Protein AF-A0A384A0X5-F1 (afdb_monomer)

Organism: Balaenoptera acutorostrata (NCBI:txid9767)

Foldseek 3Di:
DDDDDDDDDDDDDDDDDDDDDDDDDDDDDDDDDDDDDDDDDDYDDDDDDDDDDDDDDDDDDDDDDDDDDDPDDDDDDPPDPPLDLVNLLVLLVVLLVVLVPDPQNVQQVVQVVVQVVLLVVLVPPPPPPPVCVPPPPDDDDDDDDDDDDDDDDDDPPDDPDDQAEAEEEEDLPDSSPDVLSSNLVSSVLVVCVVSVPQLCSYEYDYPRDDPSNCVSSVVSVHHYDPDDCQLLDFCPQAQYEYEYAPADLSNVLNVCLNQVDLRRQSSYKYWYAALVVVVVPDDPVCCCQQRVSSVQCVQQKDKAARDDDPVNCVRRPRTIIIGGRSVRRVVGDPVSSVDNDRGDCPVPPPGRTDDDDDDDPDDPDPDDD

Radius of gyration: 32.98 Å; Cα contacts (8 Å, |Δi|>4): 385; chains: 1; bounding box: 104×112×93 Å

Solvent-accessible surface area (backbone atoms only — not comparable to full-atom values): 23920 Å² total; per-residue (Å²): 130,82,84,89,87,82,88,88,84,90,90,84,88,86,90,83,90,86,87,85,90,81,90,83,83,90,88,86,80,90,78,90,84,89,87,88,86,82,89,87,86,83,91,85,91,88,89,88,90,87,86,87,84,90,81,89,90,85,87,85,84,89,87,81,87,82,91,77,82,89,81,88,71,89,70,73,86,76,74,70,80,77,79,47,56,70,58,43,52,47,54,34,50,51,41,34,52,62,40,71,78,30,73,59,47,58,48,34,50,48,51,49,53,57,51,52,49,58,48,54,51,60,74,65,48,77,84,67,66,65,64,57,77,67,60,81,79,73,91,78,89,83,92,85,87,86,90,88,84,88,83,90,70,86,78,80,74,74,74,81,75,75,70,76,49,34,36,42,33,41,45,53,61,50,39,79,79,39,68,44,25,22,42,52,50,21,49,50,56,50,48,30,62,74,69,62,30,57,44,75,46,26,38,38,39,48,100,70,62,46,75,63,51,54,51,44,39,52,74,71,40,33,37,74,57,94,67,86,60,59,45,50,58,62,59,88,90,41,43,30,36,38,40,29,52,85,47,30,70,58,37,58,24,32,27,44,56,56,28,62,43,64,76,47,38,46,33,37,35,35,42,19,62,30,66,66,58,50,60,73,72,37,57,68,74,52,35,55,66,65,29,42,47,54,63,65,38,67,74,27,51,45,77,46,66,51,66,88,50,83,94,49,38,92,63,50,58,65,28,19,44,34,36,33,46,59,80,34,40,74,68,52,58,69,72,65,64,68,61,75,80,78,87,67,58,90,91,46,86,88,61,57,64,84,71,79,82,76,79,72,82,75,77,78,84,81,75,82,131

Sequence (369 aa):
MGQEAIGNRRQQWEVSGLSSRGLGLVGKGAGINRGRVTARRGRQKGLSAGVPPFGVPAPPGAAHPPDREAAAAARAPGAQPEVDGGVVLRRIQEAREDLLISDFWSSALETVNRCLRKHLEQLKAPVGPLSEAIGSLHLDSSPGESDV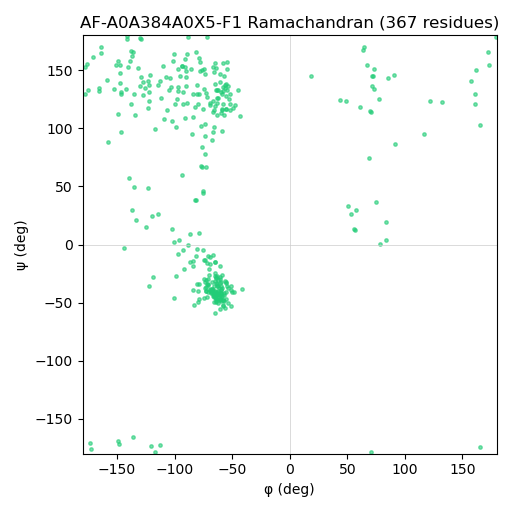APGSVPEETPVTGSCCLKCVCYGVGNFATCVIARNQLAFLLLFLEKCQIPRSHCWVYDPLFSQLEIAVLSTLGVVVLSENEEGKRSVYGEPTVFYMLHCGTALYNNLLWRNWSIDALSKMVIVGNSFRGLEEKLLTRILQKHYPYVAKIAKGVEELAFPQTSQYTDVFNDTSVHWFPVQKLTQLSTDTWAFREEPDYQDCEDLEIIRNKTEDPSAPDLNPL

Secondary structure (DSSP, 8-state):
---------------------------------------------------------------PPPP-----------------HHHHHHHHHHHHHHHHT-HHHHHHHHHHHHHHHHHHHHHHS---STTHHHH-----------------PPP-PPP------EEEEE----TTT-HHHHHHHHHHHHHHHHHT--GGGEEEE-TT--HHHHHHHHHHT-EE-SS--TT----TTS-EEEE-TT--HHHHHHHHHHT-SHHHHTTEEEEEE-HHHHHHHS-HHHHHHH-HHHHHHTTT-EEEEPPP-STTHHHHTTEEEEE--HHHHTTS-HHHHH--PPP--TT-TT---PPPPP---PPP-----

InterPro domains:
  IPR012942 SRR1-like domain [PF07985] (126-283)
  IPR040044 SRR1-like protein [PTHR28626] (8-309)

Mean predicted aligned error: 16.69 Å

Structure (mmCIF, N/CA/C/O backbone):
data_AF-A0A384A0X5-F1
#
_entry.id   AF-A0A384A0X5-F1
#
loop_
_atom_site.group_PDB
_atom_site.id
_atom_site.type_symbol
_atom_site.label_atom_id
_atom_site.label_alt_id
_atom_site.label_comp_id
_atom_site.label_asym_id
_atom_site.label_entity_id
_atom_site.label_seq_id
_atom_site.pdbx_PDB_ins_code
_atom_site.Cartn_x
_atom_site.Cartn_y
_atom_site.Cartn_z
_atom_site.occupancy
_atom_site.B_iso_or_equiv
_atom_site.auth_seq_id
_atom_site.auth_comp_id
_atom_site.auth_asym_id
_atom_site.auth_atom_id
_atom_site.pdbx_PDB_model_num
ATOM 1 N N . MET A 1 1 ? 58.157 34.458 21.959 1.00 34.28 1 MET A N 1
ATOM 2 C CA . MET A 1 1 ? 57.967 35.872 22.359 1.00 34.28 1 MET A CA 1
ATOM 3 C C . MET A 1 1 ? 56.711 36.364 21.649 1.00 34.28 1 MET A C 1
ATOM 5 O O . MET A 1 1 ? 56.581 36.007 20.487 1.00 34.28 1 MET A O 1
ATOM 9 N N . GLY A 1 2 ? 55.824 37.121 22.313 1.00 31.44 2 GLY A N 1
ATOM 10 C CA . GLY A 1 2 ? 54.483 37.503 21.800 1.00 31.44 2 GLY A CA 1
ATOM 11 C C . GLY A 1 2 ? 53.484 36.325 21.818 1.00 31.44 2 GLY A C 1
ATOM 12 O O . GLY A 1 2 ? 53.908 35.204 21.550 1.00 31.44 2 GLY A O 1
ATOM 13 N N . GLN A 1 3 ? 52.225 36.414 22.281 1.00 31.67 3 GLN A N 1
ATOM 14 C CA . GLN A 1 3 ? 51.144 37.430 22.163 1.00 31.67 3 GLN A CA 1
ATOM 15 C C . GLN A 1 3 ? 50.549 37.482 20.740 1.00 31.67 3 GLN A C 1
ATOM 17 O O . GLN A 1 3 ? 51.302 37.634 19.786 1.00 31.67 3 GLN A O 1
ATOM 22 N N . GLU A 1 4 ? 49.275 37.113 20.507 1.00 36.28 4 GLU A N 1
ATOM 23 C CA . GLU A 1 4 ? 47.984 37.739 20.928 1.00 36.28 4 GLU A CA 1
ATOM 24 C C . GLU A 1 4 ? 47.694 39.059 20.183 1.00 36.28 4 GLU A C 1
ATOM 26 O O . GLU A 1 4 ? 48.594 39.878 20.053 1.00 36.28 4 GLU A O 1
ATOM 31 N N . ALA A 1 5 ? 46.485 39.377 19.687 1.00 36.09 5 ALA A N 1
ATOM 32 C CA . ALA A 1 5 ? 45.211 38.642 19.495 1.00 36.09 5 ALA A CA 1
ATOM 33 C C . ALA A 1 5 ? 44.503 39.223 18.216 1.00 36.09 5 ALA A C 1
ATOM 35 O O . ALA A 1 5 ? 45.148 39.964 17.485 1.00 36.09 5 ALA A O 1
ATOM 36 N N . ILE A 1 6 ? 43.256 38.946 17.786 1.00 32.41 6 ILE A N 1
ATOM 37 C CA . ILE A 1 6 ? 41.935 39.226 18.405 1.00 32.41 6 ILE A CA 1
ATOM 38 C C . ILE A 1 6 ? 40.809 38.582 17.546 1.00 32.41 6 ILE A C 1
ATOM 40 O O . ILE A 1 6 ? 40.747 38.860 16.355 1.00 32.41 6 ILE A O 1
ATOM 44 N N . GLY A 1 7 ? 39.857 37.870 18.182 1.00 30.61 7 GLY A N 1
ATOM 45 C CA . GLY A 1 7 ? 38.392 37.921 17.916 1.00 30.61 7 GLY A CA 1
ATOM 46 C C . GLY A 1 7 ? 37.783 37.469 16.562 1.00 30.61 7 GLY A C 1
ATOM 47 O O . GLY A 1 7 ? 38.485 37.264 15.587 1.00 30.61 7 GLY A O 1
ATOM 48 N N . ASN A 1 8 ? 36.454 37.330 16.385 1.00 30.17 8 ASN A N 1
ATOM 49 C CA . ASN A 1 8 ? 35.273 37.283 17.286 1.00 30.17 8 ASN A CA 1
ATOM 50 C C . ASN A 1 8 ? 34.008 37.042 16.395 1.00 30.17 8 ASN A C 1
ATOM 52 O O . ASN A 1 8 ? 33.839 37.809 15.457 1.00 30.17 8 ASN A O 1
ATOM 56 N N . ARG A 1 9 ? 33.044 36.113 16.574 1.00 29.70 9 ARG A N 1
ATOM 57 C CA . ARG A 1 9 ? 32.759 34.996 17.517 1.00 29.70 9 ARG A CA 1
ATOM 58 C C . ARG A 1 9 ? 31.668 34.076 16.887 1.00 29.70 9 ARG A C 1
ATOM 60 O O . ARG A 1 9 ? 30.985 34.516 15.969 1.00 29.70 9 ARG A O 1
ATOM 67 N N . ARG A 1 10 ? 31.443 32.846 17.387 1.00 30.55 10 ARG A N 1
ATOM 68 C CA . ARG A 1 10 ? 30.250 32.008 17.063 1.00 30.55 10 ARG A CA 1
ATOM 69 C C . ARG A 1 10 ? 29.017 32.398 17.903 1.00 30.55 10 ARG A C 1
ATOM 71 O O . ARG A 1 10 ? 29.182 32.962 18.983 1.00 30.55 10 ARG A O 1
ATOM 78 N N . GLN A 1 11 ? 27.827 31.937 17.501 1.00 27.52 11 GLN A N 1
ATOM 79 C CA . GLN A 1 11 ? 26.827 31.418 18.449 1.00 27.52 11 GLN A CA 1
ATOM 80 C C . GLN A 1 11 ? 26.262 30.064 17.992 1.00 27.52 11 GLN A C 1
ATOM 82 O O . GLN A 1 11 ? 26.262 29.738 16.808 1.00 27.52 11 GLN A O 1
ATOM 87 N N . GLN A 1 12 ? 25.852 29.282 18.985 1.00 24.22 12 GLN A N 1
ATOM 88 C CA . GLN A 1 12 ? 25.380 27.899 18.963 1.00 24.22 12 GLN A CA 1
ATOM 89 C C . GLN A 1 12 ? 24.565 27.752 20.259 1.00 24.22 12 GLN A C 1
ATOM 91 O O . GLN A 1 12 ? 24.974 28.324 21.271 1.00 24.22 12 GLN A O 1
ATOM 96 N N . TRP A 1 13 ? 23.438 27.038 20.247 1.00 22.91 13 TRP A N 1
ATOM 97 C CA . TRP A 1 13 ? 22.599 26.852 21.438 1.00 22.91 13 TRP A CA 1
ATOM 98 C C . TRP A 1 13 ? 22.273 25.371 21.645 1.00 22.91 13 TRP A C 1
ATOM 100 O O . TRP A 1 13 ? 22.003 24.654 20.683 1.00 22.91 13 TRP A O 1
ATOM 110 N N . GLU A 1 14 ? 22.364 24.922 22.898 1.00 24.28 14 GLU A N 1
ATOM 111 C CA . GLU A 1 14 ? 22.324 23.511 23.309 1.00 24.28 14 GLU A CA 1
ATOM 112 C C . GLU A 1 14 ? 21.115 23.183 24.211 1.00 24.28 14 GLU A C 1
ATOM 114 O O . GLU A 1 14 ? 20.257 24.022 24.481 1.00 24.28 14 GLU A O 1
ATOM 119 N N . VAL A 1 15 ? 21.035 21.921 24.639 1.00 29.91 15 VAL A N 1
ATOM 120 C CA . VAL A 1 15 ? 19.864 21.271 25.246 1.00 29.91 15 VAL A CA 1
ATOM 121 C C . VAL A 1 15 ? 19.918 21.258 26.781 1.00 29.91 15 VAL A C 1
ATOM 123 O O . VAL A 1 15 ? 20.930 20.873 27.359 1.00 29.91 15 VAL A O 1
ATOM 126 N N . SER A 1 16 ? 18.802 21.589 27.448 1.00 29.75 16 SER A N 1
ATOM 127 C CA . SER A 1 16 ? 18.333 21.059 28.759 1.00 29.75 16 SER A CA 1
ATOM 128 C C . SER A 1 16 ? 17.092 21.853 29.234 1.00 29.75 16 SER A C 1
ATOM 130 O O . SER A 1 16 ? 16.904 22.990 28.821 1.00 29.75 16 SER A O 1
ATOM 132 N N . GLY A 1 17 ? 16.162 21.357 30.064 1.00 25.08 17 GLY A N 1
ATOM 133 C CA . GLY A 1 17 ? 15.954 20.000 30.594 1.00 25.08 17 GLY A CA 1
ATOM 134 C C . GLY A 1 17 ? 16.102 19.883 32.120 1.00 25.08 17 GLY A C 1
ATOM 135 O O . GLY A 1 17 ? 17.221 19.681 32.572 1.00 25.08 17 GLY A O 1
ATOM 136 N N . LEU A 1 18 ? 15.000 19.959 32.898 1.00 27.27 18 LEU A N 1
ATOM 137 C CA . LEU A 1 18 ? 14.859 19.447 34.289 1.00 27.27 18 LEU A CA 1
ATOM 138 C C . LEU A 1 18 ? 13.394 19.535 34.813 1.00 27.27 18 LEU A C 1
ATOM 140 O O . LEU A 1 18 ? 12.494 19.821 34.027 1.00 27.27 18 LEU A O 1
ATOM 144 N N . SER A 1 19 ? 13.121 19.177 36.086 1.00 26.03 19 SER A N 1
ATOM 145 C CA . SER A 1 19 ? 11.835 18.556 36.490 1.00 26.03 19 SER A CA 1
ATOM 146 C C . SER A 1 19 ? 11.284 18.857 37.912 1.00 26.03 19 SER A C 1
ATOM 148 O O . SER A 1 19 ? 12.044 18.974 38.871 1.00 26.03 19 SER A O 1
ATOM 150 N N . SER A 1 20 ? 9.946 18.754 38.042 1.00 30.17 20 SER A N 1
ATOM 151 C CA . SER A 1 20 ? 9.143 18.272 39.203 1.00 30.17 20 SER A CA 1
ATOM 152 C C . SER A 1 20 ? 8.621 19.213 40.325 1.00 30.17 20 SER A C 1
ATOM 154 O O . SER A 1 20 ? 9.316 20.102 40.800 1.00 30.17 20 SER A O 1
ATOM 156 N N . ARG A 1 21 ? 7.414 18.846 40.831 1.00 30.44 21 ARG A N 1
ATOM 157 C CA . ARG A 1 21 ? 6.661 19.301 42.045 1.00 30.44 21 ARG A CA 1
ATOM 158 C C . ARG A 1 21 ? 6.051 20.727 41.997 1.00 30.44 21 ARG A C 1
ATOM 160 O O . ARG A 1 21 ? 6.657 21.625 41.441 1.00 30.44 21 ARG A O 1
ATOM 167 N N . GLY A 1 22 ? 4.875 21.020 42.582 1.00 26.02 22 GLY A N 1
ATOM 168 C CA . GLY A 1 22 ? 3.819 20.174 43.186 1.00 26.02 22 GLY A CA 1
ATOM 169 C C . GLY A 1 22 ? 2.859 20.963 44.120 1.00 26.02 22 GLY A C 1
ATOM 170 O O . GLY A 1 22 ? 3.325 21.886 44.776 1.00 26.02 22 GLY A O 1
ATOM 171 N N . LEU A 1 23 ? 1.576 20.548 44.238 1.00 28.58 23 LEU A N 1
ATOM 172 C CA . LEU A 1 23 ? 0.474 21.156 45.054 1.00 28.58 23 LEU A CA 1
ATOM 173 C C . LEU A 1 23 ? -0.005 22.559 44.568 1.00 28.58 23 LEU A C 1
ATOM 175 O O . LEU A 1 23 ? 0.759 23.271 43.935 1.00 28.58 23 LEU A O 1
ATOM 179 N N . GLY A 1 24 ? -1.242 23.041 44.801 1.00 23.98 24 GLY A N 1
ATOM 180 C CA . GLY A 1 24 ? -2.475 22.432 45.342 1.00 23.98 24 GLY A CA 1
ATOM 181 C C . GLY A 1 24 ? -3.608 23.471 45.601 1.00 23.98 24 GLY A C 1
ATOM 182 O O . GLY A 1 24 ? -3.330 24.659 45.669 1.00 23.98 24 GLY A O 1
ATOM 183 N N . LEU A 1 25 ? -4.853 22.999 45.811 1.00 27.83 25 LEU A N 1
ATOM 184 C CA . LEU A 1 25 ? -6.041 23.689 46.400 1.00 27.83 25 LEU A CA 1
ATOM 185 C C . LEU A 1 25 ? -6.793 24.843 45.657 1.00 27.83 25 LEU A C 1
ATOM 187 O O . LEU A 1 25 ? -6.325 25.965 45.553 1.00 27.83 25 LEU A O 1
ATOM 191 N N . VAL A 1 26 ? -8.064 24.553 45.315 1.00 26.84 26 VAL A N 1
ATOM 192 C CA . VAL A 1 26 ? -9.329 25.290 45.632 1.00 26.84 26 VAL A CA 1
ATOM 193 C C . VAL A 1 26 ? -9.412 26.837 45.519 1.00 26.84 26 VAL A C 1
ATOM 195 O O . VAL A 1 26 ? -8.804 27.558 46.300 1.00 26.84 26 VAL A O 1
ATOM 198 N N . GLY A 1 27 ? -10.379 27.346 44.728 1.00 26.97 27 GLY A N 1
ATOM 199 C CA . GLY A 1 27 ? -10.875 28.741 44.803 1.00 26.97 27 GLY A CA 1
ATOM 200 C C . GLY A 1 27 ? -12.203 28.995 44.052 1.00 26.97 27 GLY A C 1
ATOM 201 O O . GLY A 1 27 ? -12.368 28.534 42.928 1.00 26.97 27 GLY A O 1
ATOM 202 N N . LYS A 1 28 ? -13.171 29.703 44.668 1.00 28.08 28 LYS A N 1
ATOM 203 C CA . LYS A 1 28 ? -14.528 30.004 44.128 1.00 28.08 28 LYS A CA 1
ATOM 204 C C . LYS A 1 28 ? -14.648 31.437 43.563 1.00 28.08 28 LYS A C 1
ATOM 206 O O . LYS A 1 28 ? -13.984 32.332 44.069 1.00 28.08 28 LYS A O 1
ATOM 211 N N . GLY A 1 29 ? -15.624 31.669 42.671 1.00 26.66 29 GLY A N 1
ATOM 212 C CA . GLY A 1 29 ? -16.152 32.997 42.266 1.00 26.66 29 GLY A CA 1
ATOM 213 C C . GLY A 1 29 ? -16.241 33.130 40.735 1.00 26.66 29 GLY A C 1
ATOM 214 O O . GLY A 1 29 ? -15.263 32.833 40.067 1.00 26.66 29 GLY A O 1
ATOM 215 N N . ALA A 1 30 ? -17.363 33.417 40.057 1.00 27.98 30 ALA A N 1
ATOM 216 C CA . ALA A 1 30 ? -18.440 34.404 40.264 1.00 27.98 30 ALA A CA 1
ATOM 217 C C . ALA A 1 30 ? -17.932 35.863 40.227 1.00 27.98 30 ALA A C 1
ATOM 219 O O . ALA A 1 30 ? -17.138 36.236 41.079 1.00 27.98 30 ALA A O 1
ATOM 220 N N . GLY A 1 31 ? -18.369 36.741 39.311 1.00 26.83 31 GLY A N 1
ATOM 221 C CA . GLY A 1 31 ? -19.287 36.598 38.161 1.00 26.83 31 GLY A CA 1
ATOM 222 C C . GLY A 1 31 ? -19.747 37.983 37.650 1.00 26.83 31 GLY A C 1
ATOM 223 O O . GLY A 1 31 ? -19.316 38.981 38.216 1.00 26.83 31 GLY A O 1
ATOM 224 N N . ILE A 1 32 ? -20.684 38.043 36.678 1.00 29.31 32 ILE A N 1
ATOM 225 C CA . ILE A 1 32 ? -21.378 39.285 36.210 1.00 29.31 32 ILE A CA 1
ATOM 226 C C . ILE A 1 32 ? -20.419 40.200 35.370 1.00 29.31 32 ILE A C 1
ATOM 228 O O . ILE A 1 32 ? -19.220 40.196 35.593 1.00 29.31 32 ILE A O 1
ATOM 232 N N . ASN A 1 33 ? -20.794 40.945 34.312 1.00 29.16 33 ASN A N 1
ATOM 233 C CA . ASN A 1 33 ? -22.085 41.507 33.884 1.00 29.16 33 ASN A CA 1
ATOM 234 C C . ASN A 1 33 ? -22.350 41.458 32.353 1.00 29.16 33 ASN A C 1
ATOM 236 O O . ASN A 1 33 ? -21.531 41.015 31.556 1.00 29.16 33 ASN A O 1
ATOM 240 N N . ARG A 1 34 ? -23.530 41.955 31.957 1.00 30.55 34 ARG A N 1
ATOM 241 C CA . ARG A 1 34 ? -24.068 42.083 30.592 1.00 30.55 34 ARG A CA 1
ATOM 242 C C . ARG A 1 34 ? -23.450 43.254 29.807 1.00 30.55 34 ARG A C 1
ATOM 244 O O . ARG A 1 34 ? -23.226 44.318 30.374 1.00 30.55 34 ARG A O 1
ATOM 251 N N . GLY A 1 35 ? -23.368 43.119 28.479 1.00 29.17 35 GLY A N 1
ATOM 252 C CA . GLY A 1 35 ? -23.142 44.226 27.537 1.00 29.17 35 GLY A CA 1
ATOM 253 C C . GLY A 1 35 ? -23.825 43.952 26.191 1.00 29.17 35 GLY A C 1
ATOM 254 O O . GLY A 1 35 ? -23.445 43.024 25.488 1.00 29.17 35 GLY A O 1
ATOM 255 N N . ARG A 1 36 ? -24.867 44.720 25.843 1.00 30.66 36 ARG A N 1
ATOM 256 C CA . ARG A 1 36 ? -25.721 44.507 24.655 1.00 30.66 36 ARG A CA 1
ATOM 257 C C . ARG A 1 36 ? -25.714 45.766 23.788 1.00 30.66 36 ARG A C 1
ATOM 259 O O . ARG A 1 36 ? -26.209 46.793 24.240 1.00 30.66 36 ARG A O 1
ATOM 266 N N . VAL A 1 37 ? -25.225 45.679 22.551 1.00 32.44 37 VAL A N 1
ATOM 267 C CA . VAL A 1 37 ? -25.279 46.777 21.564 1.00 32.44 37 VAL A CA 1
ATOM 268 C C . VAL A 1 37 ? -25.859 46.257 20.246 1.00 32.44 37 VAL A C 1
ATOM 270 O O . VAL A 1 37 ? -25.671 45.096 19.888 1.00 32.44 37 VAL A O 1
ATOM 273 N N . THR A 1 38 ? -26.638 47.096 19.566 1.00 31.28 38 THR A N 1
ATOM 274 C CA . THR A 1 38 ? -27.467 46.752 18.403 1.00 31.28 38 THR A CA 1
ATOM 275 C C . THR A 1 38 ? -26.937 47.358 17.101 1.00 31.28 38 THR A C 1
ATOM 277 O O . THR A 1 38 ? -26.296 48.405 17.095 1.00 31.28 38 THR A O 1
ATOM 280 N N . ALA A 1 39 ? -27.241 46.711 15.974 1.00 32.19 39 ALA A N 1
ATOM 281 C CA . ALA A 1 39 ? -26.873 47.189 14.641 1.00 32.19 39 ALA A CA 1
ATOM 282 C C . ALA A 1 39 ? -27.779 48.328 14.128 1.00 32.19 39 ALA A C 1
ATOM 284 O O . ALA A 1 39 ? -28.960 48.402 14.478 1.00 32.19 39 ALA A O 1
ATOM 285 N N . ARG A 1 40 ? -27.273 49.137 13.181 1.00 28.11 40 ARG A N 1
ATOM 286 C CA . ARG A 1 40 ? -28.094 49.902 12.219 1.00 28.11 40 ARG A CA 1
ATOM 287 C C . ARG A 1 40 ? -27.359 50.144 10.889 1.00 28.11 40 ARG A C 1
ATOM 289 O O . ARG A 1 40 ? -26.137 50.123 10.835 1.00 28.11 40 ARG A O 1
ATOM 296 N N . ARG A 1 41 ? -28.133 50.330 9.811 1.00 31.56 41 ARG A N 1
ATOM 297 C CA . ARG A 1 41 ? -27.697 50.546 8.409 1.00 31.56 41 ARG A CA 1
ATOM 298 C C . ARG A 1 41 ? -27.764 52.035 8.024 1.00 31.56 41 ARG A C 1
ATOM 300 O O . ARG A 1 41 ? -28.605 52.732 8.587 1.00 31.56 41 ARG A O 1
ATOM 307 N N . GLY A 1 42 ? -27.102 52.450 6.929 1.00 28.50 42 GLY A N 1
ATOM 308 C CA . GLY A 1 42 ? -27.685 53.507 6.075 1.00 28.50 42 GLY A CA 1
ATOM 309 C C . GLY A 1 42 ? -26.830 54.243 5.021 1.00 28.50 42 GLY A C 1
ATOM 310 O O . GLY A 1 42 ? -26.244 55.256 5.362 1.00 28.50 42 GLY A O 1
ATOM 311 N N . ARG A 1 43 ? -27.007 53.870 3.733 1.00 31.72 43 ARG A N 1
ATOM 312 C CA . ARG A 1 43 ? -27.036 54.737 2.509 1.00 31.72 43 ARG A CA 1
ATOM 313 C C . ARG A 1 43 ? -25.769 55.537 2.074 1.00 31.72 43 ARG A C 1
ATOM 315 O O . ARG A 1 43 ? -24.870 55.721 2.871 1.00 31.72 43 ARG A O 1
ATOM 322 N N . GLN A 1 44 ? -25.667 56.128 0.860 1.00 31.17 44 GLN A N 1
ATOM 323 C CA . GLN A 1 44 ? -26.045 55.737 -0.536 1.00 31.17 44 GLN A CA 1
ATOM 324 C C . GLN A 1 44 ? -25.588 56.823 -1.570 1.00 31.17 44 GLN A C 1
ATOM 326 O O . GLN A 1 44 ? -25.630 58.000 -1.232 1.00 31.17 44 GLN A O 1
ATOM 331 N N . LYS A 1 45 ? -25.374 56.432 -2.848 1.00 34.16 45 LYS A N 1
ATOM 332 C CA . LYS A 1 45 ? -25.359 57.229 -4.122 1.00 34.16 45 LYS A CA 1
ATOM 333 C C . LYS A 1 45 ? -24.068 57.952 -4.583 1.00 34.16 45 LYS A C 1
ATOM 335 O O . LYS A 1 45 ? -23.397 58.599 -3.796 1.00 34.16 45 LYS A O 1
ATOM 340 N N . GLY A 1 46 ? -23.859 57.951 -5.915 1.00 28.03 46 GLY A N 1
ATOM 341 C CA . GLY A 1 46 ? -23.008 58.889 -6.680 1.00 28.03 46 GLY A CA 1
ATOM 342 C C . GLY A 1 46 ? -22.591 58.368 -8.077 1.00 28.03 46 GLY A C 1
ATOM 343 O O . GLY A 1 46 ? -21.964 57.320 -8.149 1.00 28.03 46 GLY A O 1
ATOM 344 N N . LEU A 1 47 ? -22.924 59.077 -9.172 1.00 32.81 47 LEU A N 1
ATOM 345 C CA . LEU A 1 47 ? -22.420 58.851 -10.550 1.00 32.81 47 LEU A CA 1
ATOM 346 C C . LEU A 1 47 ? -22.311 60.186 -11.319 1.00 32.81 47 LEU A C 1
ATOM 348 O O . LEU A 1 47 ? -23.266 60.959 -11.268 1.00 32.81 47 LEU A O 1
ATOM 352 N N . SER A 1 48 ? -21.235 60.382 -12.099 1.00 29.50 48 SER A N 1
ATOM 353 C CA . SER A 1 48 ? -21.176 61.098 -13.402 1.00 29.50 48 SER A CA 1
ATOM 354 C C . SER A 1 48 ? -19.724 61.114 -13.952 1.00 29.50 48 SER A C 1
ATOM 356 O O . SER A 1 48 ? -18.842 60.525 -13.328 1.00 29.50 48 SER A O 1
ATOM 358 N N . ALA A 1 49 ? -19.472 61.698 -15.137 1.00 31.05 49 ALA A N 1
ATOM 359 C CA . ALA A 1 49 ? -18.220 61.546 -15.908 1.00 31.05 49 ALA A CA 1
ATOM 360 C C . ALA A 1 49 ? -17.683 62.858 -16.543 1.00 31.05 49 ALA A C 1
ATOM 362 O O . ALA A 1 49 ? -18.414 63.842 -16.643 1.00 31.05 49 ALA A O 1
ATOM 363 N N . GLY A 1 50 ? -16.422 62.842 -17.010 1.00 27.00 50 GLY A N 1
ATOM 364 C CA . GLY A 1 50 ? -15.713 63.921 -17.735 1.00 27.00 50 GLY A CA 1
ATOM 365 C C . GLY A 1 50 ? -14.357 63.440 -18.308 1.00 27.00 50 GLY A C 1
ATOM 366 O O . GLY A 1 50 ? -13.879 62.388 -17.889 1.00 27.00 50 GLY A O 1
ATOM 367 N N . VAL A 1 51 ? -13.757 64.145 -19.286 1.00 29.62 51 VAL A N 1
ATOM 368 C CA . VAL A 1 51 ? -12.586 63.674 -20.094 1.00 29.62 51 VAL A CA 1
ATOM 369 C C . VAL A 1 51 ? -11.553 64.821 -20.401 1.00 29.62 51 VAL A C 1
ATOM 371 O O . VAL A 1 51 ? -11.798 65.928 -19.919 1.00 29.62 51 VAL A O 1
ATOM 374 N N . PRO A 1 52 ? -10.372 64.613 -21.062 1.00 50.28 52 PRO A N 1
ATOM 375 C CA . PRO A 1 52 ? -9.115 65.354 -20.804 1.00 50.28 52 PRO A CA 1
ATOM 376 C C . PRO A 1 52 ? -8.657 66.281 -21.963 1.00 50.28 52 PRO A C 1
ATOM 378 O O . PRO A 1 52 ? -9.380 66.429 -22.950 1.00 50.28 52 PRO A O 1
ATOM 381 N N . PRO A 1 53 ? -7.446 66.886 -21.887 1.00 49.44 53 PRO A N 1
ATOM 382 C CA . PRO A 1 53 ? -6.371 66.497 -22.835 1.00 49.44 53 PRO A CA 1
ATOM 383 C C . PRO A 1 53 ? -4.908 66.619 -22.290 1.00 49.44 53 PRO A C 1
ATOM 385 O O . PRO A 1 53 ? -4.704 66.862 -21.107 1.00 49.44 53 PRO A O 1
ATOM 388 N N . PHE A 1 54 ? -3.916 66.499 -23.200 1.00 28.88 54 PHE A N 1
ATOM 389 C CA . PHE A 1 54 ? -2.443 66.707 -23.083 1.00 28.88 54 PHE A CA 1
ATOM 390 C C . PHE A 1 54 ? -1.584 65.595 -22.409 1.00 28.88 54 PHE A C 1
ATOM 392 O O . PHE A 1 54 ? -1.811 65.262 -21.254 1.00 28.88 54 PHE A O 1
ATOM 399 N N . GLY A 1 55 ? -0.525 65.027 -23.027 1.00 28.89 55 GLY A N 1
ATOM 400 C CA . GLY A 1 55 ? -0.183 64.951 -24.466 1.00 28.89 55 GLY A CA 1
ATOM 401 C C . GLY A 1 55 ? 1.294 64.635 -24.836 1.00 28.89 55 GLY A C 1
ATOM 402 O O . GLY A 1 55 ? 2.164 65.409 -24.461 1.00 28.89 55 GLY A O 1
ATOM 403 N N . VAL A 1 56 ? 1.509 63.629 -25.721 1.00 28.75 56 VAL A N 1
ATOM 404 C CA . VAL A 1 56 ? 2.645 63.476 -26.699 1.00 28.75 56 VAL A CA 1
ATOM 405 C C . VAL A 1 56 ? 4.045 63.097 -26.116 1.00 28.75 56 VAL A C 1
ATOM 407 O O . VAL A 1 56 ? 4.310 63.490 -24.984 1.00 28.75 56 VAL A O 1
ATOM 410 N N . PRO A 1 57 ? 4.988 62.386 -26.817 1.00 37.25 57 PRO A N 1
ATOM 411 C CA . PRO A 1 57 ? 4.995 61.708 -28.142 1.00 37.25 57 PRO A CA 1
ATOM 412 C C . PRO A 1 57 ? 5.301 60.174 -28.111 1.00 37.25 57 PRO A C 1
ATOM 414 O O . PRO A 1 57 ? 5.461 59.577 -27.053 1.00 37.25 57 PRO A O 1
ATOM 417 N N . ALA A 1 58 ? 5.452 59.550 -29.294 1.00 34.62 58 ALA A N 1
ATOM 418 C CA . ALA A 1 58 ? 5.975 58.185 -29.516 1.00 34.62 58 ALA A CA 1
ATOM 419 C C . ALA A 1 58 ? 6.956 58.133 -30.718 1.00 34.62 58 ALA A C 1
ATOM 421 O O . ALA A 1 58 ? 6.923 59.043 -31.550 1.00 34.62 58 ALA A O 1
ATOM 422 N N . PRO A 1 59 ? 7.798 57.083 -30.844 1.00 38.28 59 PRO A N 1
ATOM 423 C CA . PRO A 1 59 ? 8.238 56.578 -32.161 1.00 38.28 59 PRO A CA 1
ATOM 424 C C . PRO A 1 59 ? 8.197 55.001 -32.204 1.00 38.28 59 PRO A C 1
ATOM 426 O O . PRO A 1 59 ? 7.446 54.432 -31.414 1.00 38.28 59 PRO A O 1
ATOM 429 N N . PRO A 1 60 ? 8.797 54.248 -33.163 1.00 39.22 60 PRO A N 1
ATOM 430 C CA . PRO A 1 60 ? 7.966 53.664 -34.231 1.00 39.22 60 PRO A CA 1
ATOM 431 C C . PRO A 1 60 ? 8.228 52.180 -34.629 1.00 39.22 60 PRO A C 1
ATOM 433 O O . PRO A 1 60 ? 9.310 51.641 -34.439 1.00 39.22 60 PRO A O 1
ATOM 436 N N . GLY A 1 61 ? 7.279 51.589 -35.373 1.00 28.91 61 GLY A N 1
ATOM 437 C CA . GLY A 1 61 ? 7.615 50.855 -36.612 1.00 28.91 61 GLY A CA 1
ATOM 438 C C . GLY A 1 61 ? 7.911 49.340 -36.589 1.00 28.91 61 GLY A C 1
ATOM 439 O O . GLY A 1 61 ? 9.063 48.942 -36.660 1.00 28.91 61 GLY A O 1
ATOM 440 N N . ALA A 1 62 ? 6.844 48.537 -36.689 1.00 28.75 62 ALA A N 1
ATOM 441 C CA . ALA A 1 62 ? 6.683 47.341 -37.548 1.00 28.75 62 ALA A CA 1
ATOM 442 C C . ALA A 1 62 ? 7.745 46.207 -37.624 1.00 28.75 62 ALA A C 1
ATOM 444 O O . ALA A 1 62 ? 8.820 46.384 -38.186 1.00 28.75 62 ALA A O 1
ATOM 445 N N . ALA A 1 63 ? 7.299 44.973 -37.330 1.00 30.61 63 ALA A N 1
ATOM 446 C CA . ALA A 1 63 ? 7.363 43.825 -38.261 1.00 30.61 63 ALA A CA 1
ATOM 447 C C . ALA A 1 63 ? 6.462 42.660 -37.783 1.00 30.61 63 ALA A C 1
ATOM 449 O O . ALA A 1 63 ? 6.553 42.253 -36.629 1.00 30.61 63 ALA A O 1
ATOM 450 N N . HIS A 1 64 ? 5.638 42.086 -38.671 1.00 34.75 64 HIS A N 1
ATOM 451 C CA . HIS A 1 64 ? 4.975 40.786 -38.454 1.00 34.75 64 HIS A CA 1
ATOM 452 C C . HIS A 1 64 ? 5.694 39.696 -39.274 1.00 34.75 64 HIS A C 1
ATOM 454 O O . HIS A 1 64 ? 5.958 39.932 -40.456 1.00 34.75 64 HIS A O 1
ATOM 460 N N . PRO A 1 65 ? 5.971 38.501 -38.716 1.00 35.56 65 PRO A N 1
ATOM 461 C CA . PRO A 1 65 ? 6.245 37.311 -39.519 1.00 35.56 65 PRO A CA 1
ATOM 462 C C . PRO A 1 65 ? 4.935 36.772 -40.142 1.00 35.56 65 PRO A C 1
ATOM 464 O O . PRO A 1 65 ? 3.870 36.969 -39.555 1.00 35.56 65 PRO A O 1
ATOM 467 N N . PRO A 1 66 ? 4.980 36.117 -41.318 1.00 35.84 66 PRO A N 1
ATOM 468 C CA . PRO A 1 66 ? 3.779 35.694 -42.041 1.00 35.84 66 PRO A CA 1
ATOM 469 C C . PRO A 1 66 ? 3.290 34.289 -41.660 1.00 35.84 66 PRO A C 1
ATOM 471 O O . PRO A 1 66 ? 4.093 33.385 -41.420 1.00 35.84 66 PRO A O 1
ATOM 474 N N . ASP A 1 67 ? 1.977 34.079 -41.747 1.00 37.44 67 ASP A N 1
ATOM 475 C CA . ASP A 1 67 ? 1.368 32.748 -41.740 1.00 37.44 67 ASP A CA 1
ATOM 476 C C . ASP A 1 67 ? 1.781 31.926 -42.972 1.00 37.44 67 ASP A C 1
ATOM 478 O O . ASP A 1 67 ? 1.788 32.423 -44.104 1.00 37.44 67 ASP A O 1
ATOM 482 N N . ARG A 1 68 ? 2.073 30.636 -42.762 1.00 32.34 68 ARG A N 1
ATOM 483 C CA . ARG A 1 68 ? 2.167 29.619 -43.822 1.00 32.34 68 ARG A CA 1
ATOM 484 C C . ARG A 1 68 ? 1.699 28.253 -43.327 1.00 32.34 68 ARG A C 1
ATOM 486 O O . ARG A 1 68 ? 2.474 27.484 -42.762 1.00 32.34 68 ARG A O 1
ATOM 493 N N . GLU A 1 69 ? 0.443 27.936 -43.613 1.00 33.78 69 GLU A N 1
ATOM 494 C CA . GLU A 1 69 ? -0.029 26.551 -43.666 1.00 33.78 69 GLU A CA 1
ATOM 495 C C . GLU A 1 69 ? 0.518 25.807 -44.907 1.00 33.78 69 GLU A C 1
ATOM 497 O O . GLU A 1 69 ? 1.198 26.378 -45.761 1.00 33.78 69 GLU A O 1
ATOM 502 N N . ALA A 1 70 ? 0.151 24.524 -45.018 1.00 33.09 70 ALA A N 1
ATOM 503 C CA . ALA A 1 70 ? 0.268 23.676 -46.209 1.00 33.09 70 ALA A CA 1
ATOM 504 C C . ALA A 1 70 ? 1.690 23.275 -46.667 1.00 33.09 70 ALA A C 1
ATOM 506 O O . ALA A 1 70 ? 2.168 23.648 -47.737 1.00 33.09 70 ALA A O 1
ATOM 507 N N . ALA A 1 71 ? 2.292 22.342 -45.922 1.00 31.27 71 ALA A N 1
ATOM 508 C CA . ALA A 1 71 ? 3.278 21.389 -46.452 1.00 31.27 71 ALA A CA 1
ATOM 509 C C . ALA A 1 71 ? 3.069 19.984 -45.845 1.00 31.27 71 ALA A C 1
ATOM 511 O O . ALA A 1 71 ? 3.952 19.421 -45.199 1.00 31.27 71 ALA A O 1
ATOM 512 N N . ALA A 1 72 ? 1.864 19.426 -46.012 1.00 38.97 72 ALA A N 1
ATOM 513 C CA . ALA A 1 72 ? 1.471 18.132 -45.449 1.00 38.97 72 ALA A CA 1
ATOM 514 C C . ALA A 1 72 ? 2.123 16.941 -46.186 1.00 38.97 72 ALA A C 1
ATOM 516 O O . ALA A 1 72 ? 1.490 16.254 -46.984 1.00 38.97 72 ALA A O 1
ATOM 517 N N . ALA A 1 73 ? 3.401 16.681 -45.903 1.00 35.66 73 ALA A N 1
ATOM 518 C CA . ALA A 1 73 ? 4.060 15.431 -46.269 1.00 35.66 73 ALA A CA 1
ATOM 519 C C . ALA A 1 73 ? 3.740 14.355 -45.219 1.00 35.66 73 ALA A C 1
ATOM 521 O O . ALA A 1 73 ? 4.085 14.504 -44.045 1.00 35.66 73 ALA A O 1
ATOM 522 N N . ALA A 1 74 ? 3.087 13.267 -45.635 1.00 42.31 74 ALA A N 1
ATOM 523 C CA . ALA A 1 74 ? 2.650 12.204 -44.735 1.00 42.31 74 ALA A CA 1
ATOM 524 C C . ALA A 1 74 ? 3.837 11.441 -44.117 1.00 42.31 74 ALA A C 1
ATOM 526 O O . ALA A 1 74 ? 4.361 10.489 -44.694 1.00 42.31 74 ALA A O 1
ATOM 527 N N . ARG A 1 75 ? 4.230 11.826 -42.900 1.00 36.50 75 ARG A N 1
ATOM 528 C CA . ARG A 1 75 ? 4.880 10.904 -41.966 1.00 36.50 75 ARG A CA 1
ATOM 529 C C . ARG A 1 75 ? 3.787 10.126 -41.241 1.00 36.50 75 ARG A C 1
ATOM 531 O O . ARG A 1 75 ? 2.856 10.727 -40.711 1.00 36.50 75 ARG A O 1
ATOM 538 N N . ALA A 1 76 ? 3.914 8.800 -41.222 1.00 39.72 76 ALA A N 1
ATOM 539 C CA . ALA A 1 76 ? 3.131 7.956 -40.323 1.00 39.72 76 ALA A CA 1
ATOM 540 C C . ALA A 1 76 ? 3.321 8.426 -38.864 1.00 39.72 76 ALA A C 1
ATOM 542 O O . ALA A 1 76 ? 4.350 9.053 -38.577 1.00 39.72 76 ALA A O 1
ATOM 543 N N . PRO A 1 77 ? 2.383 8.126 -37.942 1.00 44.22 77 PRO A N 1
ATOM 544 C CA . PRO A 1 77 ? 2.582 8.398 -36.524 1.00 44.22 77 PRO A CA 1
ATOM 545 C C . PRO A 1 77 ? 3.916 7.791 -36.103 1.00 44.22 77 PRO A C 1
ATOM 547 O O . PRO A 1 77 ? 4.114 6.581 -36.222 1.00 44.22 77 PRO A O 1
ATOM 550 N N . GLY A 1 78 ? 4.860 8.642 -35.702 1.00 36.47 78 GLY A N 1
ATOM 551 C CA . GLY A 1 78 ? 6.176 8.178 -35.295 1.00 36.47 78 GLY A CA 1
ATOM 552 C C . GLY A 1 78 ? 5.994 7.297 -34.075 1.00 36.47 78 GLY A C 1
ATOM 553 O O . GLY A 1 78 ? 5.602 7.808 -33.026 1.00 36.47 78 GLY A O 1
ATOM 554 N N . ALA A 1 79 ? 6.246 5.994 -34.221 1.00 44.41 79 ALA A N 1
ATOM 555 C CA . ALA A 1 79 ? 6.285 5.094 -33.085 1.00 44.41 79 ALA A CA 1
ATOM 556 C C . ALA A 1 79 ? 7.235 5.709 -32.053 1.00 44.41 79 ALA A C 1
ATOM 558 O O . ALA A 1 79 ? 8.405 5.971 -32.358 1.00 44.41 79 ALA A O 1
ATOM 559 N N . GLN A 1 80 ? 6.726 5.978 -30.847 1.00 44.12 80 GLN A N 1
ATOM 560 C CA . GLN A 1 80 ? 7.629 6.185 -29.723 1.00 44.12 80 GLN A CA 1
ATOM 561 C C . GLN A 1 80 ? 8.508 4.932 -29.645 1.00 44.12 80 GLN A C 1
ATOM 563 O O . GLN A 1 80 ? 7.982 3.840 -29.874 1.00 44.12 80 GLN A O 1
ATOM 568 N N . PRO A 1 81 ? 9.824 5.063 -29.404 1.00 46.53 81 PRO A N 1
ATOM 569 C CA . PRO A 1 81 ? 10.703 3.905 -29.367 1.00 46.53 81 PRO A CA 1
ATOM 570 C C . PRO A 1 81 ? 10.164 2.938 -28.316 1.00 46.53 81 PRO A C 1
ATOM 572 O O . PRO A 1 81 ? 10.154 3.277 -27.131 1.00 46.53 81 PRO A O 1
ATOM 575 N N . GLU A 1 82 ? 9.662 1.782 -28.763 1.00 54.97 82 GLU A N 1
ATOM 576 C CA . GLU A 1 82 ? 9.059 0.793 -27.875 1.00 54.97 82 GLU A CA 1
ATOM 577 C C . GLU A 1 82 ? 10.092 0.444 -26.808 1.00 54.97 82 GLU A C 1
ATOM 579 O O . GLU A 1 82 ? 11.201 -0.006 -27.113 1.00 54.97 82 GLU A O 1
ATOM 584 N N . VAL A 1 83 ? 9.763 0.753 -25.553 1.00 66.00 83 VAL A N 1
ATOM 585 C CA . VAL A 1 83 ? 10.696 0.574 -24.446 1.00 66.00 83 VAL A CA 1
ATOM 586 C C . VAL A 1 83 ? 10.775 -0.922 -24.184 1.00 66.00 83 VAL A C 1
ATOM 588 O O . VAL A 1 83 ? 9.941 -1.469 -23.475 1.00 66.00 83 VAL A O 1
ATOM 591 N N . ASP A 1 84 ? 11.753 -1.580 -24.802 1.00 88.06 84 ASP A N 1
ATOM 592 C CA . ASP A 1 84 ? 11.974 -3.020 -24.682 1.00 88.06 84 ASP A CA 1
ATOM 593 C C . ASP A 1 84 ? 11.879 -3.483 -23.217 1.00 88.06 84 ASP A C 1
ATOM 595 O O . ASP A 1 84 ? 12.487 -2.895 -22.315 1.00 88.06 84 ASP A O 1
ATOM 599 N N . GLY A 1 85 ? 11.139 -4.570 -22.986 1.00 92.94 85 GLY A N 1
ATOM 600 C CA . GLY A 1 85 ? 11.012 -5.193 -21.672 1.00 92.94 85 GLY A CA 1
ATOM 601 C C . GLY A 1 85 ? 12.370 -5.563 -21.072 1.00 92.94 85 GLY A C 1
ATOM 602 O O . GLY A 1 85 ? 12.549 -5.426 -19.864 1.00 92.94 85 GLY A O 1
ATOM 603 N N . GLY A 1 86 ? 13.361 -5.923 -21.897 1.00 95.31 86 GLY A N 1
ATOM 604 C CA . GLY A 1 86 ? 14.748 -6.125 -21.469 1.00 95.31 86 GLY A CA 1
ATOM 605 C C . GLY A 1 86 ? 15.420 -4.859 -20.919 1.00 95.31 86 GLY A C 1
ATOM 606 O O . GLY A 1 86 ? 16.177 -4.935 -19.948 1.00 95.31 86 GLY A O 1
ATOM 607 N N . VAL A 1 87 ? 15.110 -3.679 -21.466 1.00 96.81 87 VAL A N 1
ATOM 608 C CA . VAL A 1 87 ? 15.563 -2.376 -20.944 1.00 96.81 87 VAL A CA 1
ATOM 609 C C . VAL A 1 87 ? 14.828 -2.007 -19.651 1.00 96.81 87 VAL A C 1
ATOM 611 O O . VAL A 1 87 ? 15.466 -1.513 -18.719 1.00 96.81 87 VAL A O 1
ATOM 614 N N . VAL A 1 88 ? 13.519 -2.268 -19.549 1.00 97.88 88 VAL A N 1
ATOM 615 C CA . VAL A 1 88 ? 12.761 -2.028 -18.304 1.00 97.88 88 VAL A CA 1
ATOM 616 C C . VAL A 1 88 ? 13.268 -2.930 -17.174 1.00 97.88 88 VAL A C 1
ATOM 618 O O . VAL A 1 88 ? 13.589 -2.430 -16.097 1.00 97.88 88 VAL A O 1
ATOM 621 N N . LEU A 1 89 ? 13.414 -4.235 -17.429 1.00 98.38 89 LEU A N 1
ATOM 622 C CA . LEU A 1 89 ? 13.940 -5.214 -16.472 1.00 98.38 89 LEU A CA 1
ATOM 623 C C . LEU A 1 89 ? 15.342 -4.840 -15.983 1.00 98.38 89 LEU A C 1
ATOM 625 O O . LEU A 1 89 ? 15.597 -4.885 -14.780 1.00 98.38 89 LEU A O 1
ATOM 629 N N . ARG A 1 90 ? 16.233 -4.405 -16.887 1.00 98.31 90 ARG A N 1
ATOM 630 C CA . ARG A 1 90 ? 17.573 -3.940 -16.506 1.00 98.31 90 ARG A CA 1
ATOM 631 C C . ARG A 1 90 ? 17.506 -2.740 -15.563 1.00 98.31 90 ARG A C 1
ATOM 633 O O . ARG A 1 90 ? 18.123 -2.785 -14.510 1.00 98.31 90 ARG A O 1
ATOM 640 N N . ARG A 1 91 ? 16.696 -1.725 -15.879 1.00 98.50 91 ARG A N 1
ATOM 641 C CA . ARG A 1 91 ? 16.530 -0.529 -15.033 1.00 98.50 91 ARG A CA 1
ATOM 642 C C . ARG A 1 91 ? 15.904 -0.823 -13.667 1.00 98.50 91 ARG A C 1
ATOM 644 O O . ARG A 1 91 ? 16.150 -0.085 -12.717 1.00 98.50 91 ARG A O 1
ATOM 651 N N . ILE A 1 92 ? 15.069 -1.860 -13.561 1.00 98.56 92 ILE A N 1
ATOM 652 C CA . ILE A 1 92 ? 14.543 -2.340 -12.273 1.00 98.56 92 ILE A CA 1
ATOM 653 C C . ILE A 1 92 ? 15.659 -3.019 -11.470 1.00 98.56 92 ILE A C 1
ATOM 655 O O . ILE A 1 92 ? 15.759 -2.792 -10.268 1.00 98.56 92 ILE A O 1
ATOM 659 N N . GLN A 1 93 ? 16.514 -3.815 -12.121 1.00 98.44 93 GLN A N 1
ATOM 660 C CA . GLN A 1 93 ? 17.653 -4.458 -11.464 1.00 98.44 93 GLN A CA 1
ATOM 661 C C . GLN A 1 93 ? 18.732 -3.447 -11.037 1.00 98.44 93 GLN A C 1
ATOM 663 O O . GLN A 1 93 ? 19.227 -3.555 -9.921 1.00 98.44 93 GLN A O 1
ATOM 668 N N . GLU A 1 94 ? 19.020 -2.431 -11.856 1.00 98.56 94 GLU A N 1
ATOM 669 C CA . GLU A 1 94 ? 19.887 -1.289 -11.517 1.00 98.56 94 GLU A CA 1
ATOM 670 C C . GLU A 1 94 ? 19.371 -0.579 -10.246 1.00 98.56 94 GLU A C 1
ATOM 672 O O . GLU A 1 94 ? 20.073 -0.524 -9.239 1.00 98.56 94 GLU A O 1
ATOM 677 N N . ALA A 1 95 ? 18.096 -0.162 -10.221 1.00 98.38 95 ALA A N 1
ATOM 678 C CA . ALA A 1 95 ? 17.486 0.465 -9.039 1.00 98.38 95 ALA A CA 1
ATOM 679 C C . ALA A 1 95 ? 17.442 -0.462 -7.802 1.00 98.38 95 ALA A C 1
ATOM 681 O O . ALA A 1 95 ? 17.517 -0.002 -6.663 1.00 98.38 95 ALA A O 1
ATOM 682 N N . ARG A 1 96 ? 17.331 -1.781 -8.007 1.00 98.31 96 ARG A N 1
ATOM 683 C CA . ARG A 1 96 ? 17.385 -2.796 -6.943 1.00 98.31 96 ARG A CA 1
ATOM 684 C C . ARG A 1 96 ? 18.794 -2.943 -6.356 1.00 98.31 96 ARG A C 1
ATOM 686 O O . ARG A 1 96 ? 18.917 -3.170 -5.154 1.00 98.31 96 ARG A O 1
ATOM 693 N N . GLU A 1 97 ? 19.837 -2.803 -7.167 1.00 98.31 97 GLU A N 1
ATOM 694 C CA . GLU A 1 97 ? 21.234 -2.797 -6.719 1.00 98.31 97 GLU A CA 1
ATOM 695 C C . GLU A 1 97 ? 21.575 -1.496 -5.969 1.00 98.31 97 GLU A C 1
ATOM 697 O O . GLU A 1 97 ? 22.092 -1.572 -4.853 1.00 98.31 97 GLU A O 1
ATOM 702 N N . ASP A 1 98 ? 21.173 -0.333 -6.498 1.00 97.69 98 ASP A N 1
ATOM 703 C CA . ASP A 1 98 ? 21.329 0.982 -5.847 1.00 97.69 98 ASP A CA 1
ATOM 704 C C . ASP A 1 98 ? 20.611 1.063 -4.486 1.00 97.69 98 ASP A C 1
ATOM 706 O O . ASP A 1 98 ? 21.135 1.628 -3.518 1.00 97.69 98 ASP A O 1
ATOM 710 N N . LEU A 1 99 ? 19.416 0.469 -4.375 1.00 97.38 99 LEU A N 1
ATOM 711 C CA . LEU A 1 99 ? 18.714 0.342 -3.097 1.00 97.38 99 LEU A CA 1
ATOM 712 C C . LEU A 1 99 ? 19.474 -0.577 -2.138 1.00 97.38 99 LEU A C 1
ATOM 714 O O . LEU A 1 99 ? 19.721 -0.173 -1.002 1.00 97.38 99 LEU A O 1
ATOM 718 N N . LEU A 1 100 ? 19.877 -1.776 -2.577 1.00 96.50 100 LEU A N 1
ATOM 719 C CA . LEU A 1 100 ? 20.529 -2.788 -1.731 1.00 96.50 100 LEU A CA 1
ATOM 720 C C . LEU A 1 100 ? 21.775 -2.281 -0.996 1.00 96.50 100 LEU A C 1
ATOM 722 O O . LEU A 1 100 ? 22.011 -2.712 0.134 1.00 96.50 100 LEU A O 1
ATOM 726 N N . ILE A 1 101 ? 22.554 -1.397 -1.622 1.00 96.38 101 ILE A N 1
ATOM 727 C CA . ILE A 1 101 ? 23.791 -0.838 -1.053 1.00 96.38 101 ILE A CA 1
ATOM 728 C C . ILE A 1 101 ? 23.575 0.431 -0.210 1.00 96.38 101 ILE A C 1
ATOM 730 O O . ILE A 1 101 ? 24.541 0.978 0.315 1.00 96.38 101 ILE A O 1
ATOM 734 N N . SER A 1 102 ? 22.335 0.917 -0.077 1.00 96.75 102 SER A N 1
ATOM 735 C CA . SER A 1 102 ? 22.037 2.186 0.599 1.00 96.75 102 SER A CA 1
ATOM 736 C C . SER A 1 102 ? 21.770 2.052 2.108 1.00 96.75 102 SER A C 1
ATOM 738 O O . SER A 1 102 ? 21.087 1.133 2.578 1.00 96.75 102 SER A O 1
ATOM 740 N N . ASP A 1 103 ? 22.216 3.051 2.876 1.00 95.62 103 ASP A N 1
ATOM 741 C CA . ASP A 1 103 ? 21.877 3.202 4.303 1.00 95.62 103 ASP A CA 1
ATOM 742 C C . ASP A 1 103 ? 20.361 3.343 4.518 1.00 95.62 103 ASP A C 1
ATOM 744 O O . ASP A 1 103 ? 19.812 2.878 5.523 1.00 95.62 103 ASP A O 1
ATOM 748 N N . PHE A 1 104 ? 19.673 3.951 3.542 1.00 96.62 104 PHE A N 1
ATOM 749 C CA . PHE A 1 104 ? 18.218 4.076 3.511 1.00 96.62 104 PHE A CA 1
ATOM 750 C C . PHE A 1 104 ? 17.538 2.709 3.551 1.00 96.62 104 PHE A C 1
ATOM 752 O O . PHE A 1 104 ? 16.707 2.472 4.425 1.00 96.62 104 PHE A O 1
ATOM 759 N N . TRP A 1 105 ? 17.909 1.800 2.645 1.00 96.88 105 TRP A N 1
ATOM 760 C CA . TRP A 1 105 ? 17.332 0.459 2.581 1.00 96.88 105 TRP A CA 1
ATOM 761 C C . TRP A 1 105 ? 17.553 -0.313 3.882 1.00 96.88 105 TRP A C 1
ATOM 763 O O . TRP A 1 105 ? 16.606 -0.879 4.426 1.00 96.88 105 TRP A O 1
ATOM 773 N N . SER A 1 106 ? 18.772 -0.273 4.427 1.00 95.81 106 SER A N 1
ATOM 774 C CA . SER A 1 106 ? 19.100 -0.925 5.701 1.00 95.81 106 SER A CA 1
ATOM 775 C C . SER A 1 106 ? 18.233 -0.400 6.853 1.00 95.81 106 SER A C 1
ATOM 777 O O . SER A 1 106 ? 17.672 -1.180 7.625 1.00 95.81 106 SER A O 1
ATOM 779 N N . SER A 1 107 ? 18.050 0.920 6.922 1.00 96.69 107 SER A N 1
ATOM 780 C CA . SER A 1 107 ? 17.260 1.592 7.961 1.00 96.69 107 SER A CA 1
ATOM 781 C C . SER A 1 107 ? 15.743 1.387 7.783 1.00 96.69 107 SER A C 1
ATOM 783 O O . SER A 1 107 ? 15.014 1.198 8.759 1.00 96.69 107 SER A O 1
ATOM 785 N N . ALA A 1 108 ? 15.247 1.363 6.542 1.00 96.75 108 ALA A N 1
ATOM 786 C CA . ALA A 1 108 ? 13.846 1.087 6.223 1.00 96.75 108 ALA A CA 1
ATOM 787 C C . ALA A 1 108 ? 13.496 -0.379 6.515 1.00 96.75 108 ALA A C 1
ATOM 789 O O . ALA A 1 108 ? 12.439 -0.667 7.082 1.00 96.75 108 ALA A O 1
ATOM 790 N N . LEU A 1 109 ? 14.416 -1.300 6.214 1.00 95.31 109 LEU A N 1
ATOM 791 C CA . LEU A 1 109 ? 14.303 -2.716 6.543 1.00 95.31 109 LEU A CA 1
ATOM 792 C C . LEU A 1 109 ? 14.333 -2.961 8.062 1.00 95.31 109 LEU A C 1
ATOM 794 O O . LEU A 1 109 ? 13.599 -3.825 8.536 1.00 95.31 109 LEU A O 1
ATOM 798 N N . GLU A 1 110 ? 15.098 -2.198 8.855 1.00 95.88 110 GLU A N 1
ATOM 799 C CA . GLU A 1 110 ? 14.996 -2.259 10.324 1.00 95.88 110 GLU A CA 1
ATOM 800 C C . GLU A 1 110 ? 13.605 -1.818 10.810 1.00 95.88 110 GLU A C 1
ATOM 802 O O . GLU A 1 110 ? 12.976 -2.521 11.607 1.00 95.88 110 GLU A O 1
ATOM 807 N N . THR A 1 111 ? 13.093 -0.696 10.289 1.00 96.50 111 THR A N 1
ATOM 808 C CA . THR A 1 111 ? 11.743 -0.189 10.587 1.00 96.50 111 THR A CA 1
ATOM 809 C C . THR A 1 111 ? 10.663 -1.230 10.260 1.00 96.50 111 THR A C 1
ATOM 811 O O . THR A 1 111 ? 9.849 -1.560 11.127 1.00 96.50 111 THR A O 1
ATOM 814 N N . VAL A 1 112 ? 10.716 -1.835 9.070 1.00 95.19 112 VAL A N 1
ATOM 815 C CA . VAL A 1 112 ? 9.851 -2.953 8.658 1.00 95.19 112 VAL A CA 1
ATOM 816 C C . VAL A 1 112 ? 9.982 -4.141 9.615 1.00 95.19 112 VAL A C 1
ATOM 818 O O . VAL A 1 112 ? 8.982 -4.599 10.167 1.00 95.19 112 VAL A O 1
ATOM 821 N N . ASN A 1 113 ? 11.203 -4.607 9.892 1.00 93.88 113 ASN A N 1
ATOM 822 C CA . ASN A 1 113 ? 11.456 -5.757 10.765 1.00 93.88 113 ASN A CA 1
ATOM 823 C C . ASN A 1 113 ? 11.048 -5.515 12.226 1.00 93.88 113 ASN A C 1
ATOM 825 O O . ASN A 1 113 ? 10.795 -6.470 12.963 1.00 93.88 113 ASN A O 1
ATOM 829 N N . ARG A 1 114 ? 10.991 -4.262 12.690 1.00 94.25 114 ARG A N 1
ATOM 830 C CA . ARG A 1 114 ? 10.474 -3.911 14.021 1.00 94.25 114 ARG A CA 1
ATOM 831 C C . ARG A 1 114 ? 8.952 -4.052 14.092 1.00 94.25 114 ARG A C 1
ATOM 833 O O . ARG A 1 114 ? 8.458 -4.574 15.088 1.00 94.25 114 ARG A O 1
ATOM 840 N N . CYS A 1 115 ? 8.223 -3.658 13.050 1.00 93.94 115 CYS A N 1
ATOM 841 C CA . CYS A 1 115 ? 6.772 -3.853 12.975 1.00 93.94 115 CYS A CA 1
ATOM 842 C C . CYS A 1 115 ? 6.393 -5.317 12.697 1.00 93.94 115 CYS A C 1
ATOM 844 O O . CYS A 1 115 ? 5.550 -5.865 13.405 1.00 93.94 115 CYS A O 1
ATOM 846 N N . LEU A 1 116 ? 7.052 -5.982 11.740 1.00 92.06 116 LEU A N 1
ATOM 847 C CA . LEU A 1 116 ? 6.763 -7.379 11.396 1.00 92.06 116 LEU A CA 1
ATOM 848 C C . LEU A 1 116 ? 7.025 -8.346 12.559 1.00 92.06 116 LEU A C 1
ATOM 850 O O . LEU A 1 116 ? 6.248 -9.278 12.733 1.00 92.06 116 LEU A O 1
ATOM 854 N N . ARG A 1 117 ? 8.047 -8.119 13.401 1.00 92.62 117 ARG A N 1
ATOM 855 C CA . ARG A 1 117 ? 8.253 -8.931 14.618 1.00 92.62 117 ARG A CA 1
ATOM 856 C C . ARG A 1 117 ? 7.064 -8.843 15.574 1.00 92.62 117 ARG A C 1
ATOM 858 O O . ARG A 1 117 ? 6.450 -9.872 15.834 1.00 92.62 117 ARG A O 1
ATOM 865 N N . LYS A 1 118 ? 6.663 -7.631 15.985 1.00 93.12 118 LYS A N 1
ATOM 866 C CA . LYS A 1 118 ? 5.481 -7.424 16.846 1.00 93.12 118 LYS A CA 1
ATOM 867 C C . LYS A 1 118 ? 4.207 -8.038 16.250 1.00 93.12 118 LYS A C 1
ATOM 869 O O . LYS A 1 118 ? 3.407 -8.636 16.962 1.00 93.12 118 LYS A O 1
ATOM 874 N N . HIS A 1 119 ? 4.022 -7.896 14.938 1.00 92.62 119 HIS A N 1
ATOM 875 C CA . HIS A 1 119 ? 2.878 -8.451 14.218 1.00 92.62 119 HIS A CA 1
ATOM 876 C C . HIS A 1 119 ? 2.879 -9.990 14.223 1.00 92.62 119 HIS A C 1
ATOM 878 O O . HIS A 1 119 ? 1.862 -10.608 14.526 1.00 92.62 119 HIS A O 1
ATOM 884 N N . LEU A 1 120 ? 4.025 -10.627 13.968 1.00 91.19 120 LEU A N 1
ATOM 885 C CA . LEU A 1 120 ? 4.165 -12.087 14.008 1.00 91.19 120 LEU A CA 1
ATOM 886 C C . LEU A 1 120 ? 4.112 -12.652 15.436 1.00 91.19 120 LEU A C 1
ATOM 888 O O . LEU A 1 120 ? 3.650 -13.772 15.622 1.00 91.19 120 LEU A O 1
ATOM 892 N N . GLU A 1 121 ? 4.546 -11.892 16.441 1.00 92.38 121 GLU A N 1
ATOM 893 C CA . GLU A 1 121 ? 4.347 -12.201 17.863 1.00 92.38 121 GLU A CA 1
ATOM 894 C C . GLU A 1 121 ? 2.851 -12.167 18.221 1.00 92.38 121 GLU A C 1
ATOM 896 O O . GLU A 1 121 ? 2.348 -13.108 18.831 1.00 92.38 121 GLU A O 1
ATOM 901 N N . GLN A 1 122 ? 2.115 -11.148 17.760 1.00 93.56 122 GLN A N 1
ATOM 902 C CA . GLN A 1 122 ? 0.658 -11.046 17.898 1.00 93.56 122 GLN A CA 1
ATOM 903 C C . GLN A 1 122 ? -0.087 -12.207 17.222 1.00 93.56 122 GLN A C 1
ATOM 905 O O . GLN A 1 122 ? -1.001 -12.764 17.820 1.00 93.56 122 GLN A O 1
ATOM 910 N N . LEU A 1 123 ? 0.308 -12.601 16.007 1.00 90.19 123 LEU A N 1
ATOM 911 C CA . LEU A 1 123 ? -0.310 -13.717 15.276 1.00 90.19 123 LEU A CA 1
ATOM 912 C C . LEU A 1 123 ? -0.003 -15.098 15.878 1.00 90.19 123 LEU A C 1
ATOM 914 O O . LEU A 1 123 ? -0.730 -16.052 15.614 1.00 90.19 123 LEU A O 1
ATOM 918 N N . LYS A 1 124 ? 1.074 -15.216 16.663 1.00 87.00 124 LYS A N 1
ATOM 919 C CA . LYS A 1 124 ? 1.467 -16.445 17.376 1.00 87.00 124 LYS A CA 1
ATOM 920 C C . LYS A 1 124 ? 1.001 -16.480 18.830 1.00 87.00 124 LYS A C 1
ATOM 922 O O . LYS A 1 124 ? 1.159 -17.511 19.482 1.00 87.00 124 LYS A O 1
ATOM 927 N N . ALA A 1 125 ? 0.463 -15.380 19.353 1.00 76.56 125 ALA A N 1
ATOM 928 C CA . ALA A 1 125 ? -0.142 -15.369 20.674 1.00 76.56 125 ALA A CA 1
ATOM 929 C C . ALA A 1 125 ? -1.296 -16.391 20.694 1.00 76.56 125 ALA A C 1
ATOM 931 O O . ALA A 1 125 ? -2.120 -16.376 19.776 1.00 76.56 125 ALA A O 1
ATOM 932 N N . PRO A 1 126 ? -1.381 -17.280 21.704 1.00 57.47 126 PRO A N 1
ATOM 933 C CA . PRO A 1 126 ? -2.501 -18.202 21.813 1.00 57.47 126 PRO A CA 1
ATOM 934 C C . PRO A 1 126 ? -3.823 -17.438 21.771 1.00 57.47 126 PRO A C 1
ATOM 936 O O . PRO A 1 126 ? -3.965 -16.409 22.439 1.00 57.47 126 PRO A O 1
ATOM 939 N N . VAL A 1 127 ? -4.796 -17.951 21.013 1.00 52.88 127 VAL A N 1
ATOM 940 C CA . VAL A 1 127 ? -6.162 -17.418 21.015 1.00 52.88 127 VAL A CA 1
ATOM 941 C C . VAL A 1 127 ? -6.766 -17.706 22.388 1.00 52.88 127 VAL A C 1
ATOM 943 O O . VAL A 1 127 ? -7.339 -18.767 22.627 1.00 52.88 127 VAL A O 1
ATOM 946 N N . GLY A 1 128 ? -6.578 -16.764 23.315 1.00 42.09 128 GLY A N 1
ATOM 947 C CA . GLY A 1 128 ? -7.188 -16.807 24.639 1.00 42.09 128 GLY A CA 1
ATOM 948 C C . GLY A 1 128 ? -8.719 -16.863 24.529 1.00 42.09 128 GLY A C 1
ATOM 949 O O . GLY A 1 128 ? -9.252 -16.455 23.495 1.00 42.09 128 GLY A O 1
ATOM 950 N N . PRO A 1 129 ? -9.441 -17.375 25.545 1.00 42.19 129 PRO A N 1
ATOM 951 C CA . PRO A 1 129 ? -10.721 -18.058 25.317 1.00 42.19 129 PRO A CA 1
ATOM 952 C C . PRO A 1 129 ? -11.944 -17.192 24.938 1.00 42.19 129 PRO A C 1
ATOM 954 O O . PRO A 1 129 ? -12.961 -17.179 25.628 1.00 42.19 129 PRO A O 1
ATOM 957 N N . LEU A 1 130 ? -11.934 -16.561 23.759 1.00 39.81 130 LEU A N 1
ATOM 958 C CA . LEU A 1 130 ? -13.140 -15.986 23.142 1.00 39.81 130 LEU A CA 1
ATOM 959 C C . LEU A 1 130 ? -14.221 -17.055 22.875 1.00 39.81 130 LEU A C 1
ATOM 961 O O . LEU A 1 130 ? -15.394 -16.715 22.751 1.00 39.81 130 LEU A O 1
ATOM 965 N N . SER A 1 131 ? -13.848 -18.341 22.854 1.00 35.19 131 SER A N 1
ATOM 966 C CA . SER A 1 131 ? -14.794 -19.464 22.843 1.00 35.19 131 SER A CA 1
ATOM 967 C C . SER A 1 131 ? -15.586 -19.588 24.156 1.00 35.19 131 SER A C 1
ATOM 969 O O . SER A 1 131 ? -16.784 -19.862 24.119 1.00 35.19 131 SER A O 1
ATOM 971 N N . GLU A 1 132 ? -14.967 -19.356 25.320 1.00 36.38 132 GLU A N 1
ATOM 972 C CA . GLU A 1 132 ? -15.655 -19.425 26.624 1.00 36.38 132 GLU A CA 1
ATOM 973 C C . GLU A 1 132 ? -16.584 -18.221 26.840 1.00 36.38 132 GLU A C 1
ATOM 975 O O . GLU A 1 132 ? -17.664 -18.357 27.418 1.00 36.38 132 GLU A O 1
ATOM 980 N N . ALA A 1 133 ? -16.210 -17.055 26.300 1.00 34.41 133 ALA A N 1
ATOM 981 C CA . ALA A 1 133 ? -16.998 -15.822 26.363 1.00 34.41 133 ALA A CA 1
ATOM 982 C C . ALA A 1 133 ? -18.300 -15.848 25.530 1.00 34.41 133 ALA A C 1
ATOM 984 O O . ALA A 1 133 ? -19.118 -14.939 25.660 1.00 34.41 133 ALA A O 1
ATOM 985 N N . ILE A 1 134 ? -18.494 -16.864 24.678 1.00 40.31 134 ILE A N 1
ATOM 986 C CA . ILE A 1 134 ? -19.714 -17.059 23.870 1.00 40.31 134 ILE A CA 1
ATOM 987 C C . ILE A 1 134 ? -20.420 -18.384 24.221 1.00 40.31 134 ILE A C 1
ATOM 989 O O . ILE A 1 134 ? -21.642 -18.464 24.130 1.00 40.31 134 ILE A O 1
ATOM 993 N N . GLY A 1 135 ? -19.694 -19.407 24.690 1.00 33.72 135 GLY A N 1
ATOM 994 C CA . GLY A 1 135 ? -20.280 -20.690 25.107 1.00 33.72 135 GLY A CA 1
ATOM 995 C C . GLY A 1 135 ? -21.037 -20.672 26.445 1.00 33.72 135 GLY A C 1
ATOM 996 O O . GLY A 1 135 ? -21.769 -21.612 26.745 1.00 33.72 135 GLY A O 1
ATOM 997 N N . SER A 1 136 ? -20.901 -19.621 27.256 1.00 34.06 136 SER A N 1
ATOM 998 C CA . SER A 1 136 ? -21.402 -19.552 28.642 1.00 34.06 136 SER A CA 1
ATOM 999 C C . SER A 1 136 ? -22.900 -19.194 28.786 1.00 34.06 136 SER A C 1
ATOM 1001 O O . SER A 1 136 ? -23.303 -18.503 29.721 1.00 34.06 136 SER A O 1
ATOM 1003 N N . LEU A 1 137 ? -23.750 -19.720 27.892 1.00 36.47 137 LEU A N 1
ATOM 1004 C CA . LEU A 1 137 ? -25.220 -19.693 28.002 1.00 36.47 137 LEU A CA 1
ATOM 1005 C C . LEU A 1 137 ? -25.876 -21.048 27.665 1.00 36.47 137 LEU A C 1
ATOM 1007 O O . LEU A 1 137 ? -26.860 -21.112 26.934 1.00 36.47 137 LEU A O 1
ATOM 1011 N N . HIS A 1 138 ? -25.380 -22.137 28.256 1.00 33.91 138 HIS A N 1
ATOM 1012 C CA . HIS A 1 138 ? -26.178 -23.355 28.433 1.00 33.91 138 HIS A CA 1
ATOM 1013 C C . HIS A 1 138 ? -25.965 -23.963 29.825 1.00 33.91 138 HIS A C 1
ATOM 1015 O O . HIS A 1 138 ? -24.851 -24.313 30.207 1.00 33.91 138 HIS A O 1
ATOM 1021 N N . LEU A 1 139 ? -27.062 -24.081 30.574 1.00 33.38 139 LEU A N 1
ATOM 1022 C CA . LEU A 1 139 ? -27.153 -24.852 31.811 1.00 33.38 139 LEU A CA 1
ATOM 1023 C C . LEU A 1 139 ? -27.549 -26.293 31.464 1.00 33.38 139 LEU A C 1
ATOM 1025 O O . LEU A 1 139 ? -28.575 -26.488 30.816 1.00 33.38 139 LEU A O 1
ATOM 1029 N N . ASP A 1 140 ? -26.717 -27.267 31.845 1.00 28.84 140 ASP A N 1
ATOM 1030 C CA . ASP A 1 140 ? -27.054 -28.371 32.771 1.00 28.84 140 ASP A CA 1
ATOM 1031 C C . ASP A 1 140 ? -26.140 -29.610 32.593 1.00 28.84 140 ASP A C 1
ATOM 1033 O O . ASP A 1 140 ? -25.775 -29.970 31.481 1.00 28.84 140 ASP A O 1
ATOM 1037 N N . SER A 1 141 ? -25.785 -30.219 33.738 1.00 31.67 141 SER A N 1
ATOM 1038 C CA . SER A 1 141 ? -25.382 -31.618 34.059 1.00 31.67 141 SER A CA 1
ATOM 1039 C C . SER A 1 141 ? -24.903 -32.598 32.953 1.00 31.67 141 SER A C 1
ATOM 1041 O O . SER A 1 141 ? -25.487 -32.689 31.886 1.00 31.67 141 SER A O 1
ATOM 1043 N N . SER A 1 142 ? -23.954 -33.526 33.167 1.00 32.12 142 SER A N 1
ATOM 1044 C CA . SER A 1 142 ? -23.300 -34.078 34.379 1.00 32.12 142 SER A CA 1
ATOM 1045 C C . SER A 1 142 ? -21.998 -34.835 33.983 1.00 32.12 142 SER A C 1
ATOM 1047 O O . SER A 1 142 ? -21.801 -35.064 32.789 1.00 32.12 142 SER A O 1
ATOM 1049 N N . PRO A 1 143 ? -21.107 -35.253 34.912 1.00 43.50 143 PRO A N 1
ATOM 1050 C CA . PRO A 1 143 ? -19.795 -35.826 34.571 1.00 43.50 143 PRO A CA 1
ATOM 1051 C C . PRO A 1 143 ? -19.779 -37.357 34.374 1.00 43.50 143 PRO A C 1
ATOM 1053 O O . PRO A 1 143 ? -20.658 -38.071 34.855 1.00 43.50 143 PRO A O 1
ATOM 1056 N N . GLY A 1 144 ? -18.708 -37.857 33.742 1.00 31.12 144 GLY A N 1
ATOM 1057 C CA . GLY A 1 144 ? -18.331 -39.274 33.688 1.00 31.12 144 GLY A CA 1
ATOM 1058 C C . GLY A 1 144 ? -16.815 -39.441 33.501 1.00 31.12 144 GLY A C 1
ATOM 1059 O O . GLY A 1 144 ? -16.216 -38.749 32.682 1.00 31.12 144 GLY A O 1
ATOM 1060 N N . GLU A 1 145 ? -16.199 -40.323 34.288 1.00 34.59 145 GLU A N 1
ATOM 1061 C CA . GLU A 1 145 ? -14.748 -40.583 34.331 1.00 34.59 145 GLU A CA 1
ATOM 1062 C C . GLU A 1 145 ? -14.341 -41.745 33.401 1.00 34.59 145 GLU A C 1
ATOM 1064 O O . GLU A 1 145 ? -15.144 -42.652 33.187 1.00 34.59 145 GLU A O 1
ATOM 1069 N N . SER A 1 146 ? -13.087 -41.768 32.918 1.00 34.53 146 SER A N 1
ATOM 1070 C CA . SER A 1 146 ? -12.202 -42.959 32.919 1.00 34.53 146 SER A CA 1
ATOM 1071 C C . SER A 1 146 ? -10.812 -42.628 32.338 1.00 34.53 146 SER A C 1
ATOM 1073 O O . SER A 1 146 ? -10.671 -41.745 31.495 1.00 34.53 146 SER A O 1
ATOM 1075 N N . ASP A 1 147 ? -9.795 -43.373 32.774 1.00 36.81 147 ASP A N 1
ATOM 1076 C CA . ASP A 1 147 ? -8.368 -43.183 32.471 1.00 36.81 147 ASP A CA 1
ATOM 1077 C C . ASP A 1 147 ? -7.850 -43.885 31.191 1.00 36.81 147 ASP A C 1
ATOM 1079 O O . ASP A 1 147 ? -8.539 -44.694 30.569 1.00 36.81 147 ASP A O 1
ATOM 1083 N N . VAL A 1 148 ? -6.546 -43.660 30.943 1.00 37.12 148 VAL A N 1
ATOM 1084 C CA . VAL A 1 148 ? -5.508 -44.581 30.410 1.00 37.12 148 VAL A CA 1
ATOM 1085 C C . VAL A 1 148 ? -4.809 -44.131 29.113 1.00 37.12 148 VAL A C 1
ATOM 1087 O O . VAL A 1 148 ? -5.400 -43.943 28.055 1.00 37.12 148 VAL A O 1
ATOM 1090 N N . ALA A 1 149 ? -3.479 -44.059 29.218 1.00 37.44 149 ALA A N 1
ATOM 1091 C CA . ALA A 1 149 ? -2.469 -43.915 28.165 1.00 37.44 149 ALA A CA 1
ATOM 1092 C C . ALA A 1 149 ? -1.380 -45.007 28.398 1.00 37.44 149 ALA A C 1
ATOM 1094 O O . ALA A 1 149 ? -1.475 -45.701 29.416 1.00 37.44 149 ALA A O 1
ATOM 1095 N N . PRO A 1 150 ? -0.317 -45.173 27.573 1.00 46.53 150 PRO A N 1
ATOM 1096 C CA . PRO A 1 150 ? 0.060 -44.431 26.363 1.00 46.53 150 PRO A CA 1
ATOM 1097 C C . PRO A 1 150 ? 0.356 -45.321 25.131 1.00 46.53 150 PRO A C 1
ATOM 1099 O O . PRO A 1 150 ? 0.415 -46.545 25.214 1.00 46.53 150 PRO A O 1
ATOM 1102 N N . GLY A 1 151 ? 0.644 -44.691 23.987 1.00 33.34 151 GLY A N 1
ATOM 1103 C CA . GLY A 1 151 ? 1.154 -45.368 22.787 1.00 33.34 151 GLY A CA 1
ATOM 1104 C C . GLY A 1 151 ? 1.887 -44.402 21.856 1.00 33.34 151 GLY A C 1
ATOM 1105 O O . GLY A 1 151 ? 1.276 -43.803 20.979 1.00 33.34 151 GLY A O 1
ATOM 1106 N N . SER A 1 152 ? 3.191 -44.217 22.063 1.00 35.69 152 SER A N 1
ATOM 1107 C CA . SER A 1 152 ? 4.011 -43.257 21.315 1.00 35.69 152 SER A CA 1
ATOM 1108 C C . SER A 1 152 ? 4.515 -43.832 19.986 1.00 35.69 152 SER A C 1
ATOM 1110 O O . SER A 1 152 ? 5.414 -44.675 19.969 1.00 35.69 152 SER A O 1
ATOM 1112 N N . VAL A 1 153 ? 3.973 -43.321 18.882 1.00 42.94 153 VAL A N 1
ATOM 1113 C CA . VAL A 1 153 ? 4.555 -43.393 17.530 1.00 42.94 153 VAL A CA 1
ATOM 1114 C C . VAL A 1 153 ? 5.340 -42.088 17.294 1.00 42.94 153 VAL A C 1
ATOM 1116 O O . VAL A 1 153 ? 4.910 -41.060 17.820 1.00 42.94 153 VAL A O 1
ATOM 1119 N N . PRO A 1 154 ? 6.480 -42.079 16.573 1.00 42.19 154 PRO A N 1
ATOM 1120 C CA . PRO A 1 154 ? 7.250 -40.853 16.365 1.00 42.19 154 PRO A CA 1
ATOM 1121 C C . PRO A 1 154 ? 6.431 -39.760 15.670 1.00 42.19 154 PRO A C 1
ATOM 1123 O O . PRO A 1 154 ? 5.846 -40.000 14.615 1.00 42.19 154 PRO A O 1
ATOM 1126 N N . GLU A 1 155 ? 6.430 -38.555 16.240 1.00 35.84 155 GLU A N 1
ATOM 1127 C CA . GLU A 1 155 ? 5.923 -37.367 15.558 1.00 35.84 155 GLU A CA 1
ATOM 1128 C C . GLU A 1 155 ? 6.820 -37.058 14.352 1.00 35.84 155 GLU A C 1
ATOM 1130 O O . GLU A 1 155 ? 7.992 -36.705 14.511 1.00 35.84 155 GLU A O 1
ATOM 1135 N N . GLU A 1 156 ? 6.267 -37.139 13.140 1.00 36.56 156 GLU A N 1
ATOM 1136 C CA . GLU A 1 156 ? 6.824 -36.393 12.014 1.00 36.56 156 GLU A CA 1
ATOM 1137 C C . GLU A 1 156 ? 6.629 -34.907 12.320 1.00 36.56 156 GLU A C 1
ATOM 1139 O O . GLU A 1 156 ? 5.523 -34.375 12.215 1.00 36.56 156 GLU A O 1
ATOM 1144 N N . THR A 1 157 ? 7.695 -34.239 12.767 1.00 36.62 157 THR A N 1
ATOM 1145 C CA . THR A 1 157 ? 7.647 -32.820 13.118 1.00 36.62 157 THR A CA 1
ATOM 1146 C C . THR A 1 157 ? 7.217 -32.003 11.898 1.00 36.62 157 THR A C 1
ATOM 1148 O O . THR A 1 157 ? 7.945 -31.976 10.899 1.00 36.62 157 THR A O 1
ATOM 1151 N N . PRO A 1 158 ? 6.060 -31.311 11.939 1.00 40.03 158 PRO A N 1
ATOM 1152 C CA . PRO A 1 158 ? 5.621 -30.505 10.812 1.00 40.03 158 PRO A CA 1
ATOM 1153 C C . PRO A 1 158 ? 6.645 -29.392 10.591 1.00 40.03 158 PRO A C 1
ATOM 1155 O O . PRO A 1 158 ? 6.932 -28.615 11.504 1.00 40.03 158 PRO A O 1
ATOM 1158 N N . VAL A 1 159 ? 7.218 -29.349 9.382 1.00 37.16 159 VAL A N 1
ATOM 1159 C CA . VAL A 1 159 ? 8.309 -28.432 9.015 1.00 37.16 159 VAL A CA 1
ATOM 1160 C C . VAL A 1 159 ? 7.946 -27.011 9.438 1.00 37.16 159 VAL A C 1
ATOM 1162 O O . VAL A 1 159 ? 6.947 -26.466 8.969 1.00 37.16 159 VAL A O 1
ATOM 1165 N N . THR A 1 160 ? 8.751 -26.448 10.347 1.00 39.50 160 THR A N 1
ATOM 1166 C CA . THR A 1 160 ? 8.452 -25.230 11.115 1.00 39.50 160 THR A CA 1
ATOM 1167 C C . THR A 1 160 ? 7.834 -24.151 10.233 1.00 39.50 160 THR A C 1
ATOM 1169 O O . THR A 1 160 ? 8.505 -23.609 9.356 1.00 39.50 160 THR A O 1
ATOM 1172 N N . GLY A 1 161 ? 6.544 -23.882 10.464 1.00 45.69 161 GLY A N 1
ATOM 1173 C CA . GLY A 1 161 ? 5.644 -23.309 9.463 1.00 45.69 161 GLY A CA 1
ATOM 1174 C C . GLY A 1 161 ? 6.205 -22.100 8.716 1.00 45.69 161 GLY A C 1
ATOM 1175 O O . GLY A 1 161 ? 6.485 -21.061 9.322 1.00 45.69 161 GLY A O 1
ATOM 1176 N N . SER A 1 162 ? 6.316 -22.236 7.391 1.00 53.16 162 SER A N 1
ATOM 1177 C CA . SER A 1 162 ? 6.645 -21.120 6.503 1.00 53.16 162 SER A CA 1
ATOM 1178 C C . SER A 1 162 ? 5.640 -19.986 6.701 1.00 53.16 162 SER A C 1
ATOM 1180 O O . SER A 1 162 ? 4.436 -20.214 6.838 1.00 53.16 162 SER A O 1
ATOM 1182 N N . CYS A 1 163 ? 6.135 -18.753 6.752 1.00 55.03 163 CYS A N 1
ATOM 1183 C CA . CYS A 1 163 ? 5.304 -17.603 7.062 1.00 55.03 163 CYS A CA 1
ATOM 1184 C C . CYS A 1 163 ? 4.412 -17.266 5.858 1.00 55.03 163 CYS A C 1
ATOM 1186 O O . CYS A 1 163 ? 4.886 -16.690 4.882 1.00 55.03 163 CYS A O 1
ATOM 1188 N N . CYS A 1 164 ? 3.123 -17.617 5.923 1.00 77.12 164 CYS A N 1
ATOM 1189 C CA . CYS A 1 164 ? 2.148 -17.389 4.848 1.00 77.12 164 CYS A CA 1
ATO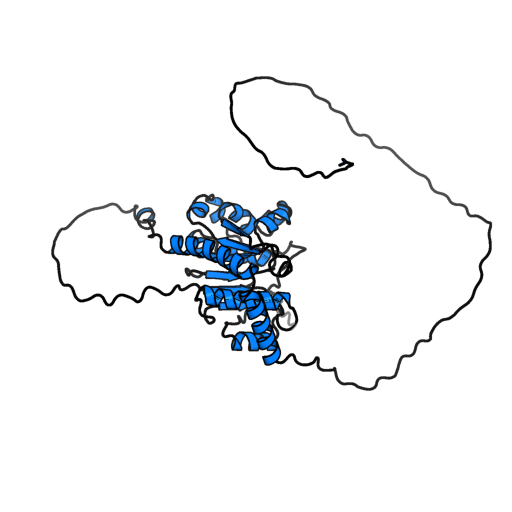M 1190 C C . CYS A 1 164 ? 1.706 -15.911 4.741 1.00 77.12 164 CYS A C 1
ATOM 1192 O O . CYS A 1 164 ? 0.522 -15.603 4.628 1.00 77.12 164 CYS A O 1
ATOM 1194 N N . LEU A 1 165 ? 2.663 -14.981 4.809 1.00 91.56 165 LEU A N 1
ATOM 1195 C CA . LEU A 1 165 ? 2.425 -13.572 4.528 1.00 91.56 165 LEU A CA 1
ATOM 1196 C C . LEU A 1 165 ? 2.081 -13.411 3.046 1.00 91.56 165 LEU A C 1
ATOM 1198 O O . LEU A 1 165 ? 2.851 -13.795 2.165 1.00 91.56 165 LEU A O 1
ATOM 1202 N N . LYS A 1 166 ? 0.925 -12.813 2.782 1.00 96.19 166 LYS A N 1
ATOM 1203 C CA . LYS A 1 166 ? 0.504 -12.365 1.452 1.00 96.19 166 LYS A CA 1
ATOM 1204 C C . LYS A 1 166 ? 0.893 -10.908 1.264 1.00 96.19 166 LYS A C 1
ATOM 1206 O O . LYS A 1 166 ? 0.991 -10.159 2.236 1.00 96.19 166 LYS A O 1
ATOM 1211 N N . CYS A 1 167 ? 1.094 -10.485 0.023 1.00 98.19 167 CYS A N 1
ATOM 1212 C CA . CYS A 1 167 ? 1.319 -9.084 -0.301 1.00 98.19 167 CYS A CA 1
ATOM 1213 C C . CYS A 1 167 ? 0.321 -8.613 -1.359 1.00 98.19 167 CYS A C 1
ATOM 1215 O O . CYS A 1 167 ? 0.091 -9.299 -2.351 1.00 98.19 167 CYS A O 1
ATOM 1217 N N . VAL A 1 168 ? -0.265 -7.438 -1.158 1.00 98.62 168 VAL A N 1
ATOM 1218 C CA . VAL A 1 168 ? -1.114 -6.772 -2.148 1.00 98.62 168 VAL A CA 1
ATOM 1219 C C . VAL A 1 168 ? -0.582 -5.361 -2.333 1.00 98.62 168 VAL A C 1
ATOM 1221 O O . VAL A 1 168 ? -0.356 -4.646 -1.360 1.00 98.62 168 VAL A O 1
ATOM 1224 N N . CYS A 1 169 ? -0.348 -4.960 -3.573 1.00 98.62 169 CYS A N 1
ATOM 1225 C CA . CYS A 1 169 ? 0.230 -3.676 -3.912 1.00 98.62 169 CYS A CA 1
ATOM 1226 C C . CYS A 1 169 ? -0.700 -2.887 -4.832 1.00 98.62 169 CYS A C 1
ATOM 1228 O O . CYS A 1 169 ? -1.166 -3.408 -5.846 1.00 98.62 169 CYS A O 1
ATOM 1230 N N . TYR A 1 170 ? -0.927 -1.625 -4.474 1.00 98.50 170 TYR A N 1
ATOM 1231 C CA . TYR A 1 170 ? -1.686 -0.661 -5.262 1.00 98.50 170 TYR A CA 1
ATOM 1232 C C . TYR A 1 170 ? -0.805 0.548 -5.587 1.00 98.50 170 TYR A C 1
ATOM 1234 O O . TYR A 1 170 ? 0.003 0.954 -4.751 1.00 98.50 170 TYR A O 1
ATOM 1242 N N . GLY A 1 171 ? -0.993 1.146 -6.766 1.00 95.69 171 GLY A N 1
ATOM 1243 C CA . GLY A 1 171 ? -0.474 2.486 -7.069 1.00 95.69 171 GLY A CA 1
ATOM 1244 C C . GLY A 1 171 ? 1.034 2.572 -7.332 1.00 95.69 171 GLY A C 1
ATOM 1245 O O . GLY A 1 171 ? 1.659 3.545 -6.927 1.00 95.69 171 GLY A O 1
ATOM 1246 N N . VAL A 1 172 ? 1.633 1.567 -7.982 1.00 95.25 172 VAL A N 1
ATOM 1247 C CA . VAL A 1 172 ? 3.072 1.570 -8.337 1.00 95.25 172 VAL A CA 1
ATOM 1248 C C . VAL A 1 172 ? 3.424 2.688 -9.329 1.00 95.25 172 VAL A C 1
ATOM 1250 O O . VAL A 1 172 ? 4.562 3.149 -9.362 1.00 95.25 172 VAL A O 1
ATOM 1253 N N . GLY A 1 173 ? 2.475 3.111 -10.166 1.00 93.81 173 GLY A N 1
ATOM 1254 C CA . GLY A 1 173 ? 2.696 4.016 -11.287 1.00 93.81 173 GLY A CA 1
ATOM 1255 C C . GLY A 1 173 ? 3.480 3.391 -12.450 1.00 93.81 173 GLY A C 1
ATOM 1256 O O . GLY A 1 173 ? 3.868 2.220 -12.444 1.00 93.81 173 GLY A O 1
ATOM 1257 N N . ASN A 1 174 ? 3.728 4.204 -13.482 1.00 95.12 174 ASN A N 1
ATOM 1258 C CA . ASN A 1 174 ? 4.407 3.783 -14.710 1.00 95.12 174 ASN A CA 1
ATOM 1259 C C . ASN A 1 174 ? 5.930 3.634 -14.500 1.00 95.12 174 ASN A C 1
ATOM 1261 O O . ASN A 1 174 ? 6.705 4.554 -14.770 1.00 95.12 174 ASN A O 1
ATOM 1265 N N . PHE 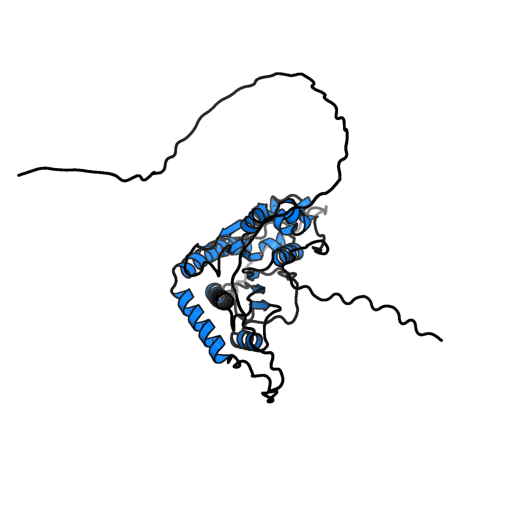A 1 175 ? 6.380 2.489 -13.987 1.00 97.00 175 PHE A N 1
ATOM 1266 C CA . PHE A 1 175 ? 7.794 2.207 -13.710 1.00 97.00 175 PHE A CA 1
ATOM 1267 C C . PHE A 1 175 ? 8.660 2.051 -14.975 1.00 97.00 175 PHE A C 1
ATOM 1269 O O . PHE A 1 175 ? 9.893 2.162 -14.898 1.00 97.00 175 PHE A O 1
ATOM 1276 N N . ALA A 1 176 ? 8.057 1.839 -16.151 1.00 96.38 176 ALA A N 1
ATOM 1277 C CA . ALA A 1 176 ? 8.788 1.844 -17.417 1.00 96.38 176 ALA A CA 1
ATOM 1278 C C . ALA A 1 176 ? 9.451 3.211 -17.667 1.00 96.38 176 ALA A C 1
ATOM 1280 O O . ALA A 1 176 ? 10.655 3.274 -17.944 1.00 96.38 176 ALA A O 1
ATOM 1281 N N . THR A 1 177 ? 8.709 4.310 -17.484 1.00 95.38 177 THR A N 1
ATOM 1282 C CA . THR A 1 177 ? 9.208 5.678 -17.711 1.00 95.38 177 THR A CA 1
ATOM 1283 C C . THR A 1 177 ? 9.613 6.400 -16.422 1.00 95.38 177 THR A C 1
ATOM 1285 O O . THR A 1 177 ? 10.717 6.947 -16.359 1.00 95.38 177 THR A O 1
ATOM 1288 N N . CYS A 1 178 ? 8.796 6.349 -15.368 1.00 96.31 178 CYS A N 1
ATOM 1289 C CA . CYS A 1 178 ? 9.010 7.092 -14.128 1.00 96.31 178 CYS A CA 1
ATOM 1290 C C . CYS A 1 178 ? 10.054 6.425 -13.216 1.00 96.31 178 CYS A C 1
ATOM 1292 O O . CYS A 1 178 ? 9.974 5.239 -12.894 1.00 96.31 178 CYS A O 1
ATOM 1294 N N . VAL A 1 179 ? 11.040 7.208 -12.762 1.00 96.69 179 VAL A N 1
ATOM 1295 C CA . VAL A 1 179 ? 12.103 6.736 -11.857 1.00 96.69 179 VAL A CA 1
ATOM 1296 C C . VAL A 1 179 ? 11.603 6.490 -10.428 1.00 96.69 179 VAL A C 1
ATOM 1298 O O . VAL A 1 179 ? 12.094 5.572 -9.775 1.00 96.69 179 VAL A O 1
ATOM 1301 N N . ILE A 1 180 ? 10.596 7.241 -9.967 1.00 96.38 180 ILE A N 1
ATOM 1302 C CA . ILE A 1 180 ? 9.982 7.080 -8.638 1.00 96.38 180 ILE A CA 1
ATOM 1303 C C . ILE A 1 180 ? 9.283 5.717 -8.563 1.00 96.38 180 ILE A C 1
ATOM 1305 O O . ILE A 1 180 ? 9.710 4.851 -7.802 1.00 96.38 180 ILE A O 1
ATOM 1309 N N . ALA A 1 181 ? 8.316 5.485 -9.456 1.00 97.19 181 ALA A N 1
ATOM 1310 C CA . ALA A 1 181 ? 7.607 4.213 -9.628 1.00 97.19 181 ALA A CA 1
ATOM 1311 C C . ALA A 1 181 ? 8.555 3.001 -9.714 1.00 97.19 181 ALA A C 1
ATOM 1313 O O . ALA A 1 181 ? 8.328 1.953 -9.109 1.00 97.19 181 ALA A O 1
ATOM 1314 N N . ARG A 1 182 ? 9.679 3.153 -10.429 1.00 98.06 182 ARG A N 1
ATOM 1315 C CA . ARG A 1 182 ? 10.688 2.095 -10.567 1.00 98.06 182 ARG A CA 1
ATOM 1316 C C . ARG A 1 182 ? 11.429 1.780 -9.271 1.00 98.06 182 ARG A C 1
ATOM 1318 O O . ARG A 1 182 ? 11.680 0.608 -9.005 1.00 98.06 182 ARG A O 1
ATOM 1325 N N . ASN A 1 183 ? 11.752 2.788 -8.462 1.00 98.12 183 ASN A N 1
ATOM 1326 C CA . ASN A 1 183 ? 12.363 2.577 -7.149 1.00 98.12 183 ASN A CA 1
ATOM 1327 C C . ASN A 1 183 ? 11.363 1.984 -6.144 1.00 98.12 183 ASN A C 1
ATOM 1329 O O . ASN A 1 183 ? 11.746 1.136 -5.342 1.00 98.12 183 ASN A O 1
ATOM 1333 N N . GLN A 1 184 ? 10.079 2.344 -6.228 1.00 97.50 184 GLN A N 1
ATOM 1334 C CA . GLN A 1 184 ? 9.022 1.709 -5.432 1.00 97.50 184 GLN A CA 1
ATOM 1335 C C . GLN A 1 184 ? 8.861 0.222 -5.799 1.00 97.50 184 GLN A C 1
ATOM 1337 O O . GLN A 1 184 ? 8.883 -0.634 -4.916 1.00 97.50 184 GLN A O 1
ATOM 1342 N N . LEU A 1 185 ? 8.820 -0.123 -7.093 1.00 98.56 185 LEU A N 1
ATOM 1343 C CA . LEU A 1 185 ? 8.802 -1.523 -7.538 1.00 98.56 185 LEU A CA 1
ATOM 1344 C C . LEU A 1 185 ? 10.076 -2.288 -7.129 1.00 98.56 185 LEU A C 1
ATOM 1346 O O . LEU A 1 185 ? 9.992 -3.426 -6.671 1.00 98.56 185 LEU A O 1
ATOM 1350 N N . ALA A 1 186 ? 11.256 -1.674 -7.250 1.00 98.62 186 ALA A N 1
ATOM 1351 C CA . ALA A 1 186 ? 12.516 -2.284 -6.821 1.00 98.62 186 ALA A CA 1
ATOM 1352 C C . ALA A 1 186 ? 12.548 -2.540 -5.300 1.00 98.62 186 ALA A C 1
ATOM 1354 O O . ALA A 1 186 ? 12.949 -3.624 -4.869 1.00 98.62 186 ALA A O 1
ATOM 1355 N N . PHE A 1 187 ? 12.049 -1.598 -4.491 1.00 98.44 187 PHE A N 1
ATOM 1356 C CA . PHE A 1 187 ? 11.880 -1.777 -3.048 1.00 98.44 187 PHE A CA 1
ATOM 1357 C C . PHE A 1 187 ? 10.877 -2.893 -2.735 1.00 98.44 187 PHE A C 1
ATOM 1359 O O . PHE A 1 187 ? 11.161 -3.724 -1.876 1.00 98.44 187 PHE A O 1
ATOM 1366 N N . LEU A 1 188 ? 9.735 -2.961 -3.430 1.00 98.62 188 LEU A N 1
ATOM 1367 C CA . LEU A 1 188 ? 8.751 -4.036 -3.260 1.00 98.62 188 LEU A CA 1
ATOM 1368 C C . LEU A 1 188 ? 9.378 -5.415 -3.523 1.00 98.62 188 LEU A C 1
ATOM 1370 O O . LEU A 1 188 ? 9.238 -6.317 -2.700 1.00 98.62 188 LEU A O 1
ATOM 1374 N N . LEU A 1 189 ? 10.122 -5.578 -4.620 1.00 98.62 189 LEU A N 1
ATOM 1375 C CA . LEU A 1 189 ? 10.797 -6.842 -4.944 1.00 98.62 189 LEU A CA 1
ATOM 1376 C C . LEU A 1 189 ? 11.801 -7.257 -3.854 1.00 98.62 189 LEU A C 1
ATOM 1378 O O . LEU A 1 189 ? 11.830 -8.423 -3.458 1.00 98.62 189 LEU A O 1
ATOM 1382 N N . LEU A 1 190 ? 12.574 -6.307 -3.317 1.00 98.31 190 LEU A N 1
ATOM 1383 C CA . LEU A 1 190 ? 13.484 -6.549 -2.193 1.00 98.31 190 LEU A CA 1
ATOM 1384 C C . LEU A 1 190 ? 12.751 -6.853 -0.881 1.00 98.31 190 LEU A C 1
ATOM 1386 O O . LEU A 1 190 ? 13.192 -7.705 -0.108 1.00 98.31 190 LEU A O 1
ATOM 1390 N N . PHE A 1 191 ? 11.635 -6.175 -0.622 1.00 96.88 191 PHE A N 1
ATOM 1391 C CA . PHE A 1 191 ? 10.785 -6.400 0.542 1.00 96.88 191 PHE A CA 1
ATOM 1392 C C . PHE A 1 191 ? 10.233 -7.831 0.544 1.00 96.88 191 PHE A C 1
ATOM 1394 O O . PHE A 1 191 ? 10.353 -8.519 1.559 1.00 96.88 191 PHE A O 1
ATOM 1401 N N . LEU A 1 192 ? 9.713 -8.310 -0.594 1.00 97.00 192 LEU A N 1
ATOM 1402 C CA . LEU A 1 192 ? 9.241 -9.690 -0.758 1.00 97.00 192 LEU A CA 1
ATOM 1403 C C . LEU A 1 192 ? 10.362 -10.696 -0.459 1.00 97.00 192 LEU A C 1
ATOM 1405 O O . LEU A 1 192 ? 10.170 -11.619 0.330 1.00 97.00 192 LEU A O 1
ATOM 1409 N N . GLU A 1 193 ? 11.555 -10.474 -1.021 1.00 95.38 193 GLU A N 1
ATOM 1410 C CA . GLU A 1 193 ? 12.730 -11.331 -0.815 1.00 95.38 193 GLU A CA 1
ATOM 1411 C C . GLU A 1 193 ? 13.184 -11.382 0.653 1.00 95.38 193 GLU A C 1
ATOM 1413 O O . GLU A 1 193 ? 13.460 -12.466 1.168 1.00 95.38 193 GLU A O 1
ATOM 1418 N N . LYS A 1 194 ? 13.234 -10.245 1.365 1.00 93.88 194 LYS A N 1
ATOM 1419 C CA . LYS A 1 194 ? 13.611 -10.223 2.794 1.00 93.88 194 LYS A CA 1
ATOM 1420 C C . LYS A 1 194 ? 12.534 -10.796 3.709 1.00 93.88 194 LYS A C 1
ATOM 1422 O O . LYS A 1 194 ? 12.872 -11.435 4.702 1.00 93.88 194 LYS A O 1
ATOM 1427 N N . CYS A 1 195 ? 11.260 -10.601 3.375 1.00 91.38 195 CYS A N 1
ATOM 1428 C CA . CYS A 1 195 ? 10.139 -11.167 4.125 1.00 91.38 195 CYS A CA 1
ATOM 1429 C C . CYS A 1 195 ? 9.871 -12.643 3.778 1.00 91.38 195 CYS A C 1
ATOM 1431 O O . CYS A 1 195 ? 9.013 -13.256 4.405 1.00 91.38 195 CYS A O 1
ATOM 1433 N N . GLN A 1 196 ? 10.604 -13.211 2.809 1.00 92.62 196 GLN A N 1
ATOM 1434 C CA . GLN A 1 196 ? 10.421 -14.568 2.273 1.00 92.62 196 GLN A CA 1
ATOM 1435 C C . GLN A 1 196 ? 9.007 -14.812 1.708 1.00 92.62 196 GLN A C 1
ATOM 1437 O O . GLN A 1 196 ? 8.514 -15.939 1.698 1.00 92.62 196 GLN A O 1
ATOM 1442 N N . ILE A 1 197 ? 8.364 -13.754 1.204 1.00 94.50 197 ILE A N 1
ATOM 1443 C CA . ILE A 1 197 ? 7.058 -13.822 0.544 1.00 94.50 197 ILE A CA 1
ATOM 1444 C C . ILE A 1 197 ? 7.283 -14.306 -0.898 1.00 94.50 197 ILE A C 1
ATOM 1446 O O . ILE A 1 197 ? 7.992 -13.631 -1.654 1.00 94.50 197 ILE A O 1
ATOM 1450 N N . PRO A 1 198 ? 6.693 -15.440 -1.327 1.00 95.88 198 PRO A N 1
ATOM 1451 C CA . PRO A 1 198 ? 6.755 -15.867 -2.720 1.00 95.88 198 PRO A CA 1
ATOM 1452 C C . PRO A 1 198 ? 6.180 -14.782 -3.632 1.00 95.88 198 PRO A C 1
ATOM 1454 O O . PRO A 1 198 ? 5.114 -14.240 -3.349 1.00 95.88 198 PRO A O 1
ATOM 1457 N N . ARG A 1 199 ? 6.838 -14.477 -4.758 1.00 96.62 199 ARG A N 1
ATOM 1458 C CA . ARG A 1 199 ? 6.340 -13.444 -5.688 1.00 96.62 199 ARG A CA 1
ATOM 1459 C C . ARG A 1 199 ? 4.951 -13.787 -6.255 1.00 96.62 199 ARG A C 1
ATOM 1461 O O . ARG A 1 199 ? 4.135 -12.892 -6.429 1.00 96.62 199 ARG A O 1
ATOM 1468 N N . SER A 1 200 ? 4.627 -15.075 -6.383 1.00 96.31 200 SER A N 1
ATOM 1469 C CA . SER A 1 200 ? 3.285 -15.588 -6.707 1.00 96.31 200 SER A CA 1
ATOM 1470 C C . SER A 1 200 ? 2.209 -15.312 -5.641 1.00 96.31 200 SER A C 1
ATOM 1472 O O . SER A 1 200 ? 1.026 -15.463 -5.926 1.00 96.31 200 SER A O 1
ATOM 1474 N N . HIS A 1 201 ? 2.599 -14.926 -4.421 1.00 96.25 201 HIS A N 1
ATOM 1475 C CA . HIS A 1 201 ? 1.720 -14.449 -3.342 1.00 96.25 201 HIS A CA 1
ATOM 1476 C C . HIS A 1 201 ? 1.774 -12.912 -3.199 1.00 96.25 201 HIS A C 1
ATOM 1478 O O . HIS A 1 201 ? 1.319 -12.363 -2.191 1.00 96.25 201 HIS A O 1
ATOM 1484 N N . CYS A 1 202 ? 2.349 -12.215 -4.186 1.00 98.06 202 CYS A N 1
ATOM 1485 C CA . CYS A 1 202 ? 2.258 -10.771 -4.342 1.00 98.06 202 CYS A CA 1
ATOM 1486 C C . CYS A 1 202 ? 1.319 -10.441 -5.506 1.00 98.06 202 CYS A C 1
ATOM 1488 O O . CYS A 1 202 ? 1.613 -10.757 -6.661 1.00 98.06 202 CYS A O 1
ATOM 1490 N N . TRP A 1 203 ? 0.203 -9.790 -5.190 1.00 98.50 203 TRP A N 1
ATOM 1491 C CA . 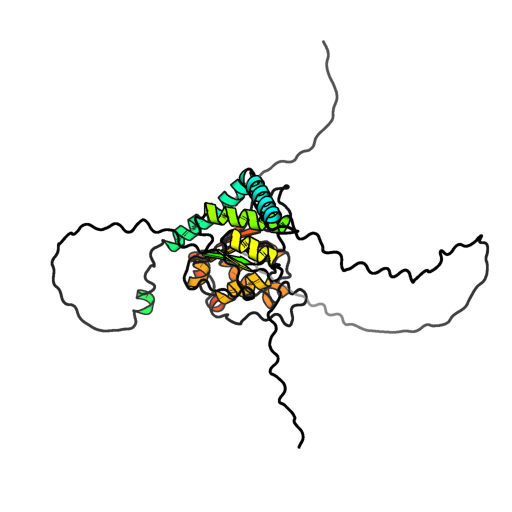TRP A 1 203 ? -0.728 -9.241 -6.168 1.00 98.50 203 TRP A CA 1
ATOM 1492 C C . TRP A 1 203 ? -0.437 -7.759 -6.386 1.00 98.50 203 TRP A C 1
ATOM 1494 O O . TRP A 1 203 ? -0.292 -7.020 -5.417 1.00 98.50 203 TRP A O 1
ATOM 1504 N N . VAL A 1 204 ? -0.360 -7.316 -7.638 1.00 98.56 204 VAL A N 1
ATOM 1505 C CA . VAL A 1 204 ? -0.064 -5.923 -8.010 1.00 98.56 204 VAL A CA 1
ATOM 1506 C C . VAL A 1 204 ? -1.191 -5.349 -8.868 1.00 98.56 204 VAL A C 1
ATOM 1508 O O . VAL A 1 204 ? -1.680 -6.015 -9.782 1.00 98.56 204 VAL A O 1
ATOM 1511 N N . TYR A 1 205 ? -1.594 -4.108 -8.599 1.00 98.25 205 TYR A N 1
ATOM 1512 C CA . TYR A 1 205 ? -2.551 -3.379 -9.427 1.00 98.25 205 TYR A CA 1
ATOM 1513 C C . TYR A 1 205 ? -2.207 -1.896 -9.549 1.00 98.25 205 TYR A C 1
ATOM 1515 O O . TYR A 1 205 ? -1.980 -1.201 -8.557 1.00 98.25 205 TYR A O 1
ATOM 1523 N N . ASP A 1 206 ? -2.260 -1.401 -10.778 1.00 96.94 206 ASP A N 1
ATOM 1524 C CA . ASP A 1 206 ? -2.296 0.019 -11.083 1.00 96.94 206 ASP A CA 1
ATOM 1525 C C . ASP A 1 206 ? -3.153 0.223 -12.346 1.00 96.94 206 ASP A C 1
ATOM 1527 O O . ASP A 1 206 ? -2.920 -0.464 -13.346 1.00 96.94 206 ASP A O 1
ATOM 1531 N N . PRO A 1 207 ? -4.140 1.138 -12.340 1.00 93.38 207 PRO A N 1
ATOM 1532 C CA . PRO A 1 207 ? -4.970 1.422 -13.513 1.00 93.38 207 PRO A CA 1
ATOM 1533 C C . PRO A 1 207 ? -4.194 2.064 -14.681 1.00 93.38 207 PRO A C 1
ATOM 1535 O O . PRO A 1 207 ? -4.751 2.198 -15.769 1.00 93.38 207 PRO A O 1
ATOM 1538 N N . LEU A 1 208 ? -2.936 2.472 -14.474 1.00 90.25 208 LEU A N 1
ATOM 1539 C CA . LEU A 1 208 ? -2.056 3.082 -15.475 1.00 90.25 208 LEU A CA 1
ATOM 1540 C C . LEU A 1 208 ? -1.029 2.100 -16.075 1.00 90.25 208 LEU A C 1
ATOM 1542 O O . LEU A 1 208 ? -0.208 2.521 -16.894 1.00 90.25 208 LEU A O 1
ATOM 1546 N N . PHE A 1 209 ? -1.036 0.815 -15.690 1.00 95.62 209 PHE A N 1
ATOM 1547 C CA . PHE A 1 209 ? -0.110 -0.172 -16.259 1.00 95.62 209 PHE A CA 1
ATOM 1548 C C . PHE A 1 209 ? -0.337 -0.379 -17.763 1.00 95.62 209 PHE A C 1
ATOM 1550 O O . PHE A 1 209 ? -1.423 -0.732 -18.219 1.00 95.62 209 PHE A O 1
ATOM 1557 N N . SER A 1 210 ? 0.736 -0.232 -18.539 1.00 95.88 210 SER A N 1
ATOM 1558 C CA . SER A 1 210 ? 0.764 -0.604 -19.955 1.00 95.88 210 SER A CA 1
ATOM 1559 C C . SER A 1 210 ? 0.941 -2.118 -20.155 1.00 95.88 210 SER A C 1
ATOM 1561 O O . SER A 1 210 ? 1.466 -2.817 -19.290 1.00 95.88 210 SER A O 1
ATOM 1563 N N . GLN A 1 211 ? 0.597 -2.638 -21.341 1.00 96.12 211 GLN A N 1
ATOM 1564 C CA . GLN A 1 211 ? 0.816 -4.056 -21.694 1.00 96.12 211 GLN A CA 1
ATOM 1565 C C . GLN A 1 211 ? 2.286 -4.495 -21.533 1.00 96.12 211 GLN A C 1
ATOM 1567 O O . GLN A 1 211 ? 2.559 -5.629 -21.144 1.00 96.12 211 GLN A O 1
ATOM 1572 N N . LEU A 1 212 ? 3.229 -3.580 -21.790 1.00 96.25 212 LEU A N 1
ATOM 1573 C CA . LEU A 1 212 ? 4.660 -3.756 -21.534 1.00 96.25 212 LEU A CA 1
ATOM 1574 C C . LEU A 1 212 ? 4.937 -4.021 -20.047 1.00 96.25 212 LEU A C 1
ATOM 1576 O O . LEU A 1 212 ? 5.659 -4.949 -19.694 1.00 96.25 212 LEU A O 1
ATOM 1580 N N . GLU A 1 213 ? 4.356 -3.207 -19.171 1.00 97.50 213 GLU A N 1
ATOM 1581 C CA . GLU A 1 213 ? 4.553 -3.294 -17.726 1.00 97.50 213 GLU A CA 1
ATOM 1582 C C . GLU A 1 213 ? 3.898 -4.551 -17.150 1.00 97.50 213 GLU A C 1
ATOM 1584 O O . GLU A 1 213 ? 4.520 -5.244 -16.349 1.00 97.50 213 GLU A O 1
ATOM 1589 N N . ILE A 1 214 ? 2.718 -4.933 -17.644 1.00 97.75 214 ILE A N 1
ATOM 1590 C CA . ILE A 1 214 ? 2.058 -6.202 -17.300 1.00 97.75 214 ILE A CA 1
ATOM 1591 C C . ILE A 1 214 ? 2.934 -7.405 -17.699 1.00 97.75 214 ILE A C 1
ATOM 1593 O O . ILE A 1 214 ? 3.098 -8.340 -16.908 1.00 97.75 214 ILE A O 1
ATOM 1597 N N . ALA A 1 215 ? 3.564 -7.373 -18.879 1.00 97.75 215 ALA A N 1
ATOM 1598 C CA . ALA A 1 215 ? 4.496 -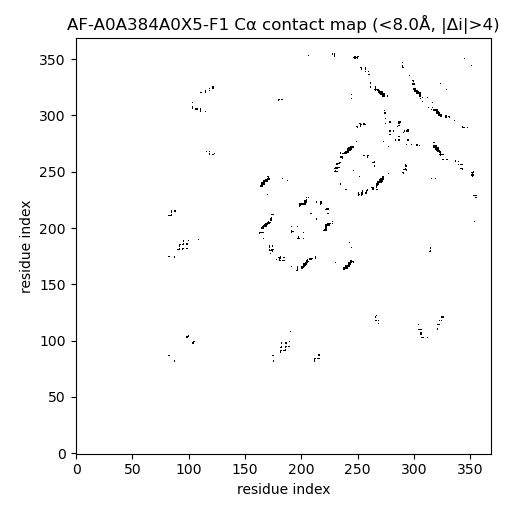8.414 -19.323 1.00 97.75 215 ALA A CA 1
ATOM 1599 C C . ALA A 1 215 ? 5.785 -8.456 -18.474 1.00 97.75 215 ALA A C 1
ATOM 1601 O O . ALA A 1 215 ? 6.267 -9.538 -18.128 1.00 97.75 215 ALA A O 1
ATOM 1602 N N . VAL A 1 216 ? 6.321 -7.297 -18.077 1.00 98.38 216 VAL A N 1
ATOM 1603 C CA . VAL A 1 216 ? 7.491 -7.196 -17.186 1.00 98.38 216 VAL A CA 1
ATOM 1604 C C . VAL A 1 216 ? 7.172 -7.718 -15.780 1.00 98.38 216 VAL A C 1
ATOM 1606 O O . VAL A 1 216 ? 7.947 -8.506 -15.245 1.00 98.38 216 VAL A O 1
ATOM 1609 N N . LEU A 1 217 ? 6.021 -7.363 -15.202 1.00 98.44 217 LEU A N 1
ATOM 1610 C CA . LEU A 1 217 ? 5.559 -7.865 -13.900 1.00 98.44 217 LEU A CA 1
ATOM 1611 C C . LEU A 1 217 ? 5.350 -9.386 -13.921 1.00 98.44 217 LEU A C 1
ATOM 1613 O O . LEU A 1 217 ? 5.826 -10.087 -13.027 1.00 98.44 217 LEU A O 1
ATOM 1617 N N . SER A 1 218 ? 4.747 -9.903 -14.996 1.00 96.75 218 SER A N 1
ATOM 1618 C CA . SER A 1 218 ? 4.608 -11.346 -15.232 1.00 96.75 218 SER A CA 1
ATOM 1619 C C . SER A 1 218 ? 5.973 -12.044 -15.316 1.00 96.75 218 SER A C 1
ATOM 1621 O O . SER A 1 218 ? 6.169 -13.094 -14.709 1.00 96.75 218 SER A O 1
ATOM 1623 N N . THR A 1 219 ? 6.953 -11.433 -15.994 1.00 97.88 219 THR A N 1
ATOM 1624 C CA . THR A 1 219 ? 8.337 -11.943 -16.096 1.00 97.88 219 THR A CA 1
ATOM 1625 C C . THR A 1 219 ? 9.075 -11.899 -14.753 1.00 97.88 219 THR A C 1
ATOM 1627 O O . THR A 1 219 ? 9.893 -12.769 -14.458 1.00 97.88 219 THR A O 1
ATOM 1630 N N . LEU A 1 220 ? 8.765 -10.917 -13.902 1.00 98.12 220 LEU A N 1
ATOM 1631 C CA . LEU A 1 220 ? 9.266 -10.827 -12.528 1.00 98.12 220 LEU A CA 1
ATOM 1632 C C . LEU A 1 220 ? 8.596 -11.839 -11.580 1.00 98.12 220 LEU A C 1
ATOM 1634 O O . LEU A 1 220 ? 9.113 -12.055 -10.481 1.00 98.12 220 LEU A O 1
ATOM 1638 N N . GLY A 1 221 ? 7.495 -12.473 -11.994 1.00 97.81 221 GLY A N 1
ATOM 1639 C CA . GLY A 1 221 ? 6.787 -13.510 -11.244 1.00 97.81 221 GLY A CA 1
ATOM 1640 C C . GLY A 1 221 ? 5.800 -12.994 -10.194 1.00 97.81 221 GLY A C 1
ATOM 1641 O O . GLY A 1 221 ? 5.462 -13.754 -9.288 1.00 97.81 221 GLY A O 1
ATOM 1642 N N . VAL A 1 222 ? 5.361 -11.731 -10.285 1.00 98.00 222 VAL A N 1
ATOM 1643 C CA . VAL A 1 222 ? 4.270 -11.179 -9.456 1.00 98.00 222 VAL A CA 1
ATOM 1644 C C . VAL A 1 222 ? 2.937 -11.229 -10.207 1.00 98.00 222 VAL A C 1
ATOM 1646 O O . VAL A 1 222 ? 2.907 -11.179 -11.437 1.00 98.00 222 VAL A O 1
ATOM 1649 N N . VAL A 1 223 ? 1.824 -11.347 -9.481 1.00 98.25 223 VAL A N 1
ATOM 1650 C CA . VAL A 1 223 ? 0.497 -11.560 -10.076 1.00 98.25 223 VAL A CA 1
ATOM 1651 C C . VAL A 1 223 ? -0.186 -10.222 -10.345 1.00 98.25 223 VAL A C 1
ATOM 1653 O O . VAL A 1 223 ? -0.623 -9.544 -9.418 1.00 98.25 223 VAL A O 1
ATOM 1656 N N . VAL A 1 224 ? -0.318 -9.839 -11.613 1.00 98.38 224 VAL A N 1
ATOM 1657 C CA . VAL A 1 224 ? -1.091 -8.645 -11.990 1.00 98.38 224 VAL A CA 1
ATOM 1658 C C . VAL A 1 224 ? -2.587 -8.921 -11.825 1.00 98.38 224 VAL A C 1
ATOM 1660 O O . VAL A 1 224 ? -3.090 -9.934 -12.312 1.00 98.38 224 VAL A O 1
ATOM 1663 N N . LEU A 1 225 ? -3.304 -8.029 -11.140 1.00 97.94 225 LEU A N 1
ATOM 1664 C CA . LEU A 1 225 ? -4.762 -8.087 -11.030 1.00 97.94 225 LEU A CA 1
ATOM 1665 C C . LEU A 1 225 ? -5.426 -7.513 -12.289 1.00 97.94 225 LEU A C 1
ATOM 1667 O O . LEU A 1 225 ? -5.024 -6.468 -12.794 1.00 97.94 225 LEU A O 1
ATOM 1671 N N . SER A 1 226 ? -6.468 -8.187 -12.776 1.00 94.44 226 SER A N 1
ATOM 1672 C CA . SER A 1 226 ? -7.251 -7.775 -13.951 1.00 94.44 226 SER A CA 1
ATOM 1673 C C . SER A 1 226 ? -8.358 -6.762 -13.646 1.00 94.44 226 SER A C 1
ATOM 1675 O O . SER A 1 226 ? -8.919 -6.178 -14.569 1.00 94.44 226 SER A O 1
ATOM 1677 N N . GLU A 1 227 ? -8.699 -6.572 -12.371 1.00 94.94 227 GLU A N 1
ATOM 1678 C CA . GLU A 1 227 ? -9.861 -5.802 -11.921 1.00 94.94 227 GLU A CA 1
ATOM 1679 C C . GLU A 1 227 ? -9.441 -4.667 -10.984 1.00 94.94 227 GLU A C 1
ATOM 1681 O O . GLU A 1 227 ? -8.590 -4.843 -10.109 1.00 94.94 227 GLU A O 1
ATOM 1686 N N . ASN A 1 228 ? -10.082 -3.506 -11.136 1.00 96.50 228 ASN A N 1
ATOM 1687 C CA . ASN A 1 228 ? -9.936 -2.405 -10.195 1.00 96.50 228 ASN A CA 1
ATOM 1688 C C . ASN A 1 228 ? -10.766 -2.689 -8.939 1.00 96.50 228 ASN A C 1
ATOM 1690 O O . ASN A 1 228 ? -11.979 -2.490 -8.923 1.00 96.50 228 ASN A O 1
ATOM 1694 N N . GLU A 1 229 ? -10.112 -3.120 -7.866 1.00 96.81 229 GLU A N 1
ATOM 1695 C CA . GLU A 1 229 ? -10.781 -3.359 -6.583 1.00 96.81 229 GLU A CA 1
ATOM 1696 C C . GLU A 1 229 ? -11.125 -2.074 -5.814 1.00 96.81 229 GLU A C 1
ATOM 1698 O O . GLU A 1 229 ? -11.693 -2.155 -4.729 1.00 96.81 229 GLU A O 1
ATOM 1703 N N . GLU A 1 230 ? -10.731 -0.890 -6.293 1.00 96.88 230 GLU A N 1
ATOM 1704 C CA . GLU A 1 230 ? -10.839 0.381 -5.557 1.00 96.88 230 GLU A CA 1
ATOM 1705 C C . GLU A 1 230 ? -10.199 0.323 -4.145 1.00 96.88 230 GLU A C 1
ATOM 1707 O O . GLU A 1 230 ? -10.610 1.040 -3.232 1.00 96.88 230 GLU A O 1
ATOM 1712 N N . GLY A 1 231 ? -9.214 -0.560 -3.927 1.00 96.94 231 GLY A N 1
ATOM 1713 C CA . GLY A 1 231 ? -8.608 -0.842 -2.614 1.00 96.94 231 GLY A CA 1
ATOM 1714 C C . GLY A 1 231 ? -9.440 -1.751 -1.689 1.00 96.94 231 GLY A C 1
ATOM 1715 O O . GLY A 1 231 ? -9.004 -2.066 -0.584 1.00 96.94 231 GLY A O 1
ATOM 1716 N N . LYS A 1 232 ? -10.618 -2.222 -2.120 1.00 97.56 232 LYS A N 1
ATOM 1717 C CA . LYS A 1 232 ? -11.600 -3.001 -1.334 1.00 97.56 232 LYS A CA 1
ATOM 1718 C C . LYS A 1 232 ? -11.255 -4.501 -1.236 1.00 97.56 232 LYS A C 1
ATOM 1720 O O . LYS A 1 232 ? -12.143 -5.361 -1.234 1.00 97.56 232 LYS A O 1
ATOM 1725 N N . ARG A 1 233 ? -9.967 -4.836 -1.102 1.00 97.94 233 ARG A N 1
ATOM 1726 C CA . ARG A 1 233 ? -9.468 -6.207 -0.889 1.00 97.94 233 ARG A CA 1
ATOM 1727 C C . ARG A 1 233 ? -9.605 -6.610 0.577 1.00 97.94 233 ARG A C 1
ATOM 1729 O O . ARG A 1 233 ? -9.158 -5.901 1.475 1.00 97.94 233 ARG A O 1
ATOM 1736 N N . SER A 1 234 ? -10.202 -7.775 0.829 1.00 97.44 234 SER A N 1
ATOM 1737 C CA . SER A 1 234 ? -10.195 -8.376 2.168 1.00 97.44 234 SER A CA 1
ATOM 1738 C C . SER A 1 234 ? -8.931 -9.210 2.393 1.00 97.44 234 SER A C 1
ATOM 1740 O O . SER A 1 234 ? -8.398 -9.792 1.448 1.00 97.44 234 SER A O 1
ATOM 1742 N N . VAL A 1 235 ? -8.491 -9.317 3.648 1.00 96.44 235 VAL A N 1
ATOM 1743 C CA . VAL A 1 235 ? -7.455 -10.274 4.073 1.00 96.44 235 VAL A CA 1
ATOM 1744 C C . VAL A 1 235 ? -7.927 -11.730 4.094 1.00 96.44 235 VAL A C 1
ATOM 1746 O O . VAL A 1 235 ? -7.099 -12.630 4.169 1.00 96.44 235 VAL A O 1
ATOM 1749 N N . TYR A 1 236 ? -9.242 -11.988 4.053 1.00 92.38 236 TYR A N 1
ATOM 1750 C CA . TYR A 1 236 ? -9.826 -13.341 4.087 1.00 92.38 236 TYR A CA 1
ATOM 1751 C C . TYR A 1 236 ? -9.310 -14.235 5.240 1.00 92.38 236 TYR A C 1
ATOM 1753 O O . TYR A 1 236 ? -9.204 -15.449 5.095 1.00 92.38 236 TYR A O 1
ATOM 1761 N N . GLY A 1 237 ? -8.991 -13.631 6.391 1.00 91.38 237 GLY A N 1
ATOM 1762 C CA . GLY A 1 237 ? -8.458 -14.324 7.570 1.00 91.38 237 GLY A CA 1
ATOM 1763 C C . GLY A 1 237 ? -6.943 -14.569 7.565 1.00 91.38 237 GLY A C 1
ATOM 1764 O O . GLY A 1 237 ? -6.443 -15.171 8.510 1.00 91.38 237 GLY A O 1
ATOM 1765 N N . GLU A 1 238 ? -6.205 -14.079 6.565 1.00 93.56 238 GLU A N 1
ATOM 1766 C CA . GLU A 1 238 ? -4.795 -14.424 6.330 1.00 93.56 238 GLU A CA 1
ATOM 1767 C C . GLU A 1 238 ? -3.845 -13.225 6.558 1.00 93.56 238 GLU A C 1
ATOM 1769 O O . GLU A 1 238 ? -4.171 -12.105 6.151 1.00 93.56 238 GLU A O 1
ATOM 1774 N N . PRO A 1 239 ? -2.651 -13.414 7.157 1.00 95.94 239 PRO A N 1
ATOM 1775 C CA . PRO A 1 239 ? -1.663 -12.344 7.339 1.00 95.94 239 PRO A CA 1
ATOM 1776 C C . PRO A 1 239 ? -1.282 -11.664 6.015 1.00 95.94 239 PRO A C 1
ATOM 1778 O O . PRO A 1 239 ? -0.723 -12.300 5.121 1.00 95.94 239 PRO A O 1
ATOM 1781 N N . THR A 1 240 ? -1.579 -10.370 5.876 1.00 97.69 240 THR A N 1
ATOM 1782 C CA . THR A 1 240 ? -1.457 -9.657 4.592 1.00 97.69 240 THR A CA 1
ATOM 1783 C C . THR A 1 240 ? -0.798 -8.288 4.753 1.00 97.69 240 THR A C 1
ATOM 1785 O O . THR A 1 240 ? -1.222 -7.462 5.564 1.00 97.69 240 THR A O 1
ATOM 1788 N N . VAL A 1 241 ? 0.219 -8.027 3.930 1.00 98.31 241 VAL A N 1
ATOM 1789 C CA . VAL A 1 241 ? 0.881 -6.725 3.808 1.00 98.31 241 VAL A CA 1
ATOM 1790 C C . VAL A 1 241 ? 0.329 -5.964 2.607 1.00 98.31 241 VAL A C 1
ATOM 1792 O O . VAL A 1 241 ? 0.400 -6.449 1.479 1.00 98.31 241 VAL A O 1
ATOM 1795 N N . PHE A 1 242 ? -0.147 -4.744 2.833 1.00 98.69 242 PHE A N 1
ATOM 1796 C CA . PHE A 1 242 ? -0.579 -3.826 1.785 1.00 98.69 242 PHE A CA 1
ATOM 1797 C C . PHE A 1 242 ? 0.514 -2.792 1.492 1.00 98.69 242 PHE A C 1
ATOM 1799 O O . PHE A 1 242 ? 0.928 -2.066 2.392 1.00 98.69 242 PHE A O 1
ATOM 1806 N N . TYR A 1 243 ? 0.999 -2.729 0.252 1.00 98.69 243 TYR A N 1
ATOM 1807 C CA . TYR A 1 243 ? 2.046 -1.802 -0.194 1.00 98.69 243 TYR A CA 1
ATOM 1808 C C . TYR A 1 243 ? 1.433 -0.737 -1.113 1.00 98.69 243 TYR A C 1
ATOM 1810 O O . TYR A 1 243 ? 1.001 -1.047 -2.221 1.00 98.69 243 TYR A O 1
ATOM 1818 N N . MET A 1 244 ? 1.320 0.497 -0.625 1.00 97.88 244 MET A N 1
ATOM 1819 C CA . MET A 1 244 ? 0.394 1.508 -1.165 1.00 97.88 244 MET A CA 1
ATOM 1820 C C . MET A 1 244 ? 1.033 2.900 -1.293 1.00 97.88 244 MET A C 1
ATOM 1822 O O . MET A 1 244 ? 0.362 3.920 -1.128 1.00 97.88 244 MET A O 1
ATOM 1826 N N . LEU A 1 245 ? 2.345 2.971 -1.521 1.00 95.25 245 LEU A N 1
ATOM 1827 C CA . LEU A 1 245 ? 3.081 4.239 -1.557 1.00 95.25 245 LEU A CA 1
ATOM 1828 C C . LEU A 1 245 ? 2.430 5.259 -2.497 1.00 95.25 245 LEU A C 1
ATOM 1830 O O . LEU A 1 245 ? 2.101 4.943 -3.633 1.00 95.25 245 LEU A O 1
ATOM 1834 N N . HIS A 1 246 ? 2.217 6.475 -1.996 1.00 93.31 246 HIS A N 1
ATOM 1835 C CA . HIS A 1 246 ? 1.591 7.596 -2.707 1.00 93.31 246 HIS A CA 1
ATOM 1836 C C . HIS A 1 246 ? 0.184 7.321 -3.279 1.00 93.31 246 HIS A C 1
ATOM 1838 O O . HIS A 1 246 ? -0.344 8.147 -4.020 1.00 93.31 246 HIS A O 1
ATOM 1844 N N . CYS A 1 247 ? -0.474 6.225 -2.883 1.00 96.06 247 CYS A N 1
ATOM 1845 C CA . CYS A 1 247 ? -1.897 6.016 -3.144 1.00 96.06 247 CYS A CA 1
ATOM 1846 C C . CYS A 1 247 ? -2.736 7.161 -2.566 1.00 96.06 247 CYS A C 1
ATOM 1848 O O . CYS A 1 247 ? -2.457 7.654 -1.472 1.00 96.06 247 CYS A O 1
ATOM 1850 N N . GLY A 1 248 ? -3.813 7.520 -3.261 1.00 95.25 248 GLY A N 1
ATOM 1851 C CA . GLY A 1 248 ? -4.773 8.499 -2.768 1.00 95.25 248 GLY A CA 1
ATOM 1852 C C . GLY A 1 248 ? -5.507 8.043 -1.508 1.00 95.25 248 GLY A C 1
ATOM 1853 O O . GLY A 1 248 ? -5.728 6.847 -1.283 1.00 95.25 248 GLY A O 1
ATOM 1854 N N . THR A 1 249 ? -5.929 9.006 -0.687 1.00 96.00 249 THR A N 1
ATOM 1855 C CA . THR A 1 249 ? -6.493 8.748 0.658 1.00 96.00 249 THR A CA 1
ATOM 1856 C C . THR A 1 249 ? -7.704 7.795 0.645 1.00 96.00 249 THR A C 1
ATOM 1858 O O . THR A 1 249 ? -7.887 6.988 1.561 1.00 96.00 249 THR A O 1
ATOM 1861 N N . ALA A 1 250 ? -8.499 7.819 -0.430 1.00 97.06 250 ALA A N 1
ATOM 1862 C CA . ALA A 1 250 ? -9.652 6.939 -0.623 1.00 97.06 250 ALA A CA 1
ATOM 1863 C C . ALA A 1 250 ? -9.295 5.439 -0.629 1.00 97.06 250 ALA A C 1
ATOM 1865 O O . ALA A 1 250 ? -10.052 4.637 -0.085 1.00 97.06 250 ALA A O 1
ATOM 1866 N N . LEU A 1 251 ? -8.133 5.049 -1.172 1.00 97.88 251 LEU A N 1
ATOM 1867 C CA . LEU A 1 251 ? -7.706 3.643 -1.216 1.00 97.88 251 LEU A CA 1
ATOM 1868 C C . LEU A 1 251 ? -7.469 3.083 0.196 1.00 97.88 251 LEU A C 1
ATOM 1870 O O . LEU A 1 251 ? -7.897 1.970 0.497 1.00 97.88 251 LEU A O 1
ATOM 1874 N N . TYR A 1 252 ? -6.866 3.872 1.091 1.00 98.31 252 TYR A N 1
ATOM 1875 C CA . TYR A 1 252 ? -6.683 3.502 2.500 1.00 98.31 252 TYR A CA 1
ATOM 1876 C C . TYR A 1 252 ? -8.014 3.398 3.245 1.00 98.31 252 TYR A C 1
ATOM 1878 O O . TYR A 1 252 ? -8.240 2.450 3.995 1.00 98.31 252 TYR A O 1
ATOM 1886 N N . ASN A 1 253 ? -8.913 4.358 3.024 1.00 98.31 253 ASN A N 1
ATOM 1887 C CA . ASN A 1 253 ? -10.228 4.384 3.656 1.00 98.31 253 ASN A CA 1
ATOM 1888 C C . ASN A 1 253 ? -11.104 3.192 3.214 1.00 98.31 253 ASN A C 1
ATOM 1890 O O . ASN A 1 253 ? -11.742 2.556 4.052 1.00 98.31 253 ASN A O 1
ATOM 1894 N N . ASN A 1 254 ? -11.059 2.831 1.927 1.00 98.50 254 ASN A N 1
ATOM 1895 C CA . ASN A 1 254 ? -11.721 1.649 1.366 1.00 98.50 254 ASN A CA 1
ATOM 1896 C C . ASN A 1 254 ? -11.129 0.335 1.900 1.00 98.50 254 ASN A C 1
ATOM 1898 O O . ASN A 1 254 ? -11.876 -0.585 2.242 1.00 98.50 254 ASN A O 1
ATOM 1902 N N . LEU A 1 255 ? -9.800 0.250 2.011 1.00 98.75 255 LEU A N 1
ATOM 1903 C CA . LEU A 1 255 ? -9.111 -0.919 2.554 1.00 98.75 255 LEU A CA 1
ATOM 1904 C C . LEU A 1 255 ? -9.448 -1.146 4.038 1.00 98.75 255 LEU A C 1
ATOM 1906 O O . LEU A 1 255 ? -9.706 -2.280 4.450 1.00 98.75 255 LEU A O 1
ATOM 1910 N N . LEU A 1 256 ? -9.474 -0.072 4.835 1.00 98.69 256 LEU A N 1
ATOM 1911 C CA . LEU A 1 256 ? -9.873 -0.118 6.242 1.00 98.69 256 LEU A CA 1
ATOM 1912 C C . LEU A 1 256 ? -11.343 -0.528 6.389 1.00 98.69 256 LEU A C 1
ATOM 1914 O O . LEU A 1 256 ? -11.622 -1.441 7.162 1.00 98.69 256 LEU A O 1
ATOM 1918 N N . TRP A 1 257 ? -12.260 0.073 5.617 1.00 98.62 257 TRP A N 1
ATOM 1919 C CA . TRP A 1 257 ? -13.679 -0.314 5.584 1.00 98.62 257 TRP A CA 1
ATOM 1920 C C . TRP A 1 257 ? -13.864 -1.810 5.310 1.00 98.62 257 TRP A C 1
ATOM 1922 O O . TRP A 1 257 ? -14.554 -2.509 6.055 1.00 98.62 257 TRP A O 1
ATOM 1932 N N . ARG A 1 258 ? -13.208 -2.331 4.265 1.00 98.50 258 ARG A N 1
ATOM 1933 C CA . ARG A 1 258 ? -13.361 -3.732 3.851 1.00 98.50 258 ARG A CA 1
ATOM 1934 C C . ARG A 1 258 ? -12.940 -4.725 4.935 1.00 98.50 258 ARG A C 1
ATOM 1936 O O . ARG A 1 258 ? -13.442 -5.847 4.975 1.00 98.50 258 ARG A O 1
ATOM 1943 N N . ASN A 1 259 ? -12.018 -4.314 5.799 1.00 98.62 259 ASN A N 1
ATOM 1944 C CA . ASN A 1 259 ? -11.426 -5.131 6.849 1.00 98.62 259 ASN A CA 1
ATOM 1945 C C . ASN A 1 259 ? -11.802 -4.624 8.251 1.00 98.62 259 ASN A C 1
ATOM 1947 O O . ASN A 1 259 ? -11.050 -4.843 9.196 1.00 98.62 259 ASN A O 1
ATOM 1951 N N . TRP A 1 260 ? -12.943 -3.940 8.404 1.00 98.50 260 TRP A N 1
ATOM 1952 C CA . TRP A 1 260 ? -13.294 -3.199 9.621 1.00 98.50 260 TRP A CA 1
ATOM 1953 C C . TRP A 1 260 ? -13.752 -4.076 10.801 1.00 98.50 260 TRP A C 1
ATOM 1955 O O . TRP A 1 260 ? -14.900 -4.052 11.251 1.00 98.50 260 TRP A O 1
ATOM 1965 N N . SER A 1 261 ? -12.828 -4.877 11.323 1.00 97.81 261 SER A N 1
ATOM 1966 C CA . SER A 1 261 ? -12.982 -5.658 12.545 1.00 97.81 261 SER A CA 1
ATOM 1967 C C . SER A 1 261 ? -11.636 -5.823 13.252 1.00 97.81 261 SER A C 1
ATOM 1969 O O . SER A 1 261 ? -10.575 -5.741 12.631 1.00 97.81 261 SER A O 1
ATOM 1971 N N . ILE A 1 262 ? -11.672 -6.107 14.557 1.00 97.62 262 ILE A N 1
ATOM 1972 C CA . ILE A 1 262 ? -10.463 -6.407 15.341 1.00 97.62 262 ILE A CA 1
ATOM 1973 C C . ILE A 1 262 ? -9.704 -7.598 14.729 1.00 97.62 262 ILE A C 1
ATOM 1975 O O . ILE A 1 262 ? -8.480 -7.565 14.611 1.00 97.62 262 ILE A O 1
ATOM 1979 N N . ASP A 1 263 ? -10.434 -8.629 14.298 1.00 96.75 263 ASP A N 1
ATOM 1980 C CA . ASP A 1 263 ? -9.866 -9.849 13.723 1.00 96.75 263 ASP A CA 1
ATOM 1981 C C . ASP A 1 263 ? -9.162 -9.609 12.377 1.00 96.75 263 ASP A C 1
ATOM 1983 O O . ASP A 1 263 ? -8.069 -10.132 12.163 1.00 96.75 263 ASP A O 1
ATOM 1987 N N . ALA A 1 264 ? -9.747 -8.806 11.485 1.00 97.81 264 ALA A N 1
ATOM 1988 C CA . ALA A 1 264 ? -9.173 -8.556 10.166 1.00 97.81 264 ALA A CA 1
ATOM 1989 C C . ALA A 1 264 ? -8.032 -7.527 10.226 1.00 97.81 264 ALA A C 1
ATOM 1991 O O . ALA A 1 264 ? -6.945 -7.810 9.721 1.00 97.81 264 ALA A O 1
ATOM 1992 N N . LEU A 1 265 ? -8.215 -6.389 10.914 1.00 98.31 265 LEU A N 1
ATOM 1993 C CA . LEU A 1 265 ? -7.156 -5.379 11.047 1.00 98.31 265 LEU A CA 1
ATOM 1994 C C . LEU A 1 265 ? -5.916 -5.934 11.766 1.00 98.31 265 LEU A C 1
ATOM 1996 O O . LEU A 1 265 ? -4.795 -5.632 11.368 1.00 98.31 265 LEU A O 1
ATOM 2000 N N . SER A 1 266 ? -6.072 -6.797 12.776 1.00 97.56 266 SER A N 1
ATOM 2001 C CA . SER A 1 266 ? -4.921 -7.399 13.478 1.00 97.56 266 SER A CA 1
ATOM 2002 C C . SER A 1 266 ? -4.047 -8.319 12.608 1.00 97.56 266 SER A C 1
ATOM 2004 O O . SER A 1 266 ? -2.900 -8.586 12.983 1.00 97.56 266 SER A O 1
ATOM 2006 N N . LYS A 1 267 ? -4.546 -8.745 11.437 1.00 97.31 267 LYS A N 1
ATOM 2007 C CA . LYS A 1 267 ? -3.819 -9.507 10.401 1.00 97.31 267 LYS A CA 1
ATOM 2008 C C . LYS A 1 267 ? -3.241 -8.630 9.282 1.00 97.31 267 LYS A C 1
ATOM 2010 O O . LYS A 1 267 ? -2.662 -9.159 8.336 1.00 97.31 267 LYS A O 1
ATOM 2015 N N . MET A 1 268 ? -3.369 -7.307 9.391 1.00 97.38 268 MET A N 1
ATOM 2016 C CA . MET A 1 268 ? -2.881 -6.350 8.400 1.00 97.38 268 MET A CA 1
ATOM 2017 C C . MET A 1 268 ? -1.604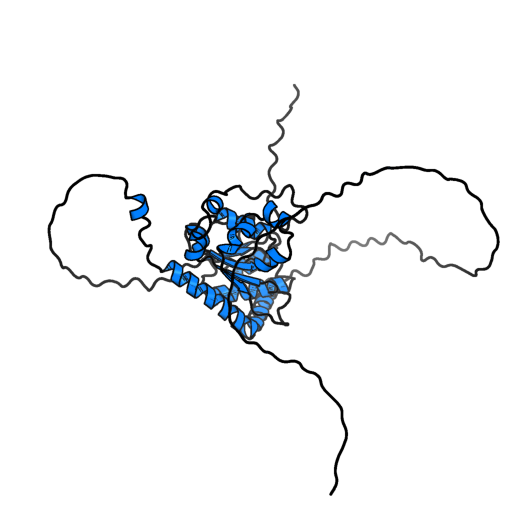 -5.639 8.843 1.00 97.38 268 MET A C 1
ATOM 2019 O O . MET A 1 268 ? -1.454 -5.217 9.993 1.00 97.38 268 MET A O 1
ATOM 2023 N N . VAL A 1 269 ? -0.732 -5.408 7.865 1.00 98.12 269 VAL A N 1
ATOM 2024 C CA . VAL A 1 269 ? 0.329 -4.396 7.904 1.00 98.12 269 VAL A CA 1
ATOM 2025 C C . VAL A 1 269 ? 0.193 -3.538 6.648 1.00 98.12 269 VAL A C 1
ATOM 2027 O O . VAL A 1 269 ? -0.090 -4.071 5.579 1.00 98.12 269 VAL A O 1
ATOM 2030 N N . ILE A 1 270 ? 0.381 -2.222 6.750 1.00 98.69 270 ILE A N 1
ATOM 2031 C CA . ILE A 1 270 ? 0.337 -1.308 5.598 1.00 98.69 270 ILE A CA 1
ATOM 2032 C C . ILE A 1 270 ? 1.665 -0.558 5.500 1.00 98.69 270 ILE A C 1
ATOM 2034 O O . ILE A 1 270 ? 2.055 0.124 6.444 1.00 98.69 270 ILE A O 1
ATOM 2038 N N . VAL A 1 271 ? 2.340 -0.645 4.357 1.00 98.50 271 VAL A N 1
ATOM 2039 C CA . VAL A 1 271 ? 3.500 0.181 3.998 1.00 98.50 271 VAL A CA 1
ATOM 2040 C C . VAL A 1 271 ? 2.999 1.244 3.022 1.00 98.50 271 VAL A C 1
ATOM 2042 O O . VAL A 1 271 ? 2.640 0.926 1.889 1.00 98.50 271 VAL A O 1
ATOM 2045 N N . GLY A 1 272 ? 2.885 2.487 3.482 1.00 98.00 272 GLY A N 1
ATOM 2046 C CA . GLY A 1 272 ? 2.106 3.518 2.791 1.00 98.00 272 GLY A CA 1
ATOM 2047 C C . GLY A 1 272 ? 2.244 4.903 3.417 1.00 98.00 272 GLY A C 1
ATOM 2048 O O . GLY A 1 272 ? 3.070 5.102 4.303 1.00 98.00 272 GLY A O 1
ATOM 2049 N N . ASN A 1 273 ? 1.424 5.848 2.967 1.00 96.94 273 ASN A N 1
ATOM 2050 C CA . ASN A 1 273 ? 1.391 7.232 3.439 1.00 96.94 273 ASN A CA 1
ATOM 2051 C C . ASN A 1 273 ? 1.049 7.296 4.935 1.00 96.94 273 ASN A C 1
ATOM 2053 O O . ASN A 1 273 ? 0.164 6.581 5.402 1.00 96.94 273 ASN A O 1
ATOM 2057 N N . SER A 1 274 ? 1.719 8.184 5.660 1.00 97.38 274 SER A N 1
ATOM 2058 C CA . SER A 1 274 ? 1.555 8.430 7.088 1.00 97.38 274 SER A CA 1
ATOM 2059 C C . SER A 1 274 ? 0.115 8.813 7.415 1.00 97.38 274 SER A C 1
ATOM 2061 O O . SER A 1 274 ? -0.384 9.833 6.940 1.00 97.38 274 SER A O 1
ATOM 2063 N N . PHE A 1 275 ? -0.556 8.042 8.273 1.00 97.06 275 PHE A N 1
ATOM 2064 C CA . PHE A 1 275 ? -1.901 8.399 8.735 1.00 97.06 275 PHE A CA 1
ATOM 2065 C C . PHE A 1 275 ? -1.876 9.704 9.544 1.00 97.06 275 PHE A C 1
ATOM 2067 O O . PHE A 1 275 ? -2.780 10.524 9.400 1.00 97.06 275 PHE A O 1
ATOM 2074 N N . ARG A 1 276 ? -0.795 9.967 10.291 1.00 95.44 276 ARG A N 1
ATOM 2075 C CA . ARG A 1 276 ? -0.542 11.284 10.905 1.00 95.44 276 ARG A CA 1
ATOM 2076 C C . ARG A 1 276 ? -0.340 12.387 9.868 1.00 95.44 276 ARG A C 1
ATOM 2078 O O . ARG A 1 276 ? -0.945 13.443 9.990 1.00 95.44 276 ARG A O 1
ATOM 2085 N N . GLY A 1 277 ? 0.446 12.136 8.821 1.00 93.94 277 GLY A N 1
ATOM 2086 C CA . GLY A 1 277 ? 0.630 13.073 7.711 1.00 93.94 277 GLY A CA 1
ATOM 2087 C C . GLY A 1 277 ? -0.690 13.412 7.010 1.00 93.94 277 GLY A C 1
ATOM 2088 O O . GLY A 1 277 ? -0.919 14.566 6.656 1.00 93.94 277 GLY A O 1
ATOM 2089 N N . LEU A 1 278 ? -1.597 12.442 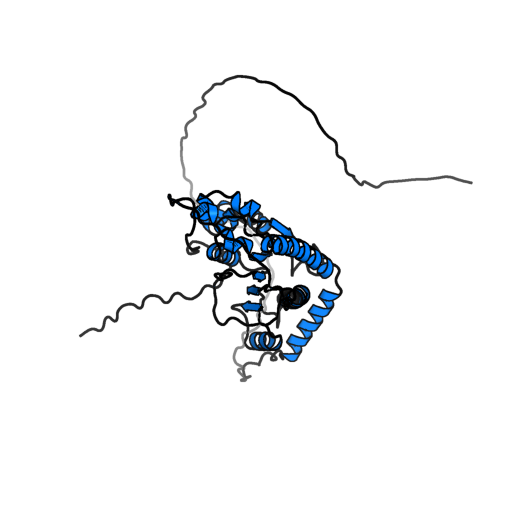6.866 1.00 92.31 278 LEU A N 1
ATOM 2090 C CA . LEU A 1 278 ? -2.955 12.653 6.356 1.00 92.31 278 LEU A CA 1
ATOM 2091 C C . LEU A 1 278 ? -3.827 13.470 7.330 1.00 92.31 278 LEU A C 1
ATOM 2093 O O . LEU A 1 278 ? -4.528 14.378 6.887 1.00 92.31 278 LEU A O 1
ATOM 2097 N N . GLU A 1 279 ? -3.754 13.206 8.640 1.00 91.62 279 GLU A N 1
ATOM 2098 C CA . GLU A 1 279 ? -4.422 14.004 9.687 1.00 91.62 279 GLU A CA 1
ATOM 2099 C C . GLU A 1 279 ? -3.915 15.457 9.764 1.00 91.62 279 GLU A C 1
ATOM 2101 O O . GLU A 1 279 ? -4.697 16.361 10.056 1.00 91.62 279 GLU A O 1
ATOM 2106 N N . GLU A 1 280 ? -2.629 15.695 9.493 1.00 92.06 280 GLU A N 1
ATOM 2107 C CA . GLU A 1 280 ? -2.008 17.026 9.497 1.00 92.06 280 GLU A CA 1
ATOM 2108 C C . GLU A 1 280 ? -2.304 17.825 8.214 1.00 92.06 280 GLU A C 1
ATOM 2110 O O . GLU A 1 280 ? -2.460 19.047 8.271 1.00 92.06 280 GLU A O 1
ATOM 2115 N N . LYS A 1 281 ? -2.408 17.154 7.057 1.00 91.06 281 LYS A N 1
ATOM 2116 C CA . LYS A 1 281 ? -2.698 17.785 5.753 1.00 91.06 281 LYS A CA 1
ATOM 2117 C C . LYS A 1 281 ? -4.181 18.089 5.551 1.00 91.06 281 LYS A C 1
ATOM 2119 O O . LYS A 1 281 ? -4.523 19.119 4.970 1.00 91.06 281 LYS A O 1
ATOM 2124 N N . LEU A 1 282 ? -5.068 17.190 5.979 1.00 88.94 282 LEU A N 1
ATOM 2125 C CA . LEU A 1 282 ? -6.503 17.296 5.721 1.00 88.94 282 LEU A CA 1
ATOM 2126 C C . LEU A 1 282 ? -7.219 18.008 6.869 1.00 88.94 282 LEU A C 1
ATOM 2128 O O . LEU A 1 282 ? -7.103 17.634 8.033 1.00 88.94 282 LEU A O 1
ATOM 2132 N N . LEU A 1 283 ? -8.058 18.999 6.543 1.00 90.00 283 LEU A N 1
ATOM 2133 C CA . LEU A 1 283 ? -8.933 19.618 7.543 1.00 90.00 283 LEU A CA 1
ATOM 2134 C C . LEU A 1 283 ? -9.773 18.534 8.231 1.00 90.00 283 LEU A C 1
ATOM 2136 O O . LEU A 1 283 ? -10.426 17.742 7.552 1.00 90.00 283 LEU A O 1
ATOM 2140 N N . THR A 1 284 ? -9.853 18.555 9.563 1.00 92.19 284 THR A N 1
ATOM 2141 C CA . THR A 1 284 ? -10.538 17.519 10.362 1.00 92.19 284 THR A CA 1
ATOM 2142 C C . THR A 1 284 ? -11.967 17.230 9.881 1.00 92.19 284 THR A C 1
ATOM 2144 O O . THR A 1 284 ? -12.387 16.079 9.854 1.00 92.19 284 THR A O 1
ATOM 2147 N N . ARG A 1 285 ? -12.694 18.261 9.418 1.00 92.56 285 ARG A N 1
ATOM 2148 C CA . ARG A 1 285 ? -14.047 18.142 8.836 1.00 92.56 285 ARG A CA 1
ATOM 2149 C C . ARG A 1 285 ? -14.102 17.351 7.518 1.00 92.56 285 ARG A C 1
ATOM 2151 O O . ARG A 1 285 ? -15.121 16.739 7.231 1.00 92.56 285 ARG A O 1
ATOM 2158 N N . ILE A 1 286 ? -13.039 17.401 6.713 1.00 91.25 286 ILE A N 1
ATOM 2159 C CA . ILE A 1 286 ? -12.908 16.684 5.435 1.00 91.25 286 ILE A CA 1
ATOM 2160 C C . ILE A 1 286 ? -12.538 15.232 5.730 1.00 91.25 286 ILE A C 1
ATOM 2162 O O . ILE A 1 286 ? -13.242 14.331 5.281 1.00 91.25 286 ILE A O 1
ATOM 2166 N N . LEU A 1 287 ? -11.517 15.011 6.568 1.00 92.62 287 LEU A N 1
ATOM 2167 C CA . LEU A 1 287 ? -11.108 13.673 7.004 1.00 92.62 287 LEU A CA 1
ATOM 2168 C C . LEU A 1 287 ? -12.280 12.910 7.648 1.00 92.62 287 LEU A C 1
ATOM 2170 O O . LEU A 1 287 ? -12.557 11.780 7.271 1.00 92.62 287 LEU A O 1
ATOM 2174 N N . GLN A 1 288 ? -13.030 13.538 8.559 1.00 93.38 288 GLN A N 1
ATOM 2175 C CA . GLN A 1 288 ? -14.176 12.899 9.218 1.00 93.38 288 GLN A CA 1
ATOM 2176 C C . GLN A 1 288 ? -15.383 12.661 8.296 1.00 93.38 288 GLN A C 1
ATOM 2178 O O . GLN A 1 288 ? -16.160 11.751 8.578 1.00 93.38 288 GLN A O 1
ATOM 2183 N N . LYS A 1 289 ? -15.557 13.448 7.222 1.00 93.25 289 LYS A N 1
ATOM 2184 C CA . LYS A 1 289 ? -16.657 13.263 6.259 1.00 93.25 289 LYS A CA 1
ATOM 2185 C C . LYS A 1 289 ? -16.328 12.204 5.204 1.00 93.25 289 LYS A C 1
ATOM 2187 O O . LYS A 1 289 ? -17.133 11.308 4.989 1.00 93.25 289 LYS A O 1
ATOM 2192 N N . HIS A 1 290 ? -15.179 12.325 4.541 1.00 94.31 290 HIS A N 1
ATOM 2193 C CA . HIS A 1 290 ? -14.834 11.525 3.358 1.00 94.31 290 HIS A CA 1
ATOM 2194 C C . HIS A 1 290 ? -13.936 10.329 3.680 1.00 94.31 290 HIS A C 1
ATOM 2196 O O . HIS A 1 290 ? -14.003 9.309 3.000 1.00 94.31 290 HIS A O 1
ATOM 2202 N N . TYR A 1 291 ? -13.137 10.419 4.748 1.00 96.06 291 TYR A N 1
ATOM 2203 C CA . TYR A 1 291 ? -12.184 9.382 5.149 1.00 96.06 291 TYR A CA 1
ATOM 2204 C C . TYR A 1 291 ? -12.429 8.878 6.590 1.00 96.06 291 TYR A C 1
ATOM 2206 O O . TYR A 1 291 ? -11.494 8.802 7.398 1.00 96.06 291 TYR A O 1
ATOM 2214 N N . PRO A 1 292 ? -13.688 8.539 6.958 1.00 96.50 292 PRO A N 1
ATOM 2215 C CA . PRO A 1 292 ? -14.066 8.262 8.340 1.00 96.50 292 PRO A CA 1
ATOM 2216 C C . PRO A 1 292 ? -13.345 7.050 8.938 1.00 96.50 292 PRO A C 1
ATOM 2218 O O . PRO A 1 292 ? -13.149 7.020 10.150 1.00 96.50 292 PRO A O 1
ATOM 2221 N N . TYR A 1 293 ? -12.921 6.069 8.135 1.00 98.19 293 TYR A N 1
ATOM 2222 C CA . TYR A 1 293 ? -12.200 4.895 8.633 1.00 98.19 293 TYR A CA 1
ATOM 2223 C C . TYR A 1 293 ? -10.758 5.234 9.022 1.00 98.19 293 TYR A C 1
ATOM 2225 O O . TYR A 1 293 ? -10.294 4.785 10.071 1.00 98.19 293 TYR A O 1
ATOM 2233 N N . VAL A 1 294 ? -10.093 6.115 8.262 1.00 97.44 294 VAL A N 1
ATOM 2234 C CA . VAL A 1 294 ? -8.788 6.690 8.641 1.00 97.44 294 VAL A CA 1
ATOM 2235 C C . VAL A 1 294 ? -8.937 7.490 9.943 1.00 97.44 294 VAL A C 1
ATOM 2237 O O . VAL A 1 294 ? -8.250 7.210 10.923 1.00 97.44 294 VAL A O 1
ATOM 2240 N N . ALA A 1 295 ? -9.926 8.391 10.014 1.00 96.44 295 ALA A N 1
ATOM 2241 C CA . ALA A 1 295 ? -10.189 9.203 11.208 1.00 96.44 295 ALA A CA 1
ATOM 2242 C C . ALA A 1 295 ? -10.533 8.375 12.468 1.00 96.44 295 ALA A C 1
ATOM 2244 O O . ALA A 1 295 ? -10.212 8.776 13.588 1.00 96.44 295 ALA A O 1
ATOM 2245 N N . LYS A 1 296 ? -11.211 7.230 12.310 1.00 97.12 296 LYS A N 1
ATOM 2246 C CA . LYS A 1 296 ? -11.601 6.344 13.420 1.00 97.12 296 LYS A CA 1
ATOM 2247 C C . LYS A 1 296 ? -10.455 5.442 13.892 1.00 97.12 296 LYS A C 1
ATOM 2249 O O . LYS A 1 296 ? -10.375 5.165 15.089 1.00 97.12 296 LYS A O 1
ATOM 2254 N N . ILE A 1 297 ? -9.561 4.994 13.001 1.00 97.75 297 ILE A N 1
ATOM 2255 C CA . ILE A 1 297 ? -8.494 4.041 13.362 1.00 97.75 297 ILE A CA 1
ATOM 2256 C C . ILE A 1 297 ? -7.270 4.689 14.029 1.00 97.75 297 ILE A C 1
ATOM 2258 O O . ILE A 1 297 ? -6.451 3.973 14.604 1.00 97.75 297 ILE A O 1
ATOM 2262 N N . ALA A 1 298 ? -7.176 6.022 14.036 1.00 95.31 298 ALA A N 1
ATOM 2263 C CA . ALA A 1 298 ? -6.085 6.827 14.604 1.00 95.31 298 ALA A CA 1
ATOM 2264 C C . ALA A 1 298 ? -5.543 6.348 15.972 1.00 95.31 298 ALA A C 1
ATOM 2266 O O . ALA A 1 298 ? -4.339 6.374 16.230 1.00 95.31 298 ALA A O 1
ATOM 2267 N N . LYS A 1 299 ? -6.425 5.870 16.864 1.00 96.44 299 LYS A N 1
ATOM 2268 C CA . LYS A 1 299 ? -6.047 5.337 18.191 1.00 96.44 299 LYS A CA 1
ATOM 2269 C C . LYS A 1 299 ? -5.786 3.827 18.213 1.00 96.44 299 LYS A C 1
ATOM 2271 O O . LYS A 1 299 ? -5.114 3.352 19.124 1.00 96.44 299 LYS A O 1
ATOM 2276 N N . GLY A 1 300 ? -6.307 3.086 17.235 1.00 97.44 300 GLY A N 1
ATOM 2277 C CA . GLY A 1 300 ? -6.147 1.636 17.084 1.00 97.44 300 GLY A CA 1
ATOM 2278 C C . GLY A 1 300 ? -4.854 1.222 16.382 1.00 97.44 300 GLY A C 1
ATOM 2279 O O . GLY A 1 300 ? -4.435 0.077 16.514 1.00 97.44 300 GLY A O 1
ATOM 2280 N N . VAL A 1 301 ? -4.212 2.138 15.655 1.00 98.00 301 VAL A N 1
ATOM 2281 C CA . VAL A 1 301 ? -2.991 1.883 14.879 1.00 98.00 301 VAL A CA 1
ATOM 2282 C C . VAL A 1 301 ? -1.707 2.140 15.689 1.00 98.00 301 VAL A C 1
ATOM 2284 O O . VAL A 1 301 ? -1.654 2.935 16.636 1.00 98.00 301 VAL A O 1
ATOM 2287 N N . GLU A 1 302 ? -0.628 1.453 15.332 1.00 97.69 302 GLU A N 1
ATOM 2288 C CA . GLU A 1 302 ? 0.745 1.900 15.551 1.00 97.69 302 GLU A CA 1
ATOM 2289 C C . GLU A 1 302 ? 1.387 2.216 14.204 1.00 97.69 302 GLU A C 1
ATOM 2291 O O . GLU A 1 302 ? 1.416 1.378 13.307 1.00 97.69 302 GLU A O 1
ATOM 2296 N N . GLU A 1 303 ? 1.926 3.425 14.096 1.00 97.12 303 GLU A N 1
ATOM 2297 C CA . GLU A 1 303 ? 2.601 3.927 12.907 1.00 97.12 303 GLU A CA 1
ATOM 2298 C C . GLU A 1 303 ? 4.087 4.154 13.213 1.00 97.12 303 GLU A C 1
ATOM 2300 O O . GLU A 1 303 ? 4.432 4.704 14.266 1.00 97.12 303 GLU A O 1
ATOM 2305 N N . LEU A 1 304 ? 4.956 3.752 12.285 1.00 97.56 304 LEU A N 1
ATOM 2306 C CA . LEU A 1 304 ? 6.395 3.972 12.337 1.00 97.56 304 LEU A CA 1
ATOM 2307 C C . LEU A 1 304 ? 6.912 4.471 10.981 1.00 97.56 304 LEU A C 1
ATOM 2309 O O . LEU A 1 304 ? 6.950 3.712 10.014 1.00 97.56 304 LEU A O 1
ATOM 2313 N N . ALA A 1 305 ? 7.348 5.730 10.939 1.00 97.38 305 ALA A N 1
ATOM 2314 C CA . ALA A 1 305 ? 7.900 6.357 9.742 1.00 97.38 305 ALA A CA 1
ATOM 2315 C C . ALA A 1 305 ? 9.156 5.644 9.208 1.00 97.38 305 ALA A C 1
ATOM 2317 O O . ALA A 1 305 ? 9.984 5.122 9.966 1.00 97.38 305 ALA A O 1
ATOM 2318 N N . PHE A 1 306 ? 9.306 5.664 7.886 1.00 96.19 306 PHE A N 1
ATOM 2319 C CA . PHE A 1 306 ? 10.545 5.327 7.195 1.00 96.19 306 PHE A CA 1
ATOM 2320 C C . PHE A 1 306 ? 11.660 6.343 7.522 1.00 96.19 306 PHE A C 1
ATOM 2322 O O . PHE A 1 306 ? 11.384 7.484 7.903 1.00 96.19 306 PHE A O 1
ATOM 2329 N N . PRO A 1 307 ? 12.936 5.942 7.390 1.00 94.31 307 PRO A N 1
ATOM 2330 C CA . PRO A 1 307 ? 14.071 6.843 7.570 1.00 94.31 307 PRO A CA 1
ATOM 2331 C C . PRO A 1 307 ? 14.054 7.972 6.531 1.00 94.31 307 PRO A C 1
ATOM 2333 O O . PRO A 1 307 ? 13.922 7.729 5.332 1.00 94.31 307 PRO A O 1
ATOM 2336 N N . GLN A 1 308 ? 14.256 9.209 6.984 1.00 88.44 308 GLN A N 1
ATOM 2337 C CA . GLN A 1 308 ? 14.464 10.342 6.084 1.00 88.44 308 GLN A CA 1
ATOM 2338 C C . GLN A 1 308 ? 15.875 10.290 5.483 1.00 88.44 308 GLN A C 1
ATOM 2340 O O . GLN A 1 308 ? 16.861 10.089 6.190 1.00 88.44 308 GLN A O 1
ATOM 2345 N N . THR A 1 309 ? 15.968 10.491 4.171 1.00 86.75 309 THR A N 1
ATOM 2346 C CA . THR A 1 309 ? 17.215 10.552 3.400 1.00 86.75 309 THR A CA 1
ATOM 2347 C C . THR A 1 309 ? 17.025 11.522 2.242 1.00 86.75 309 THR A C 1
ATOM 2349 O O . THR A 1 309 ? 15.924 11.606 1.705 1.00 86.75 309 THR A O 1
ATOM 2352 N N . SER A 1 310 ? 18.078 12.224 1.823 1.00 88.50 310 SER A N 1
ATOM 2353 C CA . SER A 1 310 ? 18.016 13.097 0.646 1.00 88.50 310 SER A CA 1
ATOM 2354 C C . SER A 1 310 ? 17.854 12.304 -0.657 1.00 88.50 310 SER A C 1
ATOM 2356 O O . SER A 1 310 ? 17.064 12.699 -1.511 1.00 88.50 310 SER A O 1
ATOM 2358 N N . GLN A 1 311 ? 18.553 11.169 -0.793 1.00 89.50 311 GLN A N 1
ATOM 2359 C CA . GLN A 1 311 ? 18.643 10.377 -2.032 1.00 89.50 311 GLN A CA 1
ATOM 2360 C C . GLN A 1 311 ? 17.288 9.865 -2.538 1.00 89.50 311 GLN A C 1
ATOM 2362 O O . GLN A 1 311 ? 17.057 9.831 -3.743 1.00 89.50 311 GLN A O 1
ATOM 2367 N N . TYR A 1 312 ? 16.406 9.468 -1.621 1.00 92.88 312 TYR A N 1
ATOM 2368 C CA . TYR A 1 312 ? 15.101 8.881 -1.932 1.00 92.88 312 TYR A CA 1
ATOM 2369 C C . TYR A 1 312 ? 13.934 9.714 -1.373 1.00 92.88 312 TYR A C 1
ATOM 2371 O O . TYR A 1 312 ? 12.851 9.171 -1.143 1.00 92.88 312 TYR A O 1
ATOM 2379 N N . THR A 1 313 ? 14.147 11.024 -1.155 1.00 91.25 313 THR A N 1
ATOM 2380 C CA . THR A 1 313 ? 13.109 11.944 -0.644 1.00 91.25 313 THR A CA 1
ATOM 2381 C C . THR A 1 313 ? 11.835 11.815 -1.470 1.00 91.25 313 THR A C 1
ATOM 2383 O O . THR A 1 313 ? 10.789 11.511 -0.919 1.00 91.25 313 THR A O 1
ATOM 2386 N N . ASP A 1 314 ? 11.941 11.939 -2.793 1.00 90.56 314 ASP A N 1
ATOM 2387 C CA . ASP A 1 314 ? 10.797 11.996 -3.714 1.00 90.56 314 ASP A CA 1
ATOM 2388 C C . ASP A 1 314 ? 10.172 10.616 -4.023 1.00 90.56 314 ASP A C 1
ATOM 2390 O O . ASP A 1 314 ? 9.390 10.485 -4.962 1.00 90.56 314 ASP A O 1
ATOM 2394 N N . VAL A 1 315 ? 10.570 9.569 -3.288 1.00 94.06 315 VAL A N 1
ATOM 2395 C CA . VAL A 1 315 ? 10.144 8.172 -3.504 1.00 94.06 315 VAL A CA 1
ATOM 2396 C C . VAL A 1 315 ? 9.486 7.565 -2.265 1.00 94.06 315 VAL A C 1
ATOM 2398 O O . VAL A 1 315 ? 8.565 6.754 -2.387 1.00 94.06 315 VAL A O 1
ATOM 2401 N N . PHE A 1 316 ? 9.985 7.934 -1.080 1.00 95.56 316 PHE A N 1
ATOM 2402 C CA . PHE A 1 316 ? 9.521 7.428 0.214 1.00 95.56 316 PHE A CA 1
ATOM 2403 C C . PHE A 1 316 ? 9.309 8.550 1.249 1.00 95.56 316 PHE A C 1
ATOM 2405 O O . PHE A 1 316 ? 9.288 8.297 2.458 1.00 95.56 316 PHE A O 1
ATOM 2412 N N . ASN A 1 317 ? 9.125 9.801 0.809 1.00 92.56 317 ASN A N 1
ATOM 2413 C CA . ASN A 1 317 ? 8.544 10.845 1.654 1.00 92.56 317 ASN A CA 1
ATOM 2414 C C . ASN A 1 317 ? 7.193 10.383 2.208 1.00 92.56 317 ASN A C 1
ATOM 2416 O O . ASN A 1 317 ? 6.484 9.588 1.589 1.00 92.56 317 ASN A O 1
ATOM 2420 N N . ASP A 1 318 ? 6.840 10.900 3.386 1.00 93.81 318 ASP A N 1
ATOM 2421 C CA . ASP A 1 318 ? 5.561 10.620 4.050 1.00 93.81 318 ASP A CA 1
ATOM 2422 C C . ASP A 1 318 ? 5.279 9.124 4.293 1.00 93.81 318 ASP A C 1
ATOM 2424 O O . ASP A 1 318 ? 4.155 8.767 4.610 1.00 93.81 318 ASP A O 1
ATOM 2428 N N . THR A 1 319 ? 6.264 8.236 4.130 1.00 96.94 319 THR A N 1
ATOM 2429 C CA . THR A 1 319 ? 6.051 6.786 4.168 1.00 96.94 319 THR A CA 1
ATOM 2430 C C . THR A 1 319 ? 6.206 6.237 5.583 1.00 96.94 319 THR A C 1
ATOM 2432 O O . THR A 1 319 ? 7.166 6.552 6.286 1.00 96.94 319 THR A O 1
ATOM 2435 N N . SER A 1 320 ? 5.290 5.356 5.972 1.00 97.88 320 SER A N 1
ATOM 2436 C CA . SER A 1 320 ? 5.222 4.706 7.277 1.00 97.88 320 SER A CA 1
ATOM 2437 C C . SER A 1 320 ? 4.819 3.234 7.162 1.00 97.88 320 SER A C 1
ATOM 2439 O O . SER A 1 320 ? 4.086 2.827 6.257 1.00 97.88 320 SER A O 1
ATOM 2441 N N . VAL A 1 321 ? 5.258 2.435 8.137 1.00 98.38 321 VAL A N 1
ATOM 2442 C CA . VAL A 1 321 ? 4.700 1.109 8.417 1.00 98.38 321 VAL A CA 1
ATOM 2443 C C . VAL A 1 321 ? 3.610 1.251 9.471 1.00 98.38 321 VAL A C 1
ATOM 2445 O O . VAL A 1 321 ? 3.866 1.696 10.590 1.00 98.38 321 VAL A O 1
ATOM 2448 N N . HIS A 1 322 ? 2.402 0.836 9.116 1.00 98.44 322 HIS A N 1
ATOM 2449 C CA . HIS A 1 322 ? 1.235 0.787 9.982 1.00 98.44 322 HIS A CA 1
ATOM 2450 C C . HIS A 1 322 ? 0.976 -0.668 10.361 1.00 98.44 322 HIS A C 1
ATOM 2452 O O . HIS A 1 322 ? 0.948 -1.542 9.494 1.00 98.44 322 HIS A O 1
ATOM 2458 N N . TRP A 1 323 ? 0.752 -0.935 11.641 1.00 97.44 323 TRP A N 1
ATOM 2459 C CA . TRP A 1 323 ? 0.246 -2.220 12.119 1.00 97.44 323 TRP A CA 1
ATOM 2460 C C . TRP A 1 323 ? -0.797 -1.978 13.210 1.00 97.44 323 TRP A C 1
ATOM 2462 O O . TRP A 1 323 ? -0.832 -0.908 13.818 1.00 97.44 323 TRP A O 1
ATOM 2472 N N . PHE A 1 324 ? -1.673 -2.951 13.446 1.00 98.06 324 PHE A N 1
ATOM 2473 C CA . PHE A 1 324 ? -2.841 -2.773 14.308 1.00 98.06 324 PHE A CA 1
ATOM 2474 C C . PHE A 1 324 ? -2.746 -3.710 15.527 1.00 98.06 324 PHE A C 1
ATOM 2476 O O . PHE A 1 324 ? -3.030 -4.907 15.401 1.00 98.06 324 PHE A O 1
ATOM 2483 N N . PRO A 1 325 ? -2.313 -3.215 16.706 1.00 97.81 325 PRO A N 1
ATOM 2484 C CA . PRO A 1 325 ? -2.176 -4.043 17.898 1.00 97.81 325 PRO A CA 1
ATOM 2485 C C . PRO A 1 325 ? -3.555 -4.406 18.450 1.00 97.81 325 PRO A C 1
ATOM 2487 O O . PRO A 1 325 ? -4.344 -3.509 18.753 1.00 97.81 325 PRO A O 1
ATOM 2490 N N . VAL A 1 326 ? -3.839 -5.694 18.663 1.00 97.56 326 VAL A N 1
ATOM 2491 C CA . VAL A 1 326 ? -5.122 -6.172 19.219 1.00 97.56 326 VAL A CA 1
ATOM 2492 C C . VAL A 1 326 ? -5.476 -5.428 20.507 1.00 97.56 326 VAL A C 1
ATOM 2494 O O . VAL A 1 326 ? -6.621 -5.027 20.682 1.00 97.56 326 VAL A O 1
ATOM 2497 N N . GLN A 1 327 ? -4.486 -5.151 21.361 1.00 96.88 327 GLN A N 1
ATOM 2498 C CA . GLN A 1 327 ? -4.667 -4.439 22.628 1.00 96.88 327 GLN A CA 1
ATOM 2499 C C . GLN A 1 327 ? -5.126 -2.985 22.447 1.00 96.88 327 GLN A C 1
ATOM 2501 O O . GLN A 1 327 ? -5.761 -2.450 23.347 1.00 96.88 327 GLN A O 1
ATOM 2506 N N . LYS A 1 328 ? -4.809 -2.334 21.318 1.00 98.19 328 LYS A N 1
ATOM 2507 C CA . LYS A 1 328 ? -5.329 -0.999 20.981 1.00 98.19 328 LYS A CA 1
ATOM 2508 C C . LYS A 1 328 ? -6.701 -1.080 20.322 1.00 98.19 328 LYS A C 1
ATOM 2510 O O . LYS A 1 328 ? -7.567 -0.263 20.618 1.00 98.19 328 LYS A O 1
ATOM 2515 N N . LEU A 1 329 ? -6.913 -2.067 19.452 1.00 98.19 329 LEU A N 1
ATOM 2516 C CA . LEU A 1 329 ? -8.196 -2.284 18.780 1.00 98.19 329 LEU A CA 1
ATOM 2517 C C . LEU A 1 329 ? -9.316 -2.594 19.792 1.00 98.19 329 LEU A C 1
ATOM 2519 O O . LEU A 1 329 ? -10.406 -2.036 19.688 1.00 98.19 329 LEU A O 1
ATOM 2523 N N . THR A 1 330 ? -9.034 -3.391 20.829 1.00 97.12 330 THR A N 1
ATOM 2524 C CA . THR A 1 330 ? -9.974 -3.666 21.934 1.00 97.12 330 THR A CA 1
ATOM 2525 C C . THR A 1 330 ? -10.202 -2.480 22.881 1.00 97.12 330 THR A C 1
ATOM 2527 O O . THR A 1 330 ? -11.118 -2.534 23.695 1.00 97.12 330 THR A O 1
ATOM 2530 N N . GLN A 1 331 ? -9.416 -1.401 22.774 1.00 97.44 331 GLN A N 1
ATOM 2531 C CA . GLN A 1 331 ? -9.617 -0.146 23.517 1.00 97.44 331 GLN A CA 1
ATOM 2532 C C . GLN A 1 331 ? -10.455 0.889 22.742 1.00 97.44 331 GLN A C 1
ATOM 2534 O O . GLN A 1 331 ? -10.762 1.953 23.284 1.00 97.44 331 GLN A O 1
ATOM 2539 N N . LEU A 1 332 ? -10.832 0.611 21.487 1.00 97.19 332 LEU A N 1
ATOM 2540 C CA . LEU A 1 332 ? -11.765 1.455 20.733 1.00 97.19 332 LEU A CA 1
ATOM 2541 C C . LEU A 1 332 ? -13.211 1.189 21.174 1.00 97.19 332 LEU A C 1
ATOM 2543 O O . LEU A 1 332 ? -13.555 0.079 21.574 1.00 97.19 332 LEU A O 1
ATOM 2547 N N . SER A 1 333 ? -14.071 2.209 21.095 1.00 96.19 333 SER A N 1
ATOM 2548 C CA . SER A 1 333 ? -15.473 2.084 21.510 1.00 96.19 333 SER A CA 1
ATOM 2549 C C . SER A 1 333 ? -16.258 1.136 20.601 1.00 96.19 333 SER A C 1
ATOM 2551 O O . SER A 1 333 ? -15.975 1.031 19.407 1.00 96.19 333 SER A O 1
ATOM 2553 N N . THR A 1 334 ? -17.308 0.506 21.133 1.00 93.62 334 THR A N 1
ATOM 2554 C CA . THR A 1 334 ? -18.224 -0.350 20.358 1.00 93.62 334 THR A CA 1
ATOM 2555 C C . THR A 1 334 ? -18.794 0.379 19.135 1.00 93.62 334 THR A C 1
ATOM 2557 O O . THR A 1 334 ? -18.865 -0.201 18.054 1.00 93.62 334 THR A O 1
ATOM 2560 N N . ASP A 1 335 ? -19.089 1.676 19.268 1.00 94.12 335 ASP A N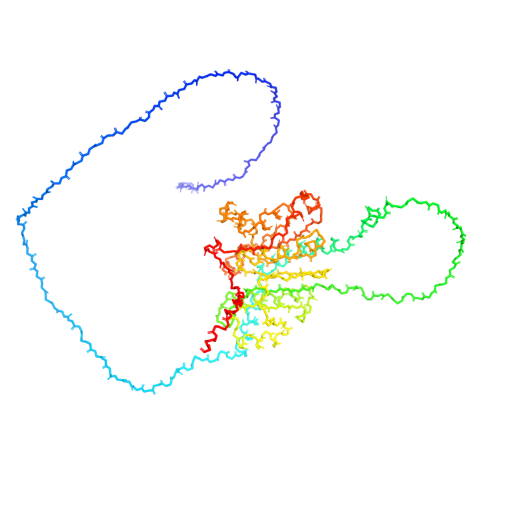 1
ATOM 2561 C CA . ASP A 1 335 ? -19.570 2.555 18.189 1.00 94.12 335 ASP A CA 1
ATOM 2562 C C . ASP A 1 335 ? -18.593 2.654 17.004 1.00 94.12 335 ASP A C 1
ATOM 2564 O O . ASP A 1 335 ? -18.994 2.916 15.870 1.00 94.12 335 ASP A O 1
ATOM 2568 N N . THR A 1 336 ? -17.297 2.432 17.251 1.00 95.81 336 THR A N 1
ATOM 2569 C CA . THR A 1 336 ? -16.275 2.382 16.199 1.00 95.81 336 THR A CA 1
ATOM 2570 C C . THR A 1 336 ? -16.513 1.178 15.289 1.00 95.81 336 THR A C 1
ATOM 2572 O O . THR A 1 336 ? -16.486 1.335 14.074 1.00 95.81 336 THR A O 1
ATOM 2575 N N . TRP A 1 337 ? -16.820 0.011 15.864 1.00 96.50 337 TRP A N 1
ATOM 2576 C CA . TRP A 1 337 ? -17.046 -1.265 15.163 1.00 96.50 337 TRP A CA 1
ATOM 2577 C C . TRP A 1 337 ? -18.492 -1.468 14.671 1.00 96.50 337 TRP A C 1
ATOM 2579 O O . TRP A 1 337 ? -18.760 -2.351 13.847 1.00 96.50 337 TRP A O 1
ATOM 2589 N N . ALA A 1 338 ? -19.425 -0.658 15.177 1.00 95.62 338 ALA A N 1
ATOM 2590 C CA . ALA A 1 338 ? -20.800 -0.571 14.689 1.00 95.62 338 ALA A CA 1
ATOM 2591 C C . ALA A 1 338 ? -20.904 0.178 13.345 1.00 95.62 338 ALA A C 1
ATOM 2593 O O . ALA A 1 338 ? -21.779 -0.141 12.545 1.00 95.62 338 ALA A O 1
ATOM 2594 N N . PHE A 1 339 ? -20.001 1.133 13.092 1.00 94.38 339 PHE A N 1
ATOM 2595 C CA . PHE A 1 339 ? -19.904 1.880 11.834 1.00 94.38 339 PHE A CA 1
ATOM 2596 C C . PHE A 1 339 ? -19.413 0.972 10.694 1.00 94.38 339 PHE A C 1
ATOM 2598 O O . PHE A 1 339 ? -18.355 0.352 10.814 1.00 94.38 339 PHE A O 1
ATOM 2605 N N . ARG A 1 340 ? -20.207 0.848 9.626 1.00 94.00 340 ARG A N 1
ATOM 2606 C CA . ARG A 1 340 ? -20.033 -0.128 8.525 1.00 94.00 340 ARG A CA 1
ATOM 2607 C C . ARG A 1 340 ? -20.420 0.405 7.142 1.00 94.00 340 ARG A C 1
ATOM 2609 O O . ARG A 1 340 ? -20.280 -0.309 6.149 1.00 94.00 340 ARG A O 1
ATOM 2616 N N . GLU A 1 341 ? -20.913 1.635 7.084 1.00 95.44 341 GLU A N 1
ATOM 2617 C CA . GLU A 1 341 ? -21.321 2.355 5.887 1.00 95.44 341 GLU A CA 1
ATOM 2618 C C . GLU A 1 341 ? -20.184 2.363 4.849 1.00 95.44 341 GLU A C 1
ATOM 2620 O O . GLU A 1 341 ? -19.057 2.755 5.169 1.00 95.44 341 GLU A O 1
ATOM 2625 N N . GLU A 1 342 ? -20.459 1.895 3.624 1.00 95.81 342 GLU A N 1
ATOM 2626 C CA . GLU A 1 342 ? -19.461 1.892 2.547 1.00 95.81 342 GLU A CA 1
ATOM 2627 C C . GLU A 1 342 ? -19.071 3.335 2.191 1.00 95.81 342 GLU A C 1
ATOM 2629 O O . GLU A 1 342 ? -19.960 4.179 2.048 1.00 95.81 342 GLU A O 1
ATOM 2634 N N . PRO A 1 343 ? -17.767 3.650 2.058 1.00 94.06 343 PRO A N 1
ATOM 2635 C CA . PRO A 1 343 ? -17.333 4.979 1.663 1.00 94.06 343 PRO A CA 1
ATOM 2636 C C . PRO A 1 343 ? -17.898 5.400 0.308 1.00 94.06 343 PRO A C 1
ATOM 2638 O O . PRO A 1 343 ? -17.546 4.835 -0.731 1.00 94.06 343 PRO A O 1
ATOM 2641 N N . ASP A 1 344 ? -18.718 6.446 0.325 1.00 89.38 344 ASP A N 1
ATOM 2642 C CA . ASP A 1 344 ? -19.105 7.164 -0.877 1.00 89.38 344 ASP A CA 1
ATOM 2643 C C . ASP A 1 344 ? -18.427 8.536 -0.949 1.00 89.38 344 ASP A C 1
ATOM 2645 O O . ASP A 1 344 ? -18.204 9.227 0.049 1.00 89.38 344 ASP A O 1
ATOM 2649 N N . TYR A 1 345 ? -18.091 8.912 -2.176 1.00 92.44 345 TYR A N 1
ATOM 2650 C CA . TYR A 1 345 ? -17.235 10.037 -2.513 1.00 92.44 345 TYR A CA 1
ATOM 2651 C C . TYR A 1 345 ? -17.910 11.022 -3.482 1.00 92.44 345 TYR A C 1
ATOM 2653 O O . TYR A 1 345 ? -17.216 11.865 -4.039 1.00 92.44 345 TYR A O 1
ATOM 2661 N N . GLN A 1 346 ? -19.237 10.951 -3.680 1.00 85.06 346 GLN A N 1
ATOM 2662 C CA . GLN A 1 346 ? -19.994 11.884 -4.542 1.00 85.06 346 GLN A CA 1
ATOM 2663 C C . GLN A 1 346 ? -19.694 13.368 -4.247 1.00 85.06 346 GLN A C 1
ATOM 2665 O O . GLN A 1 346 ? -19.515 14.157 -5.167 1.00 85.06 346 GLN A O 1
ATOM 2670 N N . ASP A 1 347 ? -19.571 13.726 -2.966 1.00 86.31 347 ASP A N 1
ATOM 2671 C CA . ASP A 1 347 ? -19.272 15.088 -2.500 1.00 86.31 347 ASP A CA 1
ATOM 2672 C C . ASP A 1 347 ? -17.755 15.417 -2.430 1.00 86.31 347 ASP A C 1
ATOM 2674 O O . ASP A 1 347 ? -17.372 16.402 -1.796 1.00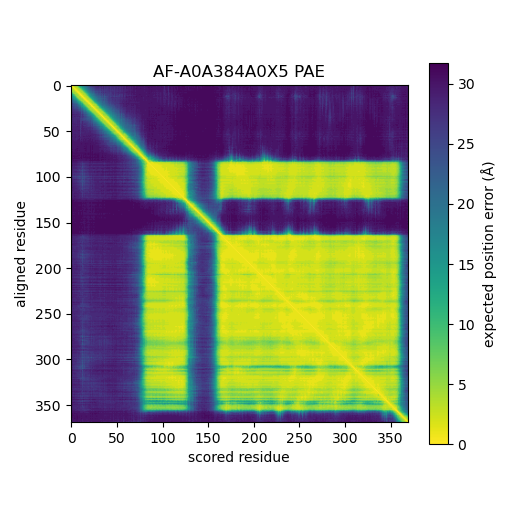 86.31 347 ASP A O 1
ATOM 2678 N N . CYS A 1 348 ? -16.864 14.560 -2.942 1.00 87.94 348 CYS A N 1
ATOM 2679 C CA . CYS A 1 348 ? -15.414 14.690 -2.757 1.00 87.94 348 CYS A CA 1
ATOM 2680 C C . CYS A 1 348 ? -14.751 15.345 -3.979 1.00 87.94 348 CYS A C 1
ATOM 2682 O O . CYS A 1 348 ? -14.515 14.681 -4.983 1.00 87.94 348 CYS A O 1
ATOM 2684 N N . GLU A 1 349 ? -14.437 16.640 -3.881 1.00 79.81 349 GLU A N 1
ATOM 2685 C CA . GLU A 1 349 ? -13.856 17.429 -4.983 1.00 79.81 349 GLU A CA 1
ATOM 2686 C C . GLU A 1 349 ? -12.455 16.916 -5.388 1.00 79.81 349 GLU A C 1
ATOM 2688 O O . GLU A 1 349 ? -12.219 16.617 -6.557 1.00 79.81 349 GLU A O 1
ATOM 2693 N N . ASP A 1 350 ? -11.557 16.716 -4.416 1.00 82.19 350 ASP A N 1
ATOM 2694 C CA . ASP A 1 350 ? -10.182 16.230 -4.624 1.00 82.19 350 ASP A CA 1
ATOM 2695 C C . ASP A 1 350 ? -10.080 14.694 -4.464 1.00 82.19 350 ASP A C 1
ATOM 2697 O O . ASP A 1 350 ? -9.405 14.175 -3.571 1.00 82.19 350 ASP A O 1
ATOM 2701 N N . LEU A 1 351 ? -10.822 13.934 -5.279 1.00 90.19 351 LEU A N 1
ATOM 2702 C CA . LEU A 1 351 ? -10.894 12.470 -5.162 1.00 90.19 351 LEU A CA 1
ATOM 2703 C C . LEU A 1 351 ? -9.751 11.741 -5.900 1.00 90.19 351 LEU A C 1
ATOM 2705 O O . LEU A 1 351 ? -9.848 11.409 -7.080 1.00 90.19 351 LEU A O 1
ATOM 2709 N N . GLU A 1 352 ? -8.690 11.408 -5.167 1.00 90.69 352 GLU A N 1
ATOM 2710 C CA . GLU A 1 352 ? -7.480 10.724 -5.658 1.00 90.69 352 GLU A CA 1
ATOM 2711 C C . GLU A 1 352 ? -7.657 9.201 -5.924 1.00 90.69 352 GLU A C 1
ATOM 2713 O O . GLU A 1 352 ? -6.844 8.380 -5.495 1.00 90.69 352 GLU A O 1
ATOM 2718 N N . ILE A 1 353 ? -8.728 8.774 -6.601 1.00 92.75 353 ILE A N 1
ATOM 2719 C CA . ILE A 1 353 ? -8.931 7.360 -6.974 1.00 92.75 353 ILE A CA 1
ATOM 2720 C C . ILE A 1 353 ? -9.668 7.216 -8.310 1.00 92.75 353 ILE A C 1
ATOM 2722 O O . ILE A 1 353 ? -10.734 7.788 -8.527 1.00 92.75 353 ILE A O 1
ATOM 2726 N N . ILE A 1 354 ? -9.124 6.382 -9.201 1.00 91.06 354 ILE A N 1
ATOM 2727 C CA . ILE A 1 354 ? -9.836 5.926 -10.399 1.00 91.06 354 ILE A CA 1
ATOM 2728 C C . ILE A 1 354 ? -10.867 4.884 -9.955 1.00 91.06 354 ILE A C 1
ATOM 2730 O O . ILE A 1 354 ? -10.507 3.835 -9.421 1.00 91.06 354 ILE A O 1
ATOM 2734 N N . ARG A 1 355 ? -12.151 5.191 -10.153 1.00 90.19 355 ARG A N 1
ATOM 2735 C CA . ARG A 1 355 ? -13.284 4.315 -9.820 1.00 90.19 355 ARG A CA 1
ATOM 2736 C C . ARG A 1 355 ? -13.672 3.422 -10.995 1.00 90.19 355 ARG A C 1
ATOM 2738 O O . ARG A 1 355 ? -13.377 3.737 -12.150 1.00 90.19 355 ARG A O 1
ATOM 2745 N N . ASN A 1 356 ? -14.376 2.332 -10.709 1.00 87.94 356 ASN A N 1
ATOM 2746 C CA . ASN A 1 356 ? -15.085 1.598 -11.755 1.00 87.94 356 ASN A CA 1
ATOM 2747 C C . ASN A 1 356 ? -16.213 2.458 -12.335 1.00 87.94 356 ASN A C 1
ATOM 2749 O O . ASN A 1 356 ? -16.832 3.257 -11.630 1.00 87.94 356 ASN A O 1
ATOM 2753 N N . LYS A 1 357 ? -16.513 2.270 -13.624 1.00 81.12 357 LYS A N 1
ATOM 2754 C CA . LYS A 1 357 ? -17.745 2.810 -14.203 1.00 81.12 357 LYS A CA 1
ATOM 2755 C C . LYS A 1 357 ? -18.916 2.040 -13.605 1.00 81.12 357 LYS A C 1
ATOM 2757 O O . LYS A 1 357 ? -19.005 0.831 -13.796 1.00 81.12 357 LYS A O 1
ATOM 2762 N N . THR A 1 358 ? -19.816 2.734 -12.920 1.00 69.00 358 THR A N 1
ATOM 2763 C CA . THR A 1 358 ? -21.171 2.224 -12.720 1.00 69.00 358 THR A CA 1
ATOM 2764 C C . THR A 1 358 ? -21.825 2.081 -14.088 1.00 69.00 358 THR A C 1
ATOM 2766 O O . THR A 1 358 ? -21.860 3.044 -14.854 1.00 69.00 358 THR A O 1
ATOM 2769 N N . GLU A 1 359 ? -22.334 0.894 -14.401 1.00 48.66 359 GLU A N 1
ATOM 2770 C CA . GLU A 1 359 ? -23.318 0.763 -15.469 1.00 48.66 359 GLU A CA 1
ATOM 2771 C C . GLU A 1 359 ? -24.582 1.492 -15.004 1.00 48.66 359 GLU A C 1
ATOM 2773 O O . GLU A 1 359 ? -25.196 1.099 -14.009 1.00 48.66 359 GLU A O 1
ATOM 2778 N N . ASP A 1 360 ? -24.946 2.584 -15.682 1.00 44.34 360 ASP A N 1
ATOM 2779 C CA . ASP A 1 360 ? -26.267 3.181 -15.493 1.00 44.34 360 ASP A CA 1
ATOM 2780 C C . ASP A 1 360 ? -27.322 2.113 -15.823 1.00 44.34 360 ASP A C 1
ATOM 2782 O O . ASP A 1 360 ? -27.210 1.466 -16.872 1.00 44.34 360 ASP A O 1
ATOM 2786 N N . PRO A 1 361 ? -28.352 1.911 -14.977 1.00 48.53 361 PRO A N 1
ATOM 2787 C CA . PRO A 1 361 ? -29.435 0.995 -15.300 1.00 48.53 361 PRO A CA 1
ATOM 2788 C C . PRO A 1 361 ? -30.101 1.483 -16.587 1.00 48.53 361 PRO A C 1
ATOM 2790 O O . PRO A 1 361 ? -30.684 2.570 -16.622 1.00 48.53 361 PRO A O 1
ATOM 2793 N N . SER A 1 362 ? -29.963 0.696 -17.655 1.00 43.59 362 SER A N 1
ATOM 2794 C CA . SER A 1 362 ? -30.342 1.101 -19.004 1.00 43.59 362 SER A CA 1
ATOM 2795 C C . SER A 1 362 ? -31.801 1.552 -19.049 1.00 43.59 362 SER A C 1
ATOM 2797 O O . SER A 1 362 ? -32.708 0.854 -18.590 1.00 43.59 362 SER A O 1
ATOM 2799 N N . ALA A 1 363 ? -32.019 2.753 -19.593 1.00 41.56 363 ALA A N 1
ATOM 2800 C CA . ALA A 1 363 ? -33.356 3.310 -19.738 1.00 41.56 363 ALA A CA 1
ATOM 2801 C C . ALA A 1 363 ? -34.238 2.328 -20.536 1.00 41.56 363 ALA A C 1
ATOM 2803 O O . ALA A 1 363 ? -33.776 1.801 -21.549 1.00 41.56 363 ALA A O 1
ATOM 2804 N N . PRO A 1 364 ? -35.482 2.058 -20.099 1.00 48.88 364 PRO A N 1
ATOM 2805 C CA . PRO A 1 364 ? -36.321 1.054 -20.739 1.00 48.88 364 PRO A CA 1
ATOM 2806 C C . PRO A 1 364 ? -36.632 1.447 -22.187 1.00 48.88 364 PRO A C 1
ATOM 2808 O O . PRO A 1 364 ? -37.032 2.585 -22.444 1.00 48.88 364 PRO A O 1
ATOM 2811 N N . ASP A 1 365 ? -36.483 0.495 -23.112 1.00 44.25 365 ASP A N 1
ATOM 2812 C CA . ASP A 1 365 ? -36.728 0.689 -24.545 1.00 44.25 365 ASP A CA 1
ATOM 2813 C C . ASP A 1 365 ? -38.169 1.143 -24.822 1.00 44.25 365 ASP A C 1
ATOM 2815 O O . ASP A 1 365 ? -39.101 0.339 -24.932 1.00 44.25 365 ASP A O 1
ATOM 2819 N N . LEU A 1 366 ? -38.352 2.453 -24.995 1.00 45.91 366 LEU A N 1
ATOM 2820 C CA . LEU A 1 366 ? -39.592 3.052 -25.484 1.00 45.91 366 LEU A CA 1
ATOM 2821 C C . LEU A 1 366 ? -39.714 2.863 -27.002 1.00 45.91 366 LEU A C 1
ATOM 2823 O O . LEU A 1 366 ? -39.668 3.824 -27.768 1.00 45.91 366 LEU A O 1
ATOM 2827 N N . ASN A 1 367 ? -39.893 1.611 -27.429 1.00 40.56 367 ASN A N 1
ATOM 2828 C CA . ASN A 1 367 ? -40.341 1.286 -28.782 1.00 40.56 367 ASN A CA 1
ATOM 2829 C C . ASN A 1 367 ? -41.776 1.813 -28.993 1.00 40.56 367 ASN A C 1
ATOM 2831 O O . ASN A 1 367 ? -42.685 1.367 -28.286 1.00 40.56 367 ASN A O 1
ATOM 2835 N N . PRO A 1 368 ? -42.019 2.724 -29.955 1.00 55.03 368 PRO A N 1
ATOM 2836 C CA . PRO A 1 368 ? -43.370 3.079 -30.373 1.00 55.03 368 PRO A CA 1
ATOM 2837 C C . PRO A 1 368 ? -43.986 1.952 -31.216 1.00 55.03 368 PRO A C 1
ATOM 2839 O O . PRO A 1 368 ? -43.279 1.290 -31.979 1.00 55.03 368 PRO A O 1
ATOM 2842 N N . LEU A 1 369 ? -45.305 1.777 -31.094 1.00 45.44 369 LEU A N 1
ATOM 2843 C CA . LEU A 1 369 ? -46.144 1.001 -32.020 1.00 45.44 369 LEU A CA 1
ATOM 2844 C C . LEU A 1 369 ? -46.647 1.885 -33.172 1.00 45.44 369 LEU A C 1
ATOM 2846 O O . LEU A 1 369 ? -46.868 3.091 -32.915 1.00 45.44 369 LEU A O 1
#

pLDDT: mean 73.91, std 29.09, range [22.91, 98.75]